Protein 8ORK (pdb70)

Sequence (448 aa):
GETKKKKICLVDGEHYFPVVKKDSIEILDDLEHHIDVVAVVFIGGTEEKLQIEDPKKEYSEKLGKPVFFGPDPKKIPYDDVIKKKCCVKKYNNADIIVDLSDEPVVDYTKRFRIASIVLKEGAVYQQGADFKFEPLTEYDVVLEKPSIIKIIGTGKRIGKKTAVSSAYAARVIHKHKYNPCVVAGRGGPRREPEIVEGNKKIEITAEEYLLEQADKKGVHAASDHWEDALSRILTVGCRRCGGGLGDTFITNVKRGAEIANKKLDDSSDFVIEGSGAAIPPVKTNRQIVTVGANQPIININNFFGPFRRIGLADLVIIITCEEPATTEEKIKKVEKFIKEEINPSANVIPTVFRPKPVVGGNVEGKKVLFATTAPKVVVGKLVNYLESKYGCDVVGVTPHLSNRPLLRRRDLKKYINKADLLTELKAAAVDDVATRVAIEAGLDVVYCCDNIPVVVIDEESYGNIDDAIIEEVVEEAIDDDFKNNNNR

B-factor: mean 38.25, std 18.04, range [14.41, 155.08]

Foldseek 3Di:
DQQFEEEEEEQVDALVVVLVVLVVQCPDPSYHDAEYEHFADNPRDPDPDVVVSCVVSVHHYHYDPHRQGGPLVRLLCVCVVGVGQEYYPYDPPRDDQFVLLSNVLSQLLSQHWYDDDPDIDGRAAADAAALAAEEEEAELAPPQCSLLAQLQLLLLCVVVPQQEEEEEEAFDDPQWDKDALLPQDPFLVRLLPPLVCCVVDRTVQNQSSCSSHTYTYKHFDDWDLAAGPDICSSNSSNVRNVDPGRYYYYYPGSHTPNYDHLFYEYEYELPDDCSCQGRCNLSRLQRHLEYEYADDPCSDPVSVVVNVVSSCVSHVNHAYFYWYWEKDWPDQQAAFEDAAAALDDPVCVVVNQCCCCVPRVHHDPYYHPCQQDQVSLLVVCVVCVPPGQAEEESGSSNSNHVSVSCVVSVHGYIYIRTHIDGPDVVGDGVSVSSVVRSCSNVSSVVVD

Solvent-accessible surface area: 22013 Å² total

Secondary structure (P-SEA, 3-state):
ccccccbbbcccccaaaaaaaaaaaaaccccccccccccccccccccccaaaaaaaacccccccccccccaaaaaaaaaaacccccccccccccccaaaaaaaaaaaaaabbbbbcccbbbbcccccccccccbbbbbbcccccaaaaaaaaaaaaaaaaccbbbbcccccccccbbbbcccccccccccccccaaaaaacccccccccccccccbbbbbcccccbbbcccaaaaaaaaaaaccccccccccccccccccccbbbbbbbccccccccccaaaaaaaaccbbbccccccccaaaaaaaaaaaaaacccbbbbbbbbbbbbccccccccccccccccccaaaaaaaaaaacccccccccccccccaaaaaaaaaaccccccccccccccccccaaaaaaaabbbbbbbbbbbbbcccccccaaaaaaaaaccaaaaaaac

Radius of gyration: 26.38 Å; Cα contacts (8 Å, |Δi|>4): 998; chains: 1; bounding box: 42×85×57 Å

Nearest PDB structures (foldseek):
  8oru-assembly2_DDD  TM=8.994E-01  e=7.729E-82  Methanothermus fervidus DSM 2088
  5auq-assembly4_F  TM=4.850E-01  e=3.424E-02  Thermococcus kodakarensis KOD1
  6uyk-assembly2_C  TM=2.983E-01  e=3.426E-03  Cereibacter sphaeroides
  5auq-assembly3_G  TM=3.093E-01  e=1.897E-02  Thermococcus kodakarensis KOD1
  5auq-assembly4_D  TM=2.984E-01  e=2.704E-02  Thermococcus kodakarensis KOD1

Structure (mmCIF, N/CA/C/O backbone):
data_8ORK
#
_entry.id   8ORK
#
_cell.length_a   74.264
_cell.length_b   105.607
_cell.length_c   156.619
_cell.angle_alpha   90
_cell.angle_beta   90
_cell.angle_gamma   90
#
_symmetry.space_group_name_H-M   'I 2 2 2'
#
loop_
_entity.id
_entity.type
_entity.pdbx_description
1 polymer 'Cyclic 2,3-diphosphoglycerate synthetase'
2 non-polymer '3[N-MORPHOLINO]PROPANE SULFONIC ACID'
3 non-polymer 1,2-ETHANEDIOL
4 non-polymer DI(HYDROXYETHYL)ETHER
5 non-polymer 'SODIUM ION'
6 non-polymer 'CHLORIDE ION'
7 water water
#
loop_
_atom_site.group_PDB
_atom_site.id
_atom_site.type_symbol
_atom_site.label_atom_id
_atom_site.label_alt_id
_atom_site.label_comp_id
_atom_site.label_asym_id
_atom_site.label_entity_id
_atom_site.label_seq_id
_atom_site.pdbx_PDB_ins_code
_atom_site.Cartn_x
_atom_site.Cartn_y
_atom_site.Cartn_z
_atom_site.occupancy
_atom_site.B_iso_or_equiv
_atom_site.auth_seq_id
_atom_site.auth_comp_id
_atom_site.auth_asym_id
_atom_site.auth_atom_id
_atom_site.pdbx_PDB_model_num
ATOM 9 N N . GLY A 1 2 ? 16.217148 -4.40619 -6.9657264 1 53.862 2 GLY AAA N 1
ATOM 10 C CA . GLY A 1 2 ? 14.990847 -3.6564841 -7.2979332 1 45.15 2 GLY AAA CA 1
ATOM 11 C C . GLY A 1 2 ? 14.280696 -3.1925121 -6.0531474 1 43.781 2 GLY AAA C 1
ATOM 12 O O . GLY A 1 2 ? 14.929708 -2.5115186 -5.2382161 1 54.168 2 GLY AAA O 1
ATOM 16 N N . GLU A 1 3 ? 13.027 -3.574 -5.875 1 43.803 3 GLU AAA N 1
ATOM 17 C CA . GLU A 1 3 ? 12.197 -3.181 -4.692 1 32.807 3 GLU AAA CA 1
ATOM 18 C C . GLU A 1 3 ? 11.642 -4.468 -4.033 1 32.55 3 GLU AAA C 1
ATOM 19 O O . GLU A 1 3 ? 10.482 -4.531 -3.668 1 34.315 3 GLU AAA O 1
ATOM 31 N N . THR A 1 4 ? 12.444 -5.523 -3.993 1 22.206 4 THR AAA N 1
ATOM 32 C CA . THR A 1 4 ? 12.149 -6.793 -3.31 1 23.661 4 THR AAA CA 1
ATOM 33 C C . THR A 1 4 ? 12.462 -6.613 -1.813 1 26.105 4 THR AAA C 1
ATOM 34 O O . THR A 1 4 ? 13.647 -6.426 -1.44 1 25.075 4 THR AAA O 1
ATOM 45 N N . LYS A 1 5 ? 11.45 -6.685 -0.969 1 23.05 5 LYS AAA N 1
ATOM 46 C CA A LYS A 1 5 ? 11.619 -6.336 0.465 0.7 21.797 5 LYS AAA CA 1
ATOM 47 C CA B LYS A 1 5 ? 11.591 -6.348 0.469 0.3 23.591 5 LYS AAA CA 1
ATOM 48 C C . LYS A 1 5 ? 12.24 -7.536 1.185 1 20.951 5 LYS AAA C 1
ATOM 49 O O . LYS A 1 5 ? 11.767 -8.677 1.003 1 20.235 5 LYS AAA O 1
ATOM 85 N N . LYS A 1 6 ? 13.282 -7.26 1.95 1 20.996 6 LYS AAA N 1
ATOM 86 C CA A LYS A 1 6 ? 13.931 -8.283 2.799 0.6 22.123 6 LYS AAA CA 1
ATOM 87 C CA B LYS A 1 6 ? 13.942 -8.273 2.806 0.4 21.785 6 LYS AAA CA 1
ATOM 88 C C . LYS A 1 6 ? 13.124 -8.389 4.084 1 22.416 6 LYS AAA C 1
ATOM 89 O O . LYS A 1 6 ? 13.023 -7.42 4.836 1 19.483 6 LYS AAA O 1
ATOM 142 N N . ILE A 1 8 ? 12.127 -10.513 7.625 1 17.697 8 ILE AAA N 1
ATOM 143 C CA . ILE A 1 8 ? 12.373 -11.458 8.703 1 18.721 8 ILE AAA CA 1
ATOM 144 C C . ILE A 1 8 ? 11.041 -11.841 9.327 1 19.287 8 ILE AAA C 1
ATOM 145 O O . ILE A 1 8 ? 10.242 -10.976 9.667 1 17.575 8 ILE AAA O 1
ATOM 161 N N . CYS A 1 9 ? 10.779 -13.123 9.455 1 19.357 9 CYS AAA N 1
ATOM 162 C CA . CYS A 1 9 ? 9.502 -13.589 10.032 1 15.668 9 CYS AAA CA 1
ATOM 163 C C . CYS A 1 9 ? 9.754 -14.037 11.476 1 19.181 9 CYS AAA C 1
ATOM 164 O O . CYS A 1 9 ? 10.768 -14.737 11.709 1 19.507 9 CYS AAA O 1
ATOM 172 N N . LEU A 1 10 ? 8.882 -13.641 12.384 1 18.938 10 LEU AAA N 1
ATOM 173 C CA . LEU A 1 10 ? 8.927 -14.088 13.799 1 21.117 10 LEU AAA CA 1
ATOM 174 C C . LEU A 1 10 ? 7.941 -15.229 13.934 1 20.191 10 LEU AAA C 1
ATOM 175 O O . LEU A 1 10 ? 6.755 -15.01 13.626 1 19.103 10 LEU AAA O 1
ATOM 191 N N . VAL A 1 11 ? 8.403 -16.404 14.38 1 17.655 11 VAL AAA N 1
ATOM 192 C CA . VAL A 1 11 ? 7.519 -17.585 14.505 1 20.241 11 VAL AAA CA 1
ATOM 193 C C . VAL A 1 11 ? 7.718 -18.156 15.905 1 19.226 11 VAL AAA C 1
ATOM 194 O O . VAL A 1 11 ? 8.667 -17.743 16.565 1 20.185 11 VAL AAA O 1
ATOM 207 N N . ASP A 1 12 ? 6.843 -19.035 16.323 1 18.201 12 ASP AAA N 1
ATOM 208 C CA . ASP A 1 12 ? 6.971 -19.604 17.688 1 22.36 12 ASP AAA CA 1
ATOM 209 C C . ASP A 1 12 ? 6.776 -21.107 17.618 1 24.615 12 ASP AAA C 1
ATOM 210 O O . ASP A 1 12 ? 6.331 -21.619 16.548 1 22.42 12 ASP AAA O 1
ATOM 219 N N . GLY A 1 13 ? 7.072 -21.772 18.736 1 24.53 13 GLY AAA N 1
ATOM 220 C CA . GLY A 1 13 ? 6.83 -23.22 18.916 1 28.105 13 GLY AAA CA 1
ATOM 221 C C . GLY A 1 13 ? 5.475 -23.533 19.544 1 26.705 13 GLY AAA C 1
ATOM 222 O O . GLY A 1 13 ? 5.315 -24.686 20.015 1 27.817 13 GLY AAA O 1
ATOM 226 N N . GLU A 1 14 ? 4.545 -22.569 19.611 1 21.172 14 GLU AAA N 1
ATOM 227 C CA . GLU A 1 14 ? 3.129 -22.824 19.993 1 24.207 14 GLU AAA CA 1
ATOM 228 C C . GLU A 1 14 ? 2.281 -23.03 18.727 1 31.307 14 GLU AAA C 1
ATOM 229 O O . GLU A 1 14 ? 1.04 -22.987 18.812 1 29.528 14 GLU AAA O 1
ATOM 241 N N . HIS A 1 15 ? 2.946 -23.186 17.582 1 26.236 15 HIS AAA N 1
ATOM 242 C CA . HIS A 1 15 ? 2.363 -23.596 16.293 1 23.975 15 HIS AAA CA 1
ATOM 243 C C . HIS A 1 15 ? 2.983 -24.914 15.866 1 21.281 15 HIS AAA C 1
ATOM 244 O O . HIS A 1 15 ? 4.191 -25.083 16.029 1 26.598 15 HIS AAA O 1
ATOM 259 N N . TYR A 1 16 ? 2.165 -25.774 15.272 1 22.071 16 TYR AAA N 1
ATOM 260 C CA . TYR A 1 16 ? 2.656 -27.019 14.639 1 27.823 16 TYR AAA CA 1
ATOM 261 C C . TYR A 1 16 ? 3.418 -26.62 13.388 1 25.823 16 TYR AAA C 1
ATOM 262 O O . TYR A 1 16 ? 2.979 -25.696 12.633 1 23.199 16 TYR AAA O 1
ATOM 280 N N . PHE A 1 17 ? 4.521 -27.31 13.164 1 25.255 17 PHE AAA N 1
ATOM 281 C CA . PHE A 1 17 ? 5.521 -26.957 12.133 1 30.617 17 PHE AAA CA 1
ATOM 282 C C . PHE A 1 17 ? 4.876 -26.782 10.759 1 27.945 17 PHE AAA C 1
ATOM 283 O O . PHE A 1 17 ? 5.243 -25.856 10.038 1 25.163 17 PHE AAA O 1
ATOM 300 N N . PRO A 1 18 ? 3.934 -27.626 10.293 1 29.102 18 PRO AAA N 1
ATOM 301 C CA . PRO A 1 18 ? 3.419 -27.448 8.928 1 27.844 18 PRO AAA CA 1
ATOM 302 C C . PRO A 1 18 ? 2.74 -26.096 8.683 1 30.569 18 PRO AAA C 1
ATOM 303 O O . PRO A 1 18 ? 2.784 -25.577 7.579 1 24.072 18 PRO AAA O 1
ATOM 314 N N . VAL A 1 19 ? 2.093 -25.542 9.703 1 25.96 19 VAL AAA N 1
ATOM 315 C CA . VAL A 1 19 ? 1.388 -24.248 9.551 1 24.607 19 VAL AAA CA 1
ATOM 316 C C . VAL A 1 19 ? 2.448 -23.15 9.39 1 23.952 19 VAL AAA C 1
ATOM 317 O O . VAL A 1 19 ? 2.255 -22.234 8.562 1 24.935 19 VAL AAA O 1
ATOM 330 N N . VAL A 1 20 ? 3.529 -23.233 10.169 1 22.621 20 VAL AAA N 1
ATOM 331 C CA . VAL A 1 20 ? 4.659 -22.266 10.108 1 23.839 20 VAL AAA CA 1
ATOM 332 C C . VAL A 1 20 ? 5.346 -22.395 8.747 1 23.953 20 VAL AAA C 1
ATOM 333 O O . VAL A 1 20 ? 5.523 -21.372 8.027 1 22.756 20 VAL AAA O 1
ATOM 346 N N . LYS A 1 21 ? 5.726 -23.618 8.369 1 24.587 21 LYS AAA N 1
ATOM 347 C CA A LYS A 1 21 ? 6.362 -23.873 7.049 0.4 24.131 21 LYS AAA CA 1
ATOM 348 C CA B LYS A 1 21 ? 6.366 -23.851 7.055 0.6 23.154 21 LYS AAA CA 1
ATOM 349 C C . LYS A 1 21 ? 5.464 -23.337 5.922 1 22.281 21 LYS AAA C 1
ATOM 350 O O . LYS A 1 21 ? 5.994 -22.72 5.007 1 24.291 21 LYS AAA O 1
ATOM 386 N N . ASP A 1 22 ? 4.169 -23.619 5.969 1 23.222 22 ASP AAA N 1
ATOM 387 C CA . ASP A 1 22 ? 3.208 -23.159 4.933 1 23.386 22 ASP AAA CA 1
ATOM 388 C C . ASP A 1 22 ? 3.314 -21.646 4.767 1 25.633 22 ASP AAA C 1
ATOM 389 O O . ASP A 1 22 ? 3.422 -21.166 3.632 1 22.487 22 ASP AAA O 1
ATOM 398 N N . SER A 1 23 ? 3.215 -20.9 5.86 1 23.908 23 SER AAA N 1
ATOM 399 C CA . SER A 1 23 ? 3.218 -19.414 5.833 1 26.648 23 SER AAA CA 1
ATOM 400 C C . SER A 1 23 ? 4.556 -18.886 5.332 1 21.169 23 SER AAA C 1
ATOM 401 O O . SER A 1 23 ? 4.549 -17.994 4.519 1 20.065 23 SER AAA O 1
ATOM 409 N N . ILE A 1 24 ? 5.674 -19.436 5.802 1 17.957 24 ILE AAA N 1
ATOM 410 C CA . ILE A 1 24 ? 7.028 -18.997 5.361 1 19.631 24 ILE AAA CA 1
ATOM 411 C C . ILE A 1 24 ? 7.188 -19.255 3.85 1 22.935 24 ILE AAA C 1
ATOM 412 O O . ILE A 1 24 ? 7.744 -18.406 3.139 1 19.794 24 ILE AAA O 1
ATOM 428 N N . GLU A 1 25 ? 6.744 -20.416 3.386 1 19.984 25 GLU AAA N 1
ATOM 429 C CA . GLU A 1 25 ? 6.857 -20.824 1.964 1 25.892 25 GLU AAA CA 1
ATOM 430 C C . GLU A 1 25 ? 6.002 -19.891 1.104 1 20.981 25 GLU AAA C 1
ATOM 431 O O . GLU A 1 25 ? 6.447 -19.529 0.002 1 24.532 25 GLU AAA O 1
ATOM 443 N N . ILE A 1 26 ? 4.818 -19.538 1.57 1 19.213 26 ILE AAA N 1
ATOM 444 C CA . ILE A 1 26 ? 3.926 -18.597 0.837 1 20.1 26 ILE AAA CA 1
ATOM 445 C C . ILE A 1 26 ? 4.617 -17.255 0.702 1 25.681 26 ILE AAA C 1
ATOM 446 O O . ILE A 1 26 ? 4.624 -16.709 -0.412 1 21.904 26 ILE AAA O 1
ATOM 462 N N . LEU A 1 27 ? 5.15 -16.715 1.792 1 20.683 27 LEU AAA N 1
ATOM 463 C CA . LEU A 1 27 ? 5.817 -15.401 1.755 1 19.493 27 LEU AAA CA 1
ATOM 464 C C . LEU A 1 27 ? 7.072 -15.509 0.904 1 21.228 27 LEU AAA C 1
ATOM 465 O O . LEU A 1 27 ? 7.338 -14.601 0.107 1 23.853 27 LEU AAA O 1
ATOM 481 N N . ASP A 1 28 ? 7.802 -16.603 0.985 1 23.937 28 ASP AAA N 1
ATOM 482 C CA . ASP A 1 28 ? 9.023 -16.713 0.165 1 25.387 28 ASP AAA CA 1
ATOM 483 C C . ASP A 1 28 ? 8.659 -16.818 -1.33 1 24.62 28 ASP AAA C 1
ATOM 484 O O . ASP A 1 28 ? 9.45 -16.342 -2.15 1 25.016 28 ASP AAA O 1
ATOM 493 N N . ASP A 1 29 ? 7.542 -17.446 -1.659 1 20.957 29 ASP AAA N 1
ATOM 494 C CA . ASP A 1 29 ? 7.116 -17.695 -3.063 1 23.533 29 ASP AAA CA 1
ATOM 495 C C . ASP A 1 29 ? 6.414 -16.444 -3.641 1 23.544 29 ASP AAA C 1
ATOM 496 O O . ASP A 1 29 ? 6.408 -16.265 -4.877 1 20.319 29 ASP AAA O 1
ATOM 505 N N . LEU A 1 30 ? 5.892 -15.544 -2.801 1 21.035 30 LEU AAA N 1
ATOM 506 C CA . LEU A 1 30 ? 5.165 -14.338 -3.27 1 21.378 30 LEU AAA CA 1
ATOM 507 C C . LEU A 1 30 ? 6.123 -13.339 -3.892 1 19.902 30 LEU AAA C 1
ATOM 508 O O . LEU A 1 30 ? 7.228 -13.121 -3.381 1 22.552 30 LEU AAA O 1
ATOM 524 N N . GLU A 1 31 ? 5.653 -12.651 -4.916 1 20.88 31 GLU AAA N 1
ATOM 525 C CA . GLU A 1 31 ? 6.416 -11.568 -5.563 1 22.514 31 GLU AAA CA 1
ATOM 526 C C . GLU A 1 31 ? 6.741 -10.474 -4.542 1 20.315 31 GLU AAA C 1
ATOM 527 O O . GLU A 1 31 ? 5.92 -10.254 -3.581 1 22.744 31 GLU AAA O 1
ATOM 539 N N . HIS A 1 32 ? 7.888 -9.847 -4.756 1 16.788 32 HIS AAA N 1
ATOM 540 C CA A HIS A 1 32 ? 8.353 -8.612 -4.064 0.6 21.554 32 HIS AAA CA 1
ATOM 541 C CA B HIS A 1 32 ? 8.374 -8.617 -4.07 0.4 22.072 32 HIS AAA CA 1
ATOM 542 C C . HIS A 1 32 ? 8.757 -8.895 -2.612 1 21.018 32 HIS AAA C 1
ATOM 543 O O . HIS A 1 32 ? 9.006 -7.93 -1.909 1 21.429 32 HIS AAA O 1
ATOM 571 N N . ILE A 1 33 ? 8.806 -10.153 -2.208 1 20.47 33 ILE AAA N 1
ATOM 572 C CA . ILE A 1 33 ? 9.119 -10.485 -0.785 1 24.868 33 ILE AAA CA 1
ATOM 573 C C . ILE A 1 33 ? 10.283 -11.457 -0.778 1 27.548 33 ILE AAA C 1
ATOM 574 O O . ILE A 1 33 ? 10.184 -12.516 -1.359 1 26.422 33 ILE AAA O 1
ATOM 590 N N . ASP A 1 34 ? 11.346 -11.127 -0.07 1 21.486 34 ASP AAA N 1
ATOM 591 C CA . ASP A 1 34 ? 12.432 -12.103 0.112 1 22.044 34 ASP AAA CA 1
ATOM 592 C C . ASP A 1 34 ? 12.537 -12.441 1.603 1 19.264 34 ASP AAA C 1
ATOM 593 O O . ASP A 1 34 ? 12.976 -11.54 2.369 1 22.952 34 ASP AAA O 1
ATOM 602 N N . VAL A 1 35 ? 12.15 -13.652 2.016 1 19.258 35 VAL AAA N 1
ATOM 603 C CA . VAL A 1 35 ? 12.261 -14.072 3.444 1 21.75 35 VAL AAA CA 1
ATOM 604 C C . VAL A 1 35 ? 13.733 -14.431 3.658 1 22.072 35 VAL AAA C 1
ATOM 605 O O . VAL A 1 35 ? 14.183 -15.5 3.188 1 23.679 35 VAL AAA O 1
ATOM 618 N N . VAL A 1 36 ? 14.471 -13.523 4.27 1 21.72 36 VAL AAA N 1
ATOM 619 C CA . VAL A 1 36 ? 15.947 -13.666 4.444 1 23.402 36 VAL AAA CA 1
ATOM 620 C C . VAL A 1 36 ? 16.281 -14.52 5.673 1 27.829 36 VAL AAA C 1
ATOM 621 O O . VAL A 1 36 ? 17.377 -15.097 5.728 1 24.09 36 VAL AAA O 1
ATOM 634 N N . ALA A 1 37 ? 15.377 -14.615 6.641 1 22.003 37 ALA AAA N 1
ATOM 635 C CA . ALA A 1 37 ? 15.674 -15.273 7.936 1 24.169 37 ALA AAA CA 1
ATOM 636 C C . ALA A 1 37 ? 14.394 -15.416 8.73 1 22.966 37 ALA AAA C 1
ATOM 637 O O . ALA A 1 37 ? 13.421 -14.656 8.515 1 21.1 37 ALA AAA O 1
ATOM 644 N N . VAL A 1 38 ? 14.386 -16.42 9.588 1 21.769 38 VAL AAA N 1
ATOM 645 C CA . VAL A 1 38 ? 13.277 -16.654 10.54 1 20.268 38 VAL AAA CA 1
ATOM 646 C C . VAL A 1 38 ? 13.874 -16.561 11.954 1 25.554 38 VAL AAA C 1
ATOM 647 O O . VAL A 1 38 ? 14.995 -17.083 12.171 1 24.928 38 VAL AAA O 1
ATOM 660 N N . VAL A 1 39 ? 13.212 -15.839 12.851 1 21.706 39 VAL AAA N 1
ATOM 661 C CA . VAL A 1 39 ? 13.59 -15.816 14.288 1 23.845 39 VAL AAA CA 1
ATOM 662 C C . VAL A 1 39 ? 12.497 -16.553 15.029 1 21.514 39 VAL AAA C 1
ATOM 663 O O . VAL A 1 39 ? 11.309 -16.165 14.97 1 19.621 39 VAL AAA O 1
ATOM 676 N N . PHE A 1 40 ? 12.877 -17.653 15.662 1 23.934 40 PHE AAA N 1
ATOM 677 C CA . PHE A 1 40 ? 11.982 -18.392 16.561 1 20.573 40 PHE AAA CA 1
ATOM 678 C C . PHE A 1 40 ? 11.987 -17.673 17.917 1 23.353 40 PHE AAA C 1
ATOM 679 O O . PHE A 1 40 ? 13.075 -17.536 18.533 1 20.916 40 PHE AAA O 1
ATOM 696 N N . ILE A 1 41 ? 10.858 -17.17 18.37 1 19.954 41 ILE AAA N 1
ATOM 697 C CA . ILE A 1 41 ? 10.9 -16.206 19.501 1 23.157 41 ILE AAA CA 1
ATOM 698 C C . ILE A 1 41 ? 10.422 -16.876 20.788 1 21.465 41 ILE AAA C 1
ATOM 699 O O . ILE A 1 41 ? 10.329 -16.15 21.79 1 23.587 41 ILE AAA O 1
ATOM 715 N N . GLY A 1 42 ? 10.131 -18.181 20.764 1 25.623 42 GLY AAA N 1
ATOM 716 C CA . GLY A 1 42 ? 9.785 -18.908 21.996 1 27.921 42 GLY AAA CA 1
ATOM 717 C C . GLY A 1 42 ? 8.68 -19.9 21.804 1 27.524 42 GLY AAA C 1
ATOM 718 O O . GLY A 1 42 ? 8.184 -20.054 20.662 1 25.499 42 GLY AAA O 1
ATOM 722 N N . GLY A 1 43 ? 8.309 -20.551 22.911 1 29.068 43 GLY AAA N 1
ATOM 723 C CA . GLY A 1 43 ? 7.229 -21.544 22.96 1 28.952 43 GLY AAA CA 1
ATOM 724 C C . GLY A 1 43 ? 7.806 -22.891 22.605 1 38.7 43 GLY AAA C 1
ATOM 725 O O . GLY A 1 43 ? 8.743 -22.942 21.81 1 33.808 43 GLY AAA O 1
ATOM 729 N N . THR A 1 44 ? 7.34 -23.954 23.242 1 40.571 44 THR AAA N 1
ATOM 730 C CA . THR A 1 44 ? 7.826 -25.318 22.927 1 33.949 44 THR AAA CA 1
ATOM 731 C C . THR A 1 44 ? 6.664 -26.321 22.881 1 33.429 44 THR AAA C 1
ATOM 732 O O . THR A 1 44 ? 6.927 -27.421 22.404 1 32.591 44 THR AAA O 1
ATOM 743 N N . GLU A 1 45 ? 5.443 -25.944 23.276 1 33.305 45 GLU AAA N 1
ATOM 744 C CA A GLU A 1 45 ? 4.34 -26.916 23.528 0.6 40.309 45 GLU AAA CA 1
ATOM 745 C CA B GLU A 1 45 ? 4.316 -26.893 23.515 0.4 39.656 45 GLU AAA CA 1
ATOM 746 C C . GLU A 1 45 ? 4.009 -27.699 22.244 1 48.412 45 GLU AAA C 1
ATOM 747 O O . GLU A 1 45 ? 3.58 -28.847 22.375 1 32.776 45 GLU AAA O 1
ATOM 769 N N . LYS A 1 46 ? 4.198 -27.12 21.047 1 34.739 46 LYS AAA N 1
ATOM 770 C CA . LYS A 1 46 ? 3.731 -27.792 19.794 1 34.477 46 LYS AAA CA 1
ATOM 771 C C . LYS A 1 46 ? 4.911 -28.268 18.952 1 39.841 46 LYS AAA C 1
ATOM 772 O O . LYS A 1 46 ? 4.662 -28.777 17.866 1 36.353 46 LYS AAA O 1
ATOM 791 N N . LEU A 1 47 ? 6.143 -28.124 19.451 1 34.934 47 LEU AAA N 1
ATOM 792 C CA . LEU A 1 47 ? 7.36 -28.586 18.746 1 34.174 47 LEU AAA CA 1
ATOM 793 C C . LEU A 1 47 ? 7.313 -30.11 18.674 1 52.289 47 LEU AAA C 1
ATOM 794 O O . LEU A 1 47 ? 6.958 -30.723 19.697 1 41.687 47 LEU AAA O 1
ATOM 810 N N . GLN A 1 48 ? 7.59 -30.681 17.498 1 50.441 48 GLN AAA N 1
ATOM 811 C CA . GLN A 1 48 ? 7.7 -32.154 17.289 1 49.113 48 GLN AAA CA 1
ATOM 812 C C . GLN A 1 48 ? 9.076 -32.448 16.673 1 69.723 48 GLN AAA C 1
ATOM 813 O O . GLN A 1 48 ? 9.339 -33.629 16.393 1 75.589 48 GLN AAA O 1
ATOM 827 N N . ILE A 1 49 ? 9.919 -31.413 16.511 1 59.809 49 ILE AAA N 1
ATOM 828 C CA . ILE A 1 49 ? 11.348 -31.487 16.07 1 67.487 49 ILE AAA CA 1
ATOM 829 C C . ILE A 1 49 ? 12.245 -30.885 17.174 1 53.674 49 ILE AAA C 1
ATOM 830 O O . ILE A 1 49 ? 12.072 -29.688 17.495 1 85.449 49 ILE AAA O 1
ATOM 846 N N . GLU A 1 50 ? 13.178 -31.671 17.731 1 88.841 50 GLU AAA N 1
ATOM 847 C CA . GLU A 1 50 ? 14.02 -31.282 18.902 1 85.445 50 GLU AAA CA 1
ATOM 848 C C . GLU A 1 50 ? 15.35 -30.667 18.436 1 78.327 50 GLU AAA C 1
ATOM 849 O O . GLU A 1 50 ? 15.922 -29.847 19.195 1 81.098 50 GLU AAA O 1
ATOM 861 N N . ASP A 1 51 ? 15.823 -31.043 17.243 1 64.988 51 ASP AAA N 1
ATOM 862 C CA . ASP A 1 51 ? 17.128 -30.609 16.673 1 68.682 51 ASP AAA CA 1
ATOM 863 C C . ASP A 1 51 ? 16.897 -29.346 15.838 1 71.081 51 ASP AAA C 1
ATOM 864 O O . ASP A 1 51 ? 16.207 -29.39 14.823 1 56.41 51 ASP AAA O 1
ATOM 873 N N . PRO A 1 52 ? 17.415 -28.17 16.264 1 62.449 52 PRO AAA N 1
ATOM 874 C CA . PRO A 1 52 ? 17.217 -26.919 15.524 1 56.009 52 PRO AAA CA 1
ATOM 875 C C . PRO A 1 52 ? 17.807 -26.825 14.104 1 76.277 52 PRO AAA C 1
ATOM 876 O O . PRO A 1 52 ? 17.342 -25.978 13.335 1 57.195 52 PRO AAA O 1
ATOM 887 N N . LYS A 1 53 ? 18.83 -27.622 13.777 1 63.774 53 LYS AAA N 1
ATOM 888 C CA A LYS A 1 53 ? 19.399 -27.651 12.399 0.5 57.434 53 LYS AAA CA 1
ATOM 889 C CA B LYS A 1 53 ? 19.41 -27.675 12.406 0.5 57.085 53 LYS AAA CA 1
ATOM 890 C C . LYS A 1 53 ? 18.413 -28.404 11.493 1 52.458 53 LYS AAA C 1
ATOM 891 O O . LYS A 1 53 ? 18.307 -28.045 10.302 1 49.337 53 LYS AAA O 1
ATOM 927 N N . GLU A 1 54 ? 17.696 -29.379 12.051 1 43.397 54 GLU AAA N 1
ATOM 928 C CA . GLU A 1 54 ? 16.605 -30.099 11.349 1 42.027 54 GLU AAA CA 1
ATOM 929 C C . GLU A 1 54 ? 15.447 -29.12 11.073 1 50.386 54 GLU AAA C 1
ATOM 930 O O . GLU A 1 54 ? 14.89 -29.118 9.931 1 42.597 54 GLU AAA O 1
ATOM 942 N N . TYR A 1 55 ? 15.08 -28.337 12.091 1 49.712 55 TYR AAA N 1
ATOM 943 C CA . TYR A 1 55 ? 13.984 -27.329 12.054 1 48.749 55 TYR AAA CA 1
ATOM 944 C C . TYR A 1 55 ? 14.294 -26.374 10.898 1 30.755 55 TYR AAA C 1
ATOM 945 O O . TYR A 1 55 ? 13.448 -26.235 9.998 1 34.548 55 TYR AAA O 1
ATOM 963 N N . SER A 1 56 ? 15.531 -25.863 10.858 1 39.264 56 SER AAA N 1
ATOM 964 C CA . SER A 1 56 ? 16.06 -24.95 9.808 1 36.175 56 SER AAA CA 1
ATOM 965 C C . SER A 1 56 ? 16.107 -25.613 8.415 1 48.471 56 SER AAA C 1
ATOM 966 O O . SER A 1 56 ? 15.757 -24.949 7.411 1 37.178 56 SER AAA O 1
ATOM 974 N N . GLU A 1 57 ? 16.631 -26.837 8.325 1 43.274 57 GLU AAA N 1
ATOM 975 C CA . GLU A 1 57 ? 16.699 -27.601 7.053 1 46.793 57 GLU AAA CA 1
ATOM 976 C C . GLU A 1 57 ? 15.269 -27.79 6.553 1 33.867 57 GLU AAA C 1
ATOM 977 O O .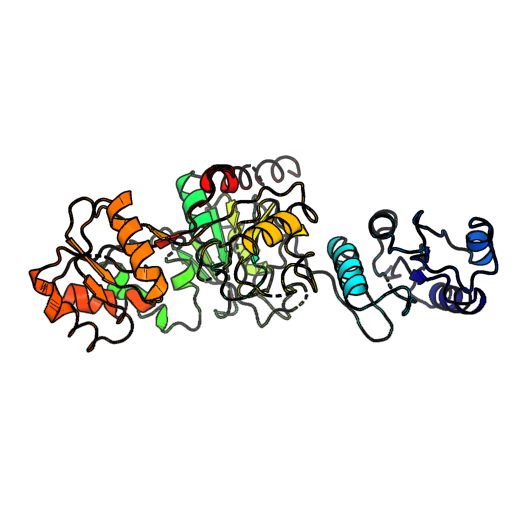 GLU A 1 57 ? 15.023 -27.525 5.365 1 39.698 57 GLU AAA O 1
ATOM 989 N N . LYS A 1 58 ? 14.35 -28.238 7.418 1 39.743 58 LYS AAA N 1
ATOM 990 C CA . LYS A 1 58 ? 12.954 -28.532 6.984 1 44.668 58 LYS AAA CA 1
ATOM 991 C C . LYS A 1 58 ? 12.259 -27.228 6.586 1 42.365 58 LYS AAA C 1
ATOM 992 O O . LYS A 1 58 ? 11.52 -27.25 5.613 1 42.906 58 LYS AAA O 1
ATOM 1011 N N . LEU A 1 59 ? 12.556 -26.115 7.258 1 38.406 59 LEU AAA N 1
ATOM 1012 C CA . LEU A 1 59 ? 11.926 -24.797 6.96 1 49.403 59 LEU AAA CA 1
ATOM 1013 C C . LEU A 1 59 ? 12.564 -24.176 5.708 1 40.132 59 LEU AAA C 1
ATOM 1014 O O . LEU A 1 59 ? 11.894 -23.407 5.02 1 47.817 59 LEU AAA O 1
ATOM 1030 N N . GLY A 1 60 ? 13.817 -24.503 5.416 1 35.777 60 GLY AAA N 1
ATOM 1031 C CA . GLY A 1 60 ? 14.523 -23.982 4.233 1 30.972 60 GLY AAA CA 1
ATOM 1032 C C . GLY A 1 60 ? 14.982 -22.547 4.415 1 41.612 60 GLY AAA C 1
ATOM 1033 O O . GLY A 1 60 ? 15.224 -21.871 3.418 1 33.146 60 GLY AAA O 1
ATOM 1037 N N . LYS A 1 61 ? 15.157 -22.083 5.65 1 33.057 61 LYS AAA N 1
ATOM 1038 C CA . LYS A 1 61 ? 15.647 -20.709 5.923 1 32.639 61 LYS AAA CA 1
ATOM 1039 C C . LYS A 1 61 ? 16.694 -20.761 7.028 1 28.646 61 LYS AAA C 1
ATOM 1040 O O . LYS A 1 61 ? 16.621 -21.646 7.861 1 28.469 61 LYS AAA O 1
ATOM 1059 N N . PRO A 1 62 ? 17.617 -19.785 7.112 1 26.573 62 PRO AAA N 1
ATOM 1060 C CA . PRO A 1 62 ? 18.367 -19.563 8.339 1 28.556 62 PRO AAA CA 1
ATOM 1061 C C . PRO A 1 62 ? 17.371 -19.323 9.475 1 31.894 62 PRO AAA C 1
ATOM 1062 O O . PRO A 1 62 ? 16.498 -18.465 9.303 1 25.69 62 PRO AAA O 1
ATOM 1073 N N . VAL A 1 63 ? 17.515 -20.034 10.592 1 25.262 63 VAL AAA N 1
ATOM 1074 C CA . VAL A 1 63 ? 16.616 -19.887 11.765 1 24.627 63 VAL AAA CA 1
ATOM 1075 C C . VAL A 1 63 ? 17.463 -19.495 12.967 1 28.256 63 VAL AAA C 1
ATOM 1076 O O . VAL A 1 63 ? 18.45 -20.195 13.258 1 27.715 63 VAL AAA O 1
ATOM 1089 N N . PHE A 1 64 ? 17.115 -18.383 13.596 1 25.134 64 PHE AAA N 1
ATOM 1090 C CA . PHE A 1 64 ? 17.834 -17.85 14.782 1 26.043 64 PHE AAA CA 1
ATOM 1091 C C . PHE A 1 64 ? 16.915 -18.028 15.99 1 31.433 64 PHE AAA C 1
ATOM 1092 O O . PHE A 1 64 ? 15.69 -17.993 15.837 1 26.826 64 PHE AAA O 1
ATOM 1109 N N . PHE A 1 65 ? 17.513 -18.314 17.149 1 33.355 65 PHE AAA N 1
ATOM 1110 C CA . PHE A 1 65 ? 16.861 -18.837 18.385 1 33.399 65 PHE AAA CA 1
ATOM 1111 C C . PHE A 1 65 ? 17.576 -18.167 19.564 1 28.329 65 PHE AAA C 1
ATOM 1112 O O . PHE A 1 65 ? 18.813 -17.915 19.426 1 29.255 65 PHE AAA O 1
ATOM 1129 N N . GLY A 1 66 ? 16.85 -17.77 20.604 1 32.974 66 GLY AAA N 1
ATOM 1130 C CA . GLY A 1 66 ? 17.504 -17.387 21.86 1 32.123 66 GLY AAA CA 1
ATOM 1131 C C . GLY A 1 66 ? 17.64 -18.637 22.718 1 32.61 66 GLY AAA C 1
ATOM 1132 O O . GLY A 1 66 ? 16.967 -19.644 22.494 1 27.862 66 GLY AAA O 1
ATOM 1136 N N . PRO A 1 67 ? 18.503 -18.623 23.744 1 31.099 67 PRO AAA N 1
ATOM 1137 C CA . PRO A 1 67 ? 18.698 -19.825 24.556 1 34.906 67 PRO AAA CA 1
ATOM 1138 C C . PRO A 1 67 ? 17.49 -20.176 25.436 1 28.712 67 PRO AAA C 1
ATOM 1139 O O . PRO A 1 67 ? 17.349 -21.299 25.832 1 30.909 67 PRO AAA O 1
ATOM 1150 N N . ASP A 1 68 ? 16.624 -19.206 25.735 1 26.309 68 ASP AAA N 1
ATOM 1151 C CA . ASP A 1 68 ? 15.533 -19.382 26.711 1 29.656 68 ASP AAA CA 1
ATOM 1152 C C . ASP A 1 68 ? 14.182 -19.32 26.002 1 32.04 68 ASP AAA C 1
ATOM 1153 O O . ASP A 1 68 ? 13.743 -18.228 25.649 1 30.315 68 ASP AAA O 1
ATOM 1162 N N . PRO A 1 69 ? 13.431 -20.443 25.873 1 34.881 69 PRO AAA N 1
ATOM 1163 C CA . PRO A 1 69 ? 12.14 -20.425 25.187 1 31.785 69 PRO AAA CA 1
ATOM 1164 C C . PRO A 1 69 ? 11.023 -19.649 25.894 1 37.037 69 PRO AAA C 1
ATOM 1165 O O . PRO A 1 69 ? 9.969 -19.45 25.305 1 31.437 69 PRO AAA O 1
ATOM 1176 N N . LYS A 1 70 ? 11.247 -19.207 27.127 1 26.452 70 LYS AAA N 1
ATOM 1177 C CA . LYS A 1 70 ? 10.192 -18.535 27.931 1 24.151 70 LYS AAA CA 1
ATOM 1178 C C . LYS A 1 70 ? 10.298 -17.025 27.767 1 28.203 70 LYS AAA C 1
ATOM 1179 O O . LYS A 1 70 ? 9.513 -16.296 28.393 1 28.207 70 LYS AAA O 1
ATOM 1198 N N . LYS A 1 71 ? 11.262 -16.539 26.99 1 26.61 71 LYS AAA N 1
ATOM 1199 C CA . LYS A 1 71 ? 11.36 -15.078 26.819 1 33.262 71 LYS AAA CA 1
ATOM 1200 C C . LYS A 1 71 ? 11.653 -14.726 25.365 1 27.646 71 LYS AAA C 1
ATOM 1201 O O . LYS A 1 71 ? 12.305 -15.514 24.654 1 25.416 71 LYS AAA O 1
ATOM 1220 N N . ILE A 1 72 ? 11.22 -13.542 24.977 1 24.902 72 ILE AAA N 1
ATOM 1221 C CA . ILE A 1 72 ? 11.534 -12.997 23.631 1 23.169 72 ILE AAA CA 1
ATOM 1222 C C . ILE A 1 72 ? 13.038 -12.782 23.538 1 25.003 72 ILE AAA C 1
ATOM 1223 O O . ILE A 1 72 ? 13.62 -12.063 24.364 1 24.893 72 ILE AAA O 1
ATOM 1239 N N . PRO A 1 73 ? 13.705 -13.312 22.491 1 21.897 73 PRO AAA N 1
ATOM 1240 C CA . PRO A 1 73 ? 15.126 -13.06 22.29 1 26.705 73 PRO AAA CA 1
ATOM 1241 C C . PRO A 1 73 ? 15.379 -11.72 21.598 1 21.291 73 PRO AAA C 1
ATOM 1242 O O . PRO A 1 73 ? 15.69 -11.713 20.418 1 25.044 73 PRO AAA O 1
ATOM 1253 N N . TYR A 1 74 ? 15.223 -10.621 22.327 1 21.294 74 TYR AAA N 1
ATOM 1254 C CA . TYR A 1 74 ? 15.275 -9.235 21.801 1 21.956 74 TYR AAA CA 1
ATOM 1255 C C . TYR A 1 74 ? 16.599 -9.025 21.078 1 23.906 74 TYR AAA C 1
ATOM 1256 O O . TYR A 1 74 ? 16.564 -8.462 20.001 1 22.87 74 TYR AAA O 1
ATOM 1274 N N . ASP A 1 75 ? 17.725 -9.487 21.625 1 22.412 75 ASP AAA N 1
ATOM 1275 C CA A ASP A 1 75 ? 19.046 -9.23 20.995 0.5 24.763 75 ASP AAA CA 1
ATOM 1276 C CA B ASP A 1 75 ? 19.082 -9.294 21.04 0.5 24.14 75 ASP AAA CA 1
ATOM 1277 C C . ASP A 1 75 ? 19.203 -10.071 19.722 1 23.493 75 ASP AAA C 1
ATOM 1278 O O . ASP A 1 75 ? 19.832 -9.576 18.804 1 22.441 75 ASP AAA O 1
ATOM 1294 N N . VAL A 1 76 ? 18.659 -11.272 19.673 1 23.919 76 VAL AAA N 1
ATOM 1295 C CA . VAL A 1 76 ? 18.674 -12.083 18.42 1 22.773 76 VAL AAA CA 1
ATOM 1296 C C . VAL A 1 76 ? 17.876 -11.346 17.335 1 24.842 76 VAL AAA C 1
ATOM 1297 O O . VAL A 1 76 ? 18.385 -11.179 16.219 1 22.05 76 VAL AAA O 1
ATOM 1310 N N . ILE A 1 77 ? 16.7 -10.82 17.666 1 21.193 77 ILE AAA N 1
ATOM 1311 C CA . ILE A 1 77 ? 15.934 -10.003 16.681 1 22.632 77 ILE AAA CA 1
ATOM 1312 C C . ILE A 1 77 ? 16.784 -8.82 16.183 1 25.278 77 ILE AAA C 1
ATOM 1313 O O . ILE A 1 77 ? 16.896 -8.644 14.97 1 21.389 77 ILE AAA O 1
ATOM 1329 N N . LYS A 1 78 ? 17.339 -8.008 17.079 1 22.674 78 LYS AAA N 1
ATOM 1330 C CA . LYS A 1 78 ? 18.161 -6.819 16.723 1 21.596 78 LYS AAA CA 1
ATOM 1331 C C . LYS A 1 78 ? 19.326 -7.23 15.804 1 23.587 78 LYS AAA C 1
ATOM 1332 O O . LYS A 1 78 ? 19.525 -6.631 14.74 1 23.674 78 LYS AAA O 1
ATOM 1351 N N . LYS A 1 79 ? 20.051 -8.261 16.176 1 24.631 79 LYS AAA N 1
ATOM 1352 C CA A LYS A 1 79 ? 21.225 -8.702 15.385 0.6 27.352 79 LYS AAA CA 1
ATOM 1353 C CA B LYS A 1 79 ? 21.225 -8.777 15.411 0.4 27.901 79 LYS AAA CA 1
ATOM 1354 C C . LYS A 1 79 ? 20.782 -9.203 14.005 1 25.392 79 LYS AAA C 1
ATOM 1355 O O . LYS A 1 79 ? 21.491 -8.929 13.042 1 23.699 79 LYS AAA O 1
ATOM 1391 N N . CYS A 1 80 ? 19.655 -9.888 13.912 1 23.521 80 CYS AAA N 1
ATOM 1392 C CA A CYS A 1 80 ? 19.158 -10.42 12.616 0.5 23.465 80 CYS AAA CA 1
ATOM 1393 C CA B CYS A 1 80 ? 19.134 -10.433 12.629 0.5 22.924 80 CYS AAA CA 1
ATOM 1394 C C . CYS A 1 80 ? 18.751 -9.277 11.693 1 23.37 80 CYS AAA C 1
ATOM 1395 O O . CYS A 1 80 ? 19.132 -9.312 10.503 1 25.78 80 CYS AAA O 1
ATOM 1409 N N . VAL A 1 81 ? 18.073 -8.276 12.225 1 24.072 81 VAL AAA N 1
ATOM 1410 C CA . VAL A 1 81 ? 17.656 -7.103 11.415 1 23.785 81 VAL AAA CA 1
ATOM 1411 C C . VAL A 1 81 ? 18.934 -6.428 10.871 1 30.279 81 VAL AAA C 1
ATOM 1412 O O . VAL A 1 81 ? 18.98 -6.103 9.663 1 28.597 81 VAL AAA O 1
ATOM 1425 N N . LYS A 1 82 ? 19.973 -6.291 11.694 1 27.163 82 LYS AAA N 1
ATOM 1426 C CA . LYS A 1 82 ? 21.218 -5.6 11.271 1 31.629 82 LYS AAA CA 1
ATOM 1427 C C . LYS A 1 82 ? 21.965 -6.501 10.286 1 25.726 82 LYS AAA C 1
ATOM 1428 O O . LYS A 1 82 ? 22.478 -5.98 9.297 1 29.579 82 LYS AAA O 1
ATOM 1447 N N . LYS A 1 83 ? 22.03 -7.809 10.53 1 24.828 83 LYS AAA N 1
ATOM 1448 C CA . LYS A 1 83 ? 22.839 -8.72 9.695 1 26.498 83 LYS AAA CA 1
ATOM 1449 C C . LYS A 1 83 ? 22.307 -8.687 8.258 1 41.981 83 LYS AAA C 1
ATOM 1450 O O . LYS A 1 83 ? 23.108 -8.662 7.312 1 29.492 83 LYS AAA O 1
ATOM 1469 N N . TYR A 1 84 ? 20.991 -8.737 8.091 1 32.976 84 TYR AAA N 1
ATOM 1470 C CA . TYR A 1 84 ? 20.326 -8.937 6.775 1 33.548 84 TYR AAA CA 1
ATOM 1471 C C . TYR A 1 84 ? 19.816 -7.62 6.211 1 33.027 84 TYR AAA C 1
ATOM 1472 O O . TYR A 1 84 ? 19.274 -7.652 5.118 1 42.452 84 TYR AAA O 1
ATOM 1490 N N . ASN A 1 85 ? 20.061 -6.508 6.905 1 29.442 85 ASN AAA N 1
ATOM 1491 C CA A ASN A 1 85 ? 19.54 -5.164 6.545 0.4 32.221 85 ASN AAA CA 1
ATOM 1492 C CA B ASN A 1 85 ? 19.529 -5.163 6.576 0.6 31.982 85 ASN AAA CA 1
ATOM 1493 C C . ASN A 1 85 ? 18.042 -5.293 6.205 1 37.482 85 ASN AAA C 1
ATOM 1494 O O . ASN A 1 85 ? 17.618 -4.8 5.146 1 27.683 85 ASN AAA O 1
ATOM 1514 N N . ALA A 1 86 ? 17.264 -5.936 7.064 1 25.943 86 ALA AAA N 1
ATOM 1515 C CA . ALA A 1 86 ? 15.848 -6.237 6.794 1 20.832 86 ALA AAA CA 1
ATOM 1516 C C . ALA A 1 86 ? 15.037 -4.948 6.597 1 19.516 86 ALA AAA C 1
ATOM 1517 O O . ALA A 1 86 ? 15.283 -3.912 7.249 1 21.128 86 ALA AAA O 1
ATOM 1524 N N . ASP A 1 87 ? 14.075 -4.991 5.685 1 21.627 87 ASP AAA N 1
ATOM 1525 C CA . ASP A 1 87 ? 13.132 -3.877 5.448 1 19.389 87 ASP AAA CA 1
ATOM 1526 C C . ASP A 1 87 ? 11.9 -4.042 6.334 1 20.356 87 ASP AAA C 1
ATOM 1527 O O . ASP A 1 87 ? 11.248 -3.023 6.673 1 20.581 87 ASP AAA O 1
ATOM 1536 N N . ILE A 1 88 ? 11.537 -5.288 6.633 1 18.077 88 ILE AAA N 1
ATOM 1537 C CA A ILE A 1 88 ? 10.288 -5.587 7.381 0.6 20.931 88 ILE AAA CA 1
ATOM 1538 C CA B ILE A 1 88 ? 10.256 -5.645 7.321 0.4 19.794 88 ILE AAA CA 1
ATOM 1539 C C . ILE A 1 88 ? 10.502 -6.793 8.307 1 19.353 88 ILE AAA C 1
ATOM 1540 O O . ILE A 1 88 ? 11.13 -7.796 7.917 1 18.351 88 ILE AAA O 1
ATOM 1570 N N . VAL A 1 89 ? 9.96 -6.675 9.5 1 16.112 89 VAL AAA N 1
ATOM 1571 C CA . VAL A 1 89 ? 9.821 -7.81 10.431 1 15.201 89 VAL AAA CA 1
ATOM 1572 C C . VAL A 1 89 ? 8.333 -8.089 10.517 1 15.449 89 VAL AAA C 1
ATOM 1573 O O . VAL A 1 89 ? 7.548 -7.228 10.907 1 17.64 89 VAL AAA O 1
ATOM 1616 N N . ASP A 1 91 ? 5.448 -10.364 12.072 1 18.053 91 ASP AAA N 1
ATOM 1617 C CA . ASP A 1 91 ? 5.163 -11.118 13.287 1 20.019 91 ASP AAA CA 1
ATOM 1618 C C . ASP A 1 91 ? 4.085 -12.165 13.009 1 20.936 91 ASP AAA C 1
ATOM 1619 O O . ASP A 1 91 ? 2.95 -11.784 12.765 1 21.404 91 ASP AAA O 1
ATOM 1628 N N . LEU A 1 92 ? 4.441 -13.443 13.017 1 16.631 92 LEU AAA N 1
ATOM 1629 C CA . LEU A 1 92 ? 3.505 -14.562 12.789 1 16.837 92 LEU AAA CA 1
ATOM 1630 C C . LEU A 1 92 ? 3.312 -15.303 14.109 1 19.956 92 LEU AAA C 1
ATOM 1631 O O . LEU A 1 92 ? 2.944 -16.5 14.08 1 19.157 92 LEU AAA O 1
ATOM 1647 N N . SER A 1 93 ? 3.533 -14.623 15.228 1 17.309 93 SER AAA N 1
ATOM 1648 C CA . SER A 1 93 ? 3.402 -15.267 16.551 1 19.489 93 SER AAA CA 1
ATOM 1649 C C . SER A 1 93 ? 2.022 -14.924 17.124 1 21.92 93 SER AAA C 1
ATOM 1650 O O . SER A 1 93 ? 1.214 -14.201 16.502 1 21.025 93 SER AAA O 1
ATOM 1658 N N . ASP A 1 94 ? 1.744 -15.401 18.322 1 19.784 94 ASP AAA N 1
ATOM 1659 C CA . ASP A 1 94 ? 0.455 -15.13 19.003 1 19.33 94 ASP AAA CA 1
ATOM 1660 C C . ASP A 1 94 ? 0.683 -15.344 20.498 1 23.925 94 ASP AAA C 1
ATOM 1661 O O . ASP A 1 94 ? 1.775 -15.91 20.868 1 23.209 94 ASP AAA O 1
ATOM 1670 N N . GLU A 1 95 ? -0.309 -14.961 21.31 1 24.73 95 GLU AAA N 1
ATOM 1671 C CA . GLU A 1 95 ? -0.355 -15.438 22.717 1 27.489 95 GLU AAA CA 1
ATOM 1672 C C . GLU A 1 95 ? -0.246 -16.958 22.661 1 24.206 95 GLU AAA C 1
ATOM 1673 O O . GLU A 1 95 ? -0.76 -17.607 21.73 1 24.461 95 GLU AAA O 1
ATOM 1685 N N . PRO A 1 96 ? 0.428 -17.629 23.624 1 25.855 96 PRO AAA N 1
ATOM 1686 C CA . PRO A 1 96 ? 0.951 -17.031 24.853 1 22.692 96 PRO AAA CA 1
ATOM 1687 C C . PRO A 1 96 ? 2.396 -16.557 24.743 1 26.771 96 PRO AAA C 1
ATOM 1688 O O . PRO A 1 96 ? 2.969 -16.171 25.73 1 21.987 96 PRO AAA O 1
ATOM 1699 N N . VAL A 1 97 ? 2.95 -16.566 23.54 1 21.65 97 VAL AAA N 1
ATOM 1700 C CA . VAL A 1 97 ? 4.382 -16.182 23.321 1 22.566 97 VAL AAA CA 1
ATOM 1701 C C . VAL A 1 97 ? 4.559 -14.659 23.307 1 24.443 97 VAL AAA C 1
ATOM 1702 O O . VAL A 1 97 ? 5.586 -14.17 23.886 1 23.088 97 VAL AAA O 1
ATOM 1715 N N . VAL A 1 98 ? 3.652 -13.938 22.642 1 23.913 98 VAL AAA N 1
ATOM 1716 C CA . VAL A 1 98 ? 3.641 -12.448 22.634 1 22.152 98 VAL AAA CA 1
ATOM 1717 C C . VAL A 1 98 ? 2.394 -11.935 23.37 1 25.346 98 VAL AAA C 1
ATOM 1718 O O . VAL A 1 98 ? 1.382 -12.671 23.492 1 21.458 98 VAL AAA O 1
ATOM 1731 N N . ASP A 1 99 ? 2.494 -10.715 23.885 1 20.733 99 ASP AAA N 1
ATOM 1732 C CA . ASP A 1 99 ? 1.361 -9.913 24.389 1 17.68 99 ASP AAA CA 1
ATOM 1733 C C . ASP A 1 99 ? 1.597 -8.468 23.898 1 21.049 99 ASP AAA C 1
ATOM 1734 O O . ASP A 1 99 ? 2.615 -8.216 23.259 1 17.595 99 ASP AAA O 1
ATOM 1743 N N . TYR A 1 100 ? 0.761 -7.531 24.3 1 18.755 100 TYR AAA N 1
ATOM 1744 C CA . TYR A 1 100 ? 0.843 -6.118 23.86 1 19.336 100 TYR AAA CA 1
ATOM 1745 C C . TYR A 1 100 ? 2.208 -5.548 24.232 1 22.654 100 TYR AAA C 1
ATOM 1746 O O . TYR A 1 100 ? 2.884 -4.905 23.404 1 17.765 100 TYR AAA O 1
ATOM 1764 N N . THR A 1 101 ? 2.62 -5.747 25.482 1 19.232 101 THR AAA N 1
ATOM 1765 C CA . THR A 1 101 ? 3.861 -5.16 26.028 1 15.731 101 THR AAA CA 1
ATOM 1766 C C . THR A 1 101 ? 5.053 -5.707 25.232 1 17.99 101 THR AAA C 1
ATOM 1767 O O . THR A 1 101 ? 5.959 -4.938 24.865 1 18.516 101 THR AAA O 1
ATOM 1778 N N . LYS A 1 102 ? 5.119 -7.011 25.033 1 18.265 102 LYS AAA N 1
ATOM 1779 C CA . LYS A 1 102 ? 6.247 -7.624 24.315 1 16.681 102 LYS AAA CA 1
ATOM 1780 C C . LYS A 1 102 ? 6.29 -7.128 22.867 1 15.216 102 LYS AAA C 1
ATOM 1781 O O . LYS A 1 102 ? 7.382 -6.9 22.387 1 18.366 102 LYS AAA O 1
ATOM 1800 N N . ARG A 1 103 ? 5.146 -6.993 22.218 1 17.087 103 ARG AAA N 1
ATOM 1801 C CA . ARG A 1 103 ? 5.09 -6.445 20.846 1 16.06 103 ARG AAA CA 1
ATOM 1802 C C . ARG A 1 103 ? 5.602 -5 20.815 1 17.327 103 ARG AAA C 1
ATOM 1803 O O . ARG A 1 103 ? 6.307 -4.706 19.884 1 15.72 103 ARG AAA O 1
ATOM 1824 N N . PHE A 1 104 ? 5.329 -4.138 21.797 1 15.004 104 PHE AAA N 1
ATOM 1825 C CA . PHE A 1 104 ? 5.938 -2.798 21.787 1 17.391 104 PHE AAA CA 1
ATOM 1826 C C . PHE A 1 104 ? 7.438 -2.88 22.04 1 19.817 104 PHE AAA C 1
ATOM 1827 O O . PHE A 1 104 ? 8.162 -2.041 21.473 1 18.074 104 PHE AAA O 1
ATOM 1844 N N . ARG A 1 105 ? 7.917 -3.847 22.832 1 17.69 105 ARG AAA N 1
ATOM 1845 C CA . ARG A 1 105 ? 9.383 -4.025 22.991 1 19.334 105 ARG AAA CA 1
ATOM 1846 C C . ARG A 1 105 ? 10.002 -4.474 21.664 1 21.161 105 ARG AAA C 1
ATOM 1847 O O . ARG A 1 105 ? 11.088 -3.949 21.298 1 18.74 105 ARG AAA O 1
ATOM 1868 N N . ILE A 1 106 ? 9.377 -5.437 20.979 1 17.492 106 ILE AAA N 1
ATOM 1869 C CA . ILE A 1 106 ? 9.878 -5.875 19.639 1 17.033 106 ILE AAA CA 1
ATOM 1870 C C . ILE A 1 106 ? 9.855 -4.657 18.714 1 15.027 106 ILE AAA C 1
ATOM 1871 O O . ILE A 1 106 ? 10.853 -4.399 18.015 1 16.907 106 ILE AAA O 1
ATOM 1887 N N . ALA A 1 107 ? 8.736 -3.945 18.661 1 17.45 107 ALA AAA N 1
ATOM 1888 C CA . ALA A 1 107 ? 8.578 -2.759 17.784 1 17.393 107 ALA AAA CA 1
ATOM 1889 C C . ALA A 1 107 ? 9.708 -1.76 18.03 1 19.95 107 ALA AAA C 1
ATOM 1890 O O . ALA A 1 107 ? 10.298 -1.319 17.085 1 19.383 107 ALA AAA O 1
ATOM 1897 N N . SER A 1 108 ? 10.029 -1.455 19.28 1 17.723 108 SER AAA N 1
ATOM 1898 C CA . SER A 1 108 ? 11.099 -0.513 19.655 1 20.417 108 SER AAA CA 1
ATOM 1899 C C . SER A 1 108 ? 12.448 -0.976 19.108 1 20.988 108 SER AAA C 1
ATOM 1900 O O . SER A 1 108 ? 13.187 -0.116 18.616 1 23.585 108 SER AAA O 1
ATOM 1908 N N . ILE A 1 109 ? 12.734 -2.269 19.129 1 20.186 109 ILE AAA N 1
ATOM 1909 C CA . ILE A 1 109 ? 13.996 -2.815 18.555 1 19.773 109 ILE AAA CA 1
ATOM 1910 C C . ILE A 1 109 ? 13.981 -2.639 17.033 1 20.128 109 ILE AAA C 1
ATOM 1911 O O . ILE A 1 109 ? 14.966 -2.161 16.441 1 20.766 109 ILE AAA O 1
ATOM 1927 N N . VAL A 1 110 ? 12.919 -3.089 16.394 1 18.102 110 VAL AAA N 1
ATOM 1928 C CA . VAL A 1 110 ? 12.853 -3.182 14.896 1 19.455 110 VAL AAA CA 1
ATOM 1929 C C . VAL A 1 110 ? 12.863 -1.768 14.3 1 17.124 110 VAL AAA C 1
ATOM 1930 O O . VAL A 1 110 ? 13.686 -1.508 13.349 1 18.54 110 VAL AAA O 1
ATOM 1943 N N . LEU A 1 111 ? 12.048 -0.858 14.867 1 18.703 111 LEU AAA N 1
ATOM 1944 C CA . LEU A 1 111 ? 11.881 0.508 14.325 1 18.39 111 LEU AAA CA 1
ATOM 1945 C C . LEU A 1 111 ? 13.18 1.284 14.51 1 21.198 111 LEU AAA C 1
ATOM 1946 O O . LEU A 1 111 ? 13.514 2.085 13.649 1 20.365 111 LEU AAA O 1
ATOM 1962 N N . LYS A 1 112 ? 13.908 1.035 15.587 1 21.719 112 LYS AAA N 1
ATOM 1963 C CA . LYS A 1 112 ? 15.204 1.717 15.803 1 22.752 112 LYS AAA CA 1
ATOM 1964 C C . LYS A 1 112 ? 16.184 1.335 14.689 1 22.662 112 LYS AAA C 1
ATOM 1965 O O . LYS A 1 112 ? 17.049 2.161 14.35 1 23.515 112 LYS AAA O 1
ATOM 1984 N N . GLU A 1 113 ? 16.089 0.131 14.138 1 21.852 113 GLU AAA N 1
ATOM 1985 C CA . GLU A 1 113 ? 16.99 -0.317 13.044 1 19.113 113 GLU AAA CA 1
ATOM 1986 C C . GLU A 1 113 ? 16.458 0.13 11.671 1 25.774 113 GLU AAA C 1
ATOM 1987 O O . GLU A 1 113 ? 17.064 -0.227 10.684 1 28.279 113 GLU AAA O 1
ATOM 1999 N N . GLY A 1 114 ? 15.375 0.895 11.613 1 19.315 114 GLY AAA N 1
ATOM 2000 C CA . GLY A 1 114 ? 14.864 1.453 10.349 1 23.025 114 GLY AAA CA 1
ATOM 2001 C C . GLY A 1 114 ? 14.011 0.472 9.566 1 23.32 114 GLY AAA C 1
ATOM 2002 O O . GLY A 1 114 ? 13.743 0.764 8.38 1 21.337 114 GLY AAA O 1
ATOM 2006 N N . ALA A 1 115 ? 13.545 -0.617 10.189 1 19.667 115 ALA AAA N 1
ATOM 2007 C CA . ALA A 1 115 ? 12.652 -1.61 9.538 1 17.709 115 ALA AAA CA 1
ATOM 2008 C C . ALA A 1 115 ? 11.194 -1.389 9.972 1 18.189 115 ALA AAA C 1
ATOM 2009 O O . ALA A 1 115 ? 10.942 -0.812 11.06 1 20.434 115 ALA AAA O 1
ATOM 2016 N N . VAL A 1 116 ? 10.266 -1.734 9.077 1 15.528 116 VAL AAA N 1
ATOM 2017 C CA . VAL A 1 116 ? 8.817 -1.829 9.383 1 16.86 116 VAL AAA CA 1
ATOM 2018 C C . VAL A 1 116 ? 8.607 -3.006 10.346 1 16.823 116 VAL AAA C 1
ATOM 2019 O O . VAL A 1 116 ? 9.257 -4.028 10.197 1 16.474 116 VAL AAA O 1
ATOM 2032 N N . TYR A 1 117 ? 7.725 -2.825 11.306 1 15.964 117 TYR AAA N 1
ATOM 2033 C CA . TYR A 1 117 ? 7.237 -3.916 12.177 1 19.97 117 TYR AAA CA 1
ATOM 2034 C C . TYR A 1 117 ? 5.758 -4.109 11.905 1 15.627 117 TYR AAA C 1
ATOM 2035 O O . TYR A 1 117 ? 4.941 -3.174 12.068 1 18.112 117 TYR AAA O 1
ATOM 2053 N N . GLN A 1 118 ? 5.377 -5.29 11.44 1 17.005 118 GLN AAA N 1
ATOM 2054 C CA A GLN A 1 118 ? 3.993 -5.555 10.984 0.6 18.899 118 GLN AAA CA 1
ATOM 2055 C CA B GLN A 1 118 ? 3.957 -5.511 11.093 0.4 16.916 118 GLN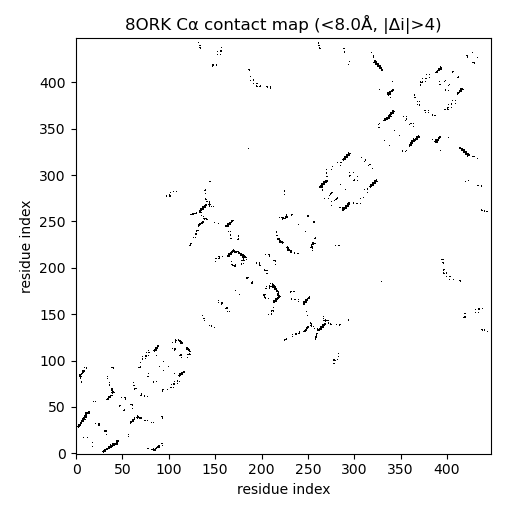 AAA CA 1
ATOM 2056 C C . GLN A 1 118 ? 3.503 -6.907 11.514 1 18.177 118 GLN AAA C 1
ATOM 2057 O O . GLN A 1 118 ? 4.315 -7.821 11.616 1 21.605 118 GLN AAA O 1
ATOM 2083 N N . GLY A 1 119 ? 2.207 -6.998 11.763 1 18.56 119 GLY AAA N 1
ATOM 2084 C CA . GLY A 1 119 ? 1.489 -8.234 12.063 1 18.565 119 GLY AAA CA 1
ATOM 2085 C C . GLY A 1 119 ? 0.183 -8.231 11.317 1 23.266 119 GLY AAA C 1
ATOM 2086 O O . GLY A 1 119 ? -0.005 -7.379 10.417 1 21.814 119 GLY AAA O 1
ATOM 2090 N N . ALA A 1 120 ? -0.74 -9.1 11.706 1 20.871 120 ALA AAA N 1
ATOM 2091 C CA . ALA A 1 120 ? -1.973 -9.343 10.927 1 21.275 120 ALA AAA CA 1
ATOM 2092 C C . ALA A 1 120 ? -2.781 -8.034 10.839 1 25.908 120 ALA AAA C 1
ATOM 2093 O O . ALA A 1 120 ? -3.418 -7.809 9.833 1 25.469 120 ALA AAA O 1
ATOM 2100 N N . ASP A 1 121 ? -2.82 -7.21 11.879 1 19.091 121 ASP AAA N 1
ATOM 2101 C CA . ASP A 1 121 ? -3.799 -6.082 11.943 1 19.599 121 ASP AAA CA 1
ATOM 2102 C C . ASP A 1 121 ? -3.096 -4.791 12.393 1 22.037 121 ASP AAA C 1
ATOM 2103 O O . ASP A 1 121 ? -3.765 -3.812 12.734 1 19.17 121 ASP AAA O 1
ATOM 2112 N N . PHE A 1 122 ? -1.776 -4.781 12.408 1 18.728 122 PHE AAA N 1
ATOM 2113 C CA . PHE A 1 122 ? -1.017 -3.582 12.804 1 20.017 122 PHE AAA CA 1
ATOM 2114 C C . PHE A 1 122 ? 0.225 -3.46 11.928 1 16.767 122 PHE AAA C 1
ATOM 2115 O O . PHE A 1 122 ? 0.85 -4.437 11.481 1 19.495 122 PHE AAA O 1
ATOM 2132 N N . LYS A 1 123 ? 0.596 -2.209 11.725 1 18.916 123 LYS AAA N 1
ATOM 2133 C CA . LYS A 1 123 ? 1.841 -1.844 11.029 1 19.279 123 LYS AAA CA 1
ATOM 2134 C C . LYS A 1 123 ? 2.417 -0.588 11.678 1 17.767 123 LYS AAA C 1
ATOM 2135 O O . LYS A 1 123 ? 1.69 0.391 11.798 1 21.173 123 LYS AAA O 1
ATOM 2154 N N . PHE A 1 124 ? 3.701 -0.625 12.003 1 19.761 124 PHE AAA N 1
ATOM 2155 C CA . PHE A 1 124 ? 4.466 0.533 12.517 1 17.976 124 PHE AAA CA 1
ATOM 2156 C C . PHE A 1 124 ? 5.562 0.836 11.507 1 19.491 124 PHE AAA C 1
ATOM 2157 O O . PHE A 1 124 ? 6.263 -0.092 11.088 1 19.649 124 PHE AAA O 1
ATOM 2174 N N . GLU A 1 125 ? 5.718 2.114 11.173 1 21.486 125 GLU AAA N 1
ATOM 2175 C CA . GLU A 1 125 ? 6.72 2.57 10.194 1 19.765 125 GLU AAA CA 1
ATOM 2176 C C . GLU A 1 125 ? 7.825 3.224 10.985 1 18.656 125 GLU AAA C 1
ATOM 2177 O O . GLU A 1 125 ? 7.538 4.017 11.876 1 17.828 125 GLU AAA O 1
ATOM 2189 N N . PRO A 1 126 ? 9.096 2.982 10.618 1 17.816 126 PRO AAA N 1
ATOM 2190 C CA . PRO A 1 126 ? 10.203 3.684 11.259 1 18.285 126 PRO AAA CA 1
ATOM 2191 C C . PRO A 1 126 ? 10.128 5.169 10.903 1 19.006 126 PRO AAA C 1
ATOM 2192 O O . PRO A 1 126 ? 9.415 5.548 9.949 1 18.643 126 PRO AAA O 1
ATOM 2203 N N . LEU A 1 127 ? 10.837 5.995 11.675 1 18.326 127 LEU AAA N 1
ATOM 2204 C CA . LEU A 1 127 ? 10.782 7.462 11.505 1 21.818 127 LEU AAA CA 1
ATOM 2205 C C . LEU A 1 127 ? 11.306 7.787 10.105 1 17.533 127 LEU AAA C 1
ATOM 2206 O O . LEU A 1 127 ? 12.307 7.189 9.689 1 18.091 127 LEU AAA O 1
ATOM 2222 N N . THR A 1 128 ? 10.63 8.685 9.421 1 16.751 128 THR AAA N 1
ATOM 2223 C CA . THR A 1 128 ? 11.186 9.406 8.242 1 21.085 128 THR AAA CA 1
ATOM 2224 C C . THR A 1 128 ? 12.58 9.954 8.607 1 22.092 128 THR AAA C 1
ATOM 2225 O O . THR A 1 128 ? 12.761 10.5 9.71 1 21.569 128 THR AAA O 1
ATOM 2236 N N . GLU A 1 129 ? 13.551 9.812 7.714 1 21.386 129 GLU AAA N 1
ATOM 2237 C CA . GLU A 1 129 ? 14.897 10.39 7.95 1 27.484 129 GLU AAA CA 1
ATOM 2238 C C . GLU A 1 129 ? 15.41 11.037 6.665 1 25.666 129 GLU AAA C 1
ATOM 2239 O O . GLU A 1 129 ? 15.394 10.396 5.59 1 25.156 129 GLU AAA O 1
ATOM 2251 N N . TYR A 1 130 ? 15.739 12.304 6.776 1 23.462 130 TYR AAA N 1
ATOM 2252 C CA . TYR A 1 130 ? 16.409 13.121 5.738 1 24.096 130 TYR AAA CA 1
ATOM 2253 C C . TYR A 1 130 ? 17.797 13.411 6.289 1 30.757 130 TYR AAA C 1
ATOM 2254 O O . TYR A 1 130 ? 17.937 13.881 7.462 1 25.851 130 TYR AAA O 1
ATOM 2272 N N . ASP A 1 131 ? 18.803 13.141 5.485 1 25.624 131 ASP AAA N 1
ATOM 2273 C CA . ASP A 1 131 ? 20.209 13.435 5.843 1 28.707 131 ASP AAA CA 1
ATOM 2274 C C . ASP A 1 131 ? 20.6 14.712 5.105 1 35.35 131 ASP AAA C 1
ATOM 2275 O O . ASP A 1 131 ? 20.974 14.625 3.946 1 32.822 131 ASP AAA O 1
ATOM 2284 N N . VAL A 1 132 ? 20.476 15.865 5.761 1 29.571 132 VAL AAA N 1
ATOM 2285 C CA A VAL A 1 132 ? 20.57 17.18 5.057 0.55 27.055 132 VAL AAA CA 1
ATOM 2286 C CA B VAL A 1 132 ? 20.503 17.21 5.106 0.45 27.683 132 VAL AAA CA 1
ATOM 2287 C C . VAL A 1 132 ? 21.567 18.114 5.753 1 28.661 132 VAL AAA C 1
ATOM 2288 O O . VAL A 1 132 ? 22.064 19.037 5.063 1 30.646 132 VAL AAA O 1
ATOM 2312 N N . LEU A 1 133 ? 21.89 17.895 7.03 1 29.337 133 LEU AAA N 1
ATOM 2313 C CA . LEU A 1 133 ? 22.658 18.901 7.799 1 30.143 133 LEU AAA CA 1
ATOM 2314 C C . LEU A 1 133 ? 24.132 18.818 7.397 1 32.476 133 LEU AAA C 1
ATOM 2315 O O . LEU A 1 133 ? 24.652 17.716 7.285 1 35.156 133 LEU AAA O 1
ATOM 2331 N N . GLU A 1 134 ? 24.769 19.97 7.193 1 35.493 134 GLU AAA N 1
ATOM 2332 C CA . GLU A 1 134 ? 26.213 20.052 6.852 1 36.866 134 GLU AAA CA 1
ATOM 2333 C C . GLU A 1 134 ? 26.963 20.699 8.016 1 39.735 134 GLU AAA C 1
ATOM 2334 O O . GLU A 1 134 ? 27.985 21.328 7.779 1 34.649 134 GLU AAA O 1
ATOM 2346 N N . LYS A 1 135 ? 26.389 20.62 9.214 1 33.431 135 LYS AAA N 1
ATOM 2347 C CA . LYS A 1 135 ? 26.966 21.156 10.467 1 29.189 135 LYS AAA CA 1
ATOM 2348 C C . LYS A 1 135 ? 26.68 20.13 11.55 1 35.351 135 LYS AAA C 1
ATOM 2349 O O . LYS A 1 135 ? 25.706 19.385 11.441 1 30.259 135 LYS AAA O 1
ATOM 2368 N N . PRO A 1 136 ? 27.517 20.078 12.601 1 31.877 136 PRO AAA N 1
ATOM 2369 C CA . PRO A 1 136 ? 27.281 19.205 13.736 1 27.056 136 PRO AAA CA 1
ATOM 2370 C C . PRO A 1 136 ? 25.932 19.552 14.378 1 28.389 136 PRO AAA C 1
ATOM 2371 O O . PRO A 1 136 ? 25.521 20.716 14.341 1 25.586 136 PRO AAA O 1
ATOM 2382 N N . SER A 1 137 ? 25.275 18.56 14.966 1 28.008 137 SER AAA N 1
ATOM 2383 C CA . SER A 1 137 ? 23.858 18.736 15.354 1 27.963 137 SER AAA CA 1
ATOM 2384 C C . SER A 1 137 ? 23.443 17.84 16.521 1 23.011 137 SER AAA C 1
ATOM 2385 O O . SER A 1 137 ? 24.031 16.732 16.726 1 26.202 137 SER AAA O 1
ATOM 2393 N N . ILE A 1 138 ? 22.473 18.369 17.28 1 23.039 138 ILE AAA N 1
ATOM 2394 C CA A ILE A 1 138 ? 21.714 17.58 18.283 0.6 25.246 138 ILE AAA CA 1
ATOM 2395 C CA B ILE A 1 138 ? 21.721 17.686 18.367 0.4 25.906 138 ILE AAA CA 1
ATOM 2396 C C . ILE A 1 138 ? 20.219 17.787 18.057 1 24.601 138 ILE AAA C 1
ATOM 2397 O O . ILE A 1 138 ? 19.805 18.801 17.505 1 25.873 138 ILE AAA O 1
ATOM 2427 N N . LYS A 1 139 ? 19.468 16.809 18.494 1 24.185 139 LYS AAA N 1
ATOM 2428 C CA . LYS A 1 139 ? 18.007 16.809 18.496 1 24.97 139 LYS AAA CA 1
ATOM 2429 C C . LYS A 1 139 ? 17.635 16.8 19.97 1 25.499 139 LYS AAA C 1
ATOM 2430 O O . LYS A 1 139 ? 18.348 16.148 20.741 1 23.594 139 LYS AAA O 1
ATOM 2449 N N . ILE A 1 140 ? 16.613 17.551 20.356 1 20.797 140 ILE AAA N 1
ATOM 2450 C CA . ILE A 1 140 ? 16.098 17.52 21.749 1 21.647 140 ILE AAA CA 1
ATOM 2451 C C . ILE A 1 140 ? 14.637 17.131 21.645 1 25.149 140 ILE AAA C 1
ATOM 2452 O O . ILE A 1 140 ? 13.945 17.83 20.918 1 25.748 140 ILE AAA O 1
ATOM 2468 N N . ILE A 1 141 ? 14.255 16.026 22.286 1 23.525 141 ILE AAA N 1
ATOM 2469 C CA . ILE A 1 141 ? 12.869 15.481 22.268 1 26.866 141 ILE AAA CA 1
ATOM 2470 C C . ILE A 1 141 ? 12.436 15.121 23.687 1 27.349 141 ILE AAA C 1
ATOM 2471 O O . ILE A 1 141 ? 13.297 15.117 24.592 1 23.233 141 ILE AAA O 1
ATOM 2487 N N . GLY A 1 142 ? 11.168 14.743 23.832 1 25.678 142 GLY AAA N 1
ATOM 2488 C CA . GLY A 1 142 ? 10.537 14.427 25.12 1 25.61 142 GLY AAA CA 1
ATOM 2489 C C . GLY A 1 142 ? 9.75 13.144 25.046 1 27.073 142 GLY AAA C 1
ATOM 2490 O O . GLY A 1 142 ? 9.52 12.659 23.945 1 25.594 142 GLY AAA O 1
ATOM 2494 N N . THR A 1 143 ? 9.28 12.652 26.18 1 22.372 143 THR AAA N 1
ATOM 2495 C CA . THR A 1 143 ? 8.567 11.365 26.263 1 22.489 143 THR AAA CA 1
ATOM 2496 C C . THR A 1 143 ? 7.114 11.61 26.626 1 24.477 143 THR AAA C 1
ATOM 2497 O O . THR A 1 143 ? 6.377 10.6 26.755 1 24.957 143 THR AAA O 1
ATOM 2508 N N . GLY A 1 144 ? 6.684 12.859 26.808 1 21.341 144 GLY AAA N 1
ATOM 2509 C CA . GLY A 1 144 ? 5.265 13.056 27.14 1 22.377 144 GLY AAA CA 1
ATOM 2510 C C . GLY A 1 144 ? 4.91 14.507 27.372 1 27.996 144 GLY AAA C 1
ATOM 2511 O O . GLY A 1 144 ? 5.801 15.335 27.238 1 26.926 144 GLY AAA O 1
ATOM 2515 N N . LYS A 1 145 ? 3.65 14.764 27.752 1 23.69 145 LYS AAA N 1
ATOM 2516 C CA . LYS A 1 145 ? 3.104 16.135 27.899 1 26.098 145 LYS AAA CA 1
ATOM 2517 C C . LYS A 1 145 ? 3.507 16.682 29.264 1 24.448 145 LYS AAA C 1
ATOM 2518 O O . LYS A 1 145 ? 3.7 15.872 30.214 1 24.61 145 LYS AAA O 1
ATOM 2537 N N . ARG A 1 146 ? 3.635 18.001 29.362 1 29.89 146 ARG AAA N 1
ATOM 2538 C CA . ARG A 1 146 ? 3.7 18.718 30.66 1 27.982 146 ARG AAA CA 1
ATOM 2539 C C . ARG A 1 146 ? 4.937 18.269 31.423 1 20.324 146 ARG AAA C 1
ATOM 2540 O O . ARG A 1 146 ? 4.845 18.032 32.654 1 25.864 146 ARG AAA O 1
ATOM 2561 N N . ILE A 1 147 ? 6.06 18.111 30.734 1 21.341 147 ILE AAA N 1
ATOM 2562 C CA . ILE A 1 147 ? 7.307 17.686 31.43 1 22.459 147 ILE AAA CA 1
ATOM 2563 C C . ILE A 1 147 ? 8.329 18.831 31.384 1 22.693 147 ILE AAA C 1
ATOM 2564 O O . ILE A 1 147 ? 9.466 18.589 31.798 1 22.137 147 ILE AAA O 1
ATOM 2580 N N . GLY A 1 148 ? 7.962 19.98 30.793 1 22.253 148 GLY AAA N 1
ATOM 2581 C CA . GLY A 1 148 ? 8.857 21.143 30.659 1 22.971 148 GLY AAA CA 1
ATOM 2582 C C . GLY A 1 148 ? 9.913 20.967 29.596 1 24.79 148 GLY AAA C 1
ATOM 2583 O O . GLY A 1 148 ? 11.037 21.471 29.782 1 24.367 148 GLY AAA O 1
ATOM 2587 N N A LYS A 1 149 ? 9.574 20.313 28.475 0.6 22.277 149 LYS AAA N 1
ATOM 2588 N N B LYS A 1 149 ? 9.591 20.303 28.475 0.4 22.71 149 LYS AAA N 1
ATOM 2589 C CA A LYS A 1 149 ? 10.524 20.086 27.363 0.6 23.465 149 LYS AAA CA 1
ATOM 2590 C CA B LYS A 1 149 ? 10.586 20.098 27.394 0.4 23.4 149 LYS AAA CA 1
ATOM 2591 C C A LYS A 1 149 ? 10.992 21.445 26.818 0.6 20.235 149 LYS AAA C 1
ATOM 2592 C C B LYS A 1 149 ? 11.012 21.459 26.83 0.4 21.143 149 LYS AAA C 1
ATOM 2593 O O A LYS A 1 149 ? 12.181 21.594 26.473 0.6 24.151 149 LYS AAA O 1
ATOM 2594 O O B LYS A 1 149 ? 12.2 21.615 26.491 0.4 23.847 149 LYS AAA O 1
ATOM 2631 N N . THR A 1 150 ? 10.082 22.402 26.697 1 22.017 150 THR AAA N 1
ATOM 2632 C CA . THR A 1 150 ? 10.388 23.765 26.159 1 34.317 150 THR AAA CA 1
ATOM 2633 C C . THR A 1 150 ? 11.461 24.451 27.039 1 26.056 150 THR AAA C 1
ATOM 2634 O O . THR A 1 150 ? 12.444 25.013 26.493 1 24.952 150 THR AAA O 1
ATOM 2645 N N . ALA A 1 151 ? 11.282 24.419 28.352 1 23.969 151 ALA AAA N 1
ATOM 2646 C CA . ALA A 1 151 ? 12.234 25.036 29.311 1 24.753 151 ALA AAA CA 1
ATOM 2647 C C . ALA A 1 151 ? 13.597 24.351 29.186 1 25.768 151 ALA AAA C 1
ATOM 2648 O O . ALA A 1 151 ? 14.609 25.046 29.191 1 25.376 151 ALA AAA O 1
ATOM 2655 N N . VAL A 1 152 ? 13.63 23.028 29.035 1 25.819 152 VAL AAA N 1
ATOM 2656 C CA . VAL A 1 152 ? 14.9 22.263 28.89 1 23.068 152 VAL AAA CA 1
ATOM 2657 C C . VAL A 1 152 ? 15.576 22.615 27.568 1 25.517 152 VAL AAA C 1
ATOM 2658 O O . VAL A 1 152 ? 16.798 22.898 27.585 1 25.682 152 VAL AAA O 1
ATOM 2671 N N . SER A 1 153 ? 14.856 22.644 26.448 1 23.017 153 SER AAA N 1
ATOM 2672 C CA A SER A 1 153 ? 15.467 22.946 25.125 0.5 23.542 153 SER AAA CA 1
ATOM 2673 C CA B SER A 1 153 ? 15.487 22.933 25.131 0.5 24.326 153 SER AAA CA 1
ATOM 2674 C C . SER A 1 153 ? 16.009 24.379 25.082 1 22.713 153 SER AAA C 1
ATOM 2675 O O . SER A 1 153 ? 17.091 24.585 24.511 1 25.455 153 SER AAA O 1
ATOM 2689 N N . ALA A 1 154 ? 15.269 25.34 25.617 1 24.48 154 ALA AAA N 1
ATOM 2690 C CA . ALA A 1 154 ? 15.723 26.748 25.592 1 24.295 154 ALA AAA CA 1
ATOM 2691 C C . ALA A 1 154 ? 16.945 26.882 26.514 1 24.008 154 ALA AAA C 1
ATOM 2692 O O . ALA A 1 154 ? 17.921 27.523 26.124 1 24.289 154 ALA AAA O 1
ATOM 2699 N N . TYR A 1 155 ? 16.94 26.233 27.672 1 24.169 155 TYR AAA N 1
ATOM 2700 C CA . TYR A 1 155 ? 18.12 26.25 28.569 1 29.023 155 TYR AAA CA 1
ATOM 2701 C C . TYR A 1 155 ? 19.324 25.69 27.812 1 30.053 155 TYR AAA C 1
ATOM 2702 O O . TYR A 1 155 ? 20.385 26.318 27.797 1 25.624 155 TYR AAA O 1
ATOM 2720 N N . ALA A 1 156 ? 19.172 24.542 27.157 1 24.649 156 ALA AAA N 1
ATOM 2721 C CA . ALA A 1 156 ? 20.273 23.906 26.408 1 22.567 156 ALA AAA CA 1
ATOM 2722 C C . ALA A 1 156 ? 20.809 24.874 25.362 1 25.113 156 ALA AAA C 1
ATOM 2723 O O . ALA A 1 156 ? 22.015 24.995 25.268 1 26.874 156 ALA AAA O 1
ATOM 2730 N N . ALA A 1 157 ? 19.936 25.503 24.584 1 25.339 157 ALA AAA N 1
ATOM 2731 C CA . ALA A 1 157 ? 20.299 26.479 23.533 1 26.887 157 ALA AAA CA 1
ATOM 2732 C C . ALA A 1 157 ? 21.122 27.615 24.156 1 27.599 157 ALA AAA C 1
ATOM 2733 O O . ALA A 1 157 ? 22.164 27.954 23.597 1 25.945 157 ALA AAA O 1
ATOM 2740 N N . ARG A 1 158 ? 20.652 28.172 25.27 1 24.698 158 ARG AAA N 1
ATOM 2741 C CA . ARG A 1 158 ? 21.338 29.3 25.963 1 24.533 158 ARG AAA CA 1
ATOM 2742 C C . ARG A 1 158 ? 22.727 28.845 26.44 1 28.811 158 ARG AAA C 1
ATOM 2743 O O . ARG A 1 158 ? 23.687 29.612 26.239 1 31.828 158 ARG AAA O 1
ATOM 2764 N N . VAL A 1 159 ? 22.854 27.632 26.98 1 25.841 159 VAL AAA N 1
ATOM 2765 C CA . VAL A 1 159 ? 24.139 27.089 27.51 1 27.622 159 VAL AAA CA 1
ATOM 2766 C C . VAL A 1 159 ? 25.106 26.959 26.341 1 31.261 159 VAL AAA C 1
ATOM 2767 O O . VAL A 1 159 ? 26.251 27.416 26.437 1 31.039 159 VAL AAA O 1
ATOM 2780 N N . ILE A 1 160 ? 24.64 26.389 25.241 1 26.22 160 ILE AAA N 1
ATOM 2781 C CA . ILE A 1 160 ? 25.481 26.148 24.044 1 25.584 160 ILE AAA CA 1
ATOM 2782 C C . ILE A 1 160 ? 25.933 27.495 23.479 1 23.765 160 ILE AAA C 1
ATOM 2783 O O . ILE A 1 160 ? 27.085 27.572 23.035 1 33.456 160 ILE AAA O 1
ATOM 2799 N N . HIS A 1 161 ? 25.049 28.484 23.449 1 28.577 161 HIS AAA N 1
ATOM 2800 C CA . HIS A 1 161 ? 25.376 29.865 23.011 1 31.064 161 HIS AAA CA 1
ATOM 2801 C C . HIS A 1 161 ? 26.466 30.47 23.912 1 33.965 161 HIS AAA C 1
ATOM 2802 O O . HIS A 1 161 ? 27.465 30.984 23.373 1 32.857 161 HIS AAA O 1
ATOM 2817 N N . LYS A 1 162 ? 26.246 30.433 25.223 1 33.178 162 LYS AAA N 1
ATOM 2818 C CA . LYS A 1 162 ? 27.165 30.937 26.283 1 37.696 162 LYS AAA CA 1
ATOM 2819 C C . LYS A 1 162 ? 28.575 30.335 26.114 1 34.303 162 LYS AAA C 1
ATOM 2820 O O . LYS A 1 162 ? 29.557 31.045 26.353 1 35.981 162 LYS AAA O 1
ATOM 2839 N N . HIS A 1 163 ? 28.696 29.084 25.687 1 33.79 163 HIS AAA N 1
ATOM 2840 C CA . HIS A 1 163 ? 29.996 28.388 25.568 1 31.263 163 HIS AAA CA 1
ATOM 2841 C C . HIS A 1 163 ? 30.59 28.575 24.166 1 34.812 163 HIS AAA C 1
ATOM 2842 O O . HIS A 1 163 ? 31.543 27.849 23.846 1 34.907 163 HIS AAA O 1
ATOM 2857 N N . LYS A 1 164 ? 30.054 29.517 23.382 1 34.031 164 LYS AAA N 1
ATOM 2858 C CA . LYS A 1 164 ? 30.656 30.04 22.123 1 41.062 164 LYS AAA CA 1
ATOM 2859 C C . LYS A 1 164 ? 30.608 28.998 20.997 1 39.115 164 LYS AAA C 1
ATOM 2860 O O . LYS A 1 164 ? 31.441 29.075 20.101 1 36.621 164 LYS AAA O 1
ATOM 2879 N N . TYR A 1 165 ? 29.603 28.122 20.951 1 34.543 165 TYR AAA N 1
ATOM 2880 C CA . TYR A 1 165 ? 29.461 27.122 19.854 1 31.608 165 TYR AAA CA 1
ATOM 2881 C C . TYR A 1 165 ? 28.689 27.708 18.655 1 31.502 165 TYR AAA C 1
ATOM 2882 O O . TYR A 1 165 ? 28.634 27.047 17.586 1 36.027 165 TYR AAA O 1
ATOM 2900 N N . ASN A 1 166 ? 28.163 28.925 18.797 1 30.567 166 ASN AAA N 1
ATOM 2901 C CA . ASN A 1 166 ? 27.437 29.683 17.746 1 32.417 166 ASN AAA CA 1
ATOM 2902 C C . ASN A 1 166 ? 26.288 28.833 17.188 1 37.553 166 ASN AAA C 1
ATOM 2903 O O . ASN A 1 166 ? 26.198 28.597 15.972 1 27.032 166 ASN AAA O 1
ATOM 2914 N N . PRO A 1 167 ? 25.367 28.357 18.06 1 30.843 167 PRO AAA N 1
ATOM 2915 C CA . PRO A 1 167 ? 24.233 27.551 17.607 1 29.343 167 PRO AAA CA 1
ATOM 2916 C C . PRO A 1 167 ? 23.143 28.349 16.894 1 30.05 167 PRO AAA C 1
ATOM 2917 O O . PRO A 1 167 ? 22.98 29.576 17.08 1 24.441 167 PRO AAA O 1
ATOM 2928 N N . CYS A 1 168 ? 22.374 27.619 16.088 1 28.998 168 CYS AAA N 1
ATOM 2929 C CA . CYS A 1 168 ? 21.026 28.028 15.661 1 25.693 168 CYS AAA CA 1
ATOM 2930 C C . CYS A 1 168 ? 20.034 26.926 16.055 1 25.616 168 CYS AAA C 1
ATOM 2931 O O . CYS A 1 168 ? 20.461 25.797 16.348 1 25.722 168 CYS AAA O 1
ATOM 2939 N N . VAL A 1 169 ? 18.759 27.265 16.084 1 27.138 169 VAL AAA N 1
ATOM 2940 C CA . VAL A 1 169 ? 17.678 26.308 16.441 1 24.51 169 VAL AAA CA 1
ATOM 2941 C C . VAL A 1 169 ? 16.798 26.168 15.202 1 23.785 169 VAL AAA C 1
ATOM 2942 O O . VAL A 1 169 ? 16.368 27.195 14.657 1 23.413 169 VAL AAA O 1
ATOM 2955 N N . VAL A 1 170 ? 16.461 24.942 14.826 1 24.388 170 VAL AAA N 1
ATOM 2956 C CA . VAL A 1 170 ? 15.339 24.707 13.883 1 21.961 170 VAL AAA CA 1
ATOM 2957 C C . VAL A 1 170 ? 14.183 24.157 14.712 1 23.375 170 VAL AAA C 1
ATOM 2958 O O . VAL A 1 170 ? 14.354 23.062 15.286 1 24.65 170 VAL AAA O 1
ATOM 2971 N N . ALA A 1 171 ? 13.106 24.93 14.827 1 23.261 171 ALA AAA N 1
ATOM 2972 C CA . ALA A 1 171 ? 11.945 24.612 15.684 1 26.727 171 ALA AAA CA 1
ATOM 2973 C C . ALA A 1 171 ? 10.794 24.142 14.795 1 23.163 171 ALA AAA C 1
ATOM 2974 O O . ALA A 1 171 ? 10.214 24.935 14.082 1 26.224 171 ALA AAA O 1
ATOM 2998 N N . GLY A 1 173 ? 7.313 23.496 14.849 1 23.819 173 GLY AAA N 1
ATOM 2999 C CA . GLY A 1 173 ? 6.273 23.848 15.795 1 21.761 173 GLY AAA CA 1
ATOM 3000 C C . GLY A 1 173 ? 4.858 23.629 15.278 1 23.645 173 GLY AAA C 1
ATOM 3001 O O . GLY A 1 173 ? 4.614 22.791 14.362 1 25.193 173 GLY AAA O 1
ATOM 3005 N N . ARG A 1 174 ? 3.914 24.282 15.942 1 20.867 174 ARG AAA N 1
ATOM 3006 C CA . ARG A 1 174 ? 2.456 24.022 15.845 1 24.986 174 ARG AAA CA 1
ATOM 3007 C C . ARG A 1 174 ? 1.827 25.011 14.869 1 22.34 174 ARG AAA C 1
ATOM 3008 O O . ARG A 1 174 ? 0.642 24.931 14.655 1 27.664 174 ARG AAA O 1
ATOM 3029 N N . GLY A 1 175 ? 2.613 25.964 14.369 1 27.713 175 GLY AAA N 1
ATOM 3030 C CA . GLY A 1 175 ? 2.161 26.981 13.407 1 25.459 175 GLY AAA CA 1
ATOM 3031 C C . GLY A 1 175 ? 3.332 27.551 12.643 1 25.449 175 GLY AAA C 1
ATOM 3032 O O . GLY A 1 175 ? 4.466 27.314 13.019 1 24.977 175 GLY AAA O 1
ATOM 3036 N N . GLY A 1 176 ? 3.032 28.289 11.598 1 28.47 176 GLY AAA N 1
ATOM 3037 C CA . GLY A 1 176 ? 4.01 29.09 10.874 1 27.96 176 GLY AAA CA 1
ATOM 3038 C C . GLY A 1 176 ? 3.663 29.097 9.397 1 25.7 176 GLY AAA C 1
ATOM 3039 O O . GLY A 1 176 ? 2.708 28.456 8.959 1 28.505 176 GLY AAA O 1
ATOM 3043 N N . PRO A 1 177 ? 4.427 29.869 8.617 1 30.693 177 PRO AAA N 1
ATOM 3044 C CA . PRO A 1 177 ? 4.199 29.927 7.181 1 31.172 177 PRO AAA CA 1
ATOM 3045 C C . PRO A 1 177 ? 4.716 28.657 6.492 1 34.728 177 PRO AAA C 1
ATOM 3046 O O . PRO A 1 177 ? 5.544 27.896 7.033 1 23.885 177 PRO AAA O 1
ATOM 3057 N N . ARG A 1 178 ? 4.252 28.448 5.268 1 32.222 178 ARG AAA N 1
ATOM 3058 C CA A ARG A 1 178 ? 4.651 27.252 4.495 0.5 25.813 178 ARG AAA CA 1
ATOM 3059 C CA B ARG A 1 178 ? 4.652 27.302 4.415 0.5 31.17 178 ARG AAA CA 1
ATOM 3060 C C . ARG A 1 178 ? 6.171 27.298 4.272 1 27.776 178 ARG AAA C 1
ATOM 3061 O O . ARG A 1 178 ? 6.778 26.255 4.374 1 27.274 178 ARG AAA O 1
ATOM 3101 N N . GLU A 1 179 ? 6.743 28.453 3.959 1 24.744 179 GLU AAA N 1
ATOM 3102 C CA . GLU A 1 179 ? 8.217 28.56 3.837 1 29.133 179 GLU AAA CA 1
ATOM 3103 C C . GLU A 1 179 ? 8.739 28.873 5.228 1 31.359 179 GLU AAA C 1
ATOM 3104 O O . GLU A 1 179 ? 8.236 29.778 5.878 1 31.114 179 GLU AAA O 1
ATOM 3116 N N . PRO A 1 180 ? 9.721 28.129 5.742 1 26.758 180 PRO AAA N 1
ATOM 3117 C CA . PRO A 1 180 ? 10.251 28.414 7.076 1 34.056 180 PRO AAA CA 1
ATOM 3118 C C . PRO A 1 180 ? 10.749 29.866 7.211 1 34.368 180 PRO AAA C 1
ATOM 3119 O O . PRO A 1 180 ? 11.293 30.43 6.279 1 29.498 180 PRO AAA O 1
ATOM 3130 N N . GLU A 1 181 ? 10.516 30.45 8.376 1 29.208 181 GLU AAA N 1
ATOM 3131 C CA . GLU A 1 181 ? 10.86 31.862 8.658 1 32.996 181 GLU AAA CA 1
ATOM 3132 C C . GLU A 1 181 ? 12.052 31.91 9.605 1 32.039 181 GLU AAA C 1
ATOM 3133 O O . GLU A 1 181 ? 12.198 31.029 10.5 1 31.785 181 GLU AAA O 1
ATOM 3145 N N . ILE A 1 182 ? 12.899 32.908 9.401 1 26.451 182 ILE AAA N 1
ATOM 3146 C CA . ILE A 1 182 ? 14.098 33.127 10.241 1 31.027 182 ILE AAA CA 1
ATOM 3147 C C . ILE A 1 182 ? 13.737 34.177 11.282 1 30.408 182 ILE AAA C 1
ATOM 3148 O O . ILE A 1 182 ? 13.209 35.212 10.925 1 30.972 182 ILE AAA O 1
ATOM 3164 N N . VAL A 1 183 ? 13.946 33.849 12.543 1 25.403 183 VAL AAA N 1
ATOM 3165 C CA . VAL A 1 183 ? 13.677 34.788 13.652 1 24.435 183 VAL AAA CA 1
ATOM 3166 C C . VAL A 1 183 ? 15.033 35.004 14.305 1 26.26 183 VAL AAA C 1
ATOM 3167 O O . VAL A 1 183 ? 15.65 34.033 14.76 1 26.565 183 VAL AAA O 1
ATOM 3180 N N . GLU A 1 184 ? 15.464 36.261 14.359 1 31.066 184 GLU AAA N 1
ATOM 3181 C CA . GLU A 1 184 ? 16.793 36.631 14.876 1 28.287 184 GLU AAA CA 1
ATOM 3182 C C . GLU A 1 184 ? 16.711 36.819 16.395 1 29.873 184 GLU AAA C 1
ATOM 3183 O O . GLU A 1 184 ? 16.778 37.961 16.872 1 29.508 184 GLU AAA O 1
ATOM 3195 N N . GLY A 1 185 ? 16.621 35.716 17.132 1 30.653 185 GLY AAA N 1
ATOM 3196 C CA . GLY A 1 185 ? 16.587 35.724 18.598 1 24.85 185 GLY AAA CA 1
ATOM 3197 C C . GLY A 1 185 ? 17.871 36.312 19.149 1 28.719 185 GLY AAA C 1
ATOM 3198 O O . GLY A 1 185 ? 17.808 36.857 20.245 1 30.973 185 GLY AAA O 1
ATOM 3202 N N . ASN A 1 186 ? 18.986 36.181 18.419 1 33.786 186 ASN AAA N 1
ATOM 3203 C CA . ASN A 1 186 ? 20.315 36.785 18.737 1 37.742 186 ASN AAA CA 1
ATOM 3204 C C . ASN A 1 186 ? 20.226 38.322 18.864 1 37.218 186 ASN AAA C 1
ATOM 3205 O O . ASN A 1 186 ? 21.097 38.916 19.489 1 35.171 186 ASN AAA O 1
ATOM 3216 N N . LYS A 1 187 ? 19.249 38.959 18.231 1 32.733 187 LYS AAA N 1
ATOM 3217 C CA A LYS A 1 187 ? 19.107 40.435 18.249 0.6 36.848 187 LYS AAA CA 1
ATOM 3218 C CA B LYS A 1 187 ? 19.084 40.434 18.227 0.4 37.914 187 LYS AAA CA 1
ATOM 3219 C C . LYS A 1 187 ? 18.083 40.858 19.307 1 46.31 187 LYS AAA C 1
ATOM 3220 O O . LYS A 1 187 ? 17.903 42.048 19.47 1 43.241 187 LYS AAA O 1
ATOM 3256 N N . ILE A 1 188 ? 17.443 39.916 20.006 1 34.28 188 ILE AAA N 1
ATOM 3257 C CA . ILE A 1 188 ? 16.369 40.323 20.958 1 35.246 188 ILE AAA CA 1
ATOM 3258 C C . ILE A 1 188 ? 17.063 40.886 22.207 1 35.025 188 ILE AAA C 1
ATOM 3259 O O . ILE A 1 188 ? 18.013 40.261 22.686 1 37.734 188 ILE AAA O 1
ATOM 3275 N N . GLU A 1 189 ? 16.62 42.036 22.698 1 40.246 189 GLU AAA N 1
ATOM 3276 C CA . GLU A 1 189 ? 17.15 42.59 23.971 1 54.844 189 GLU AAA CA 1
ATOM 3277 C C . GLU A 1 189 ? 16.147 42.284 25.097 1 31.865 189 GLU AAA C 1
ATOM 3278 O O . GLU A 1 189 ? 14.952 42.649 24.967 1 37.628 189 GLU AAA O 1
ATOM 3290 N N . ILE A 1 190 ? 16.601 41.555 26.114 1 37.323 190 ILE AAA N 1
ATOM 3291 C CA . ILE A 1 190 ? 15.758 41.16 27.273 1 39.582 190 ILE AAA CA 1
ATOM 3292 C C . ILE A 1 190 ? 15.681 42.375 28.201 1 48.709 190 ILE AAA C 1
ATOM 3293 O O . ILE A 1 190 ? 16.281 42.342 29.297 1 56.072 190 ILE AAA O 1
ATOM 3309 N N . THR A 1 191 ? 14.983 43.417 27.743 1 44.567 191 THR AAA N 1
ATOM 3310 C CA . THR A 1 191 ? 14.598 44.606 28.543 1 45.525 191 THR AAA CA 1
ATOM 3311 C C . THR A 1 191 ? 13.129 44.911 28.273 1 43.372 191 THR AAA C 1
ATOM 3312 O O . THR A 1 191 ? 12.675 44.664 27.144 1 37.803 191 THR AAA O 1
ATOM 3323 N N . ALA A 1 192 ? 12.435 45.459 29.272 1 38.536 192 ALA AAA N 1
ATOM 3324 C CA . ALA A 1 192 ? 11.016 45.87 29.202 1 37.533 192 ALA AAA CA 1
ATOM 3325 C C . ALA A 1 192 ? 10.825 46.797 28.002 1 43.081 192 ALA AAA C 1
ATOM 3326 O O . ALA A 1 192 ? 9.83 46.65 27.273 1 38.409 192 ALA AAA O 1
ATOM 3333 N N . GLU A 1 193 ? 11.798 47.677 27.783 1 50.218 193 GLU AAA N 1
ATOM 3334 C CA A GLU A 1 193 ? 11.757 48.768 26.772 0.5 60.991 193 GLU AAA CA 1
ATOM 3335 C CA B GLU A 1 193 ? 11.675 48.768 26.777 0.5 62.196 193 GLU AAA CA 1
ATOM 3336 C C . GLU A 1 193 ? 11.705 48.153 25.365 1 53.47 193 GLU AAA C 1
ATOM 3337 O O . GLU A 1 193 ? 10.788 48.491 24.586 1 54.535 193 GLU AAA O 1
ATOM 3359 N N . TYR A 1 194 ? 12.669 47.274 25.056 1 45.922 194 TYR AAA N 1
ATOM 3360 C CA . TYR A 1 194 ? 12.745 46.531 23.759 1 48.238 194 TYR AAA CA 1
ATOM 3361 C C . TYR A 1 194 ? 11.478 45.678 23.553 1 41.778 194 TYR AAA C 1
ATOM 3362 O O . TYR A 1 194 ? 10.795 45.757 22.513 1 42.442 194 TYR AAA O 1
ATOM 3380 N N . LEU A 1 195 ? 11.132 44.847 24.533 1 38.093 195 LEU AAA N 1
ATOM 3381 C CA . LEU A 1 195 ? 10.074 43.833 24.334 1 33.398 195 LEU AAA CA 1
ATOM 3382 C C . LEU A 1 195 ? 8.701 44.482 24.14 1 50.025 195 LEU AAA C 1
ATOM 3383 O O . LEU A 1 195 ? 7.9 43.92 23.385 1 49.414 195 LEU AAA O 1
ATOM 3399 N N . LEU A 1 196 ? 8.396 45.591 24.805 1 49.696 196 LEU AAA N 1
ATOM 3400 C CA . LEU A 1 196 ? 6.99 46.078 24.791 1 83.277 196 LEU AAA CA 1
ATOM 3401 C C . LEU A 1 196 ? 6.383 45.888 23.384 1 118.472 196 LEU AAA C 1
ATOM 3402 O O . LEU A 1 196 ? 5.298 45.247 23.277 1 97.397 196 LEU AAA O 1
ATOM 3418 N N . GLU A 1 197 ? 7.114 46.327 22.352 1 111.984 197 GLU AAA N 1
ATOM 3419 C CA . GLU A 1 197 ? 6.748 46.289 20.906 1 103.804 197 GLU AAA CA 1
ATOM 3420 C C . GLU A 1 197 ? 6.429 44.857 20.46 1 75.105 197 GLU AAA C 1
ATOM 3421 O O . GLU A 1 197 ? 5.27 44.569 20.121 1 71.356 197 GLU AAA O 1
ATOM 3433 N N . GLN A 1 198 ? 7.441 43.994 20.519 1 94.087 198 GLN AAA N 1
ATOM 3434 C CA . GLN A 1 198 ? 7.588 42.77 19.686 1 98.908 198 GLN AAA CA 1
ATOM 3435 C C . GLN A 1 198 ? 6.75 41.599 20.238 1 86.41 198 GLN AAA C 1
ATOM 3436 O O . GLN A 1 198 ? 6.494 40.661 19.471 1 70.912 198 GLN AAA O 1
ATOM 3450 N N . ALA A 1 199 ? 6.353 41.614 21.514 1 82.935 199 ALA AAA N 1
ATOM 3451 C CA . ALA A 1 199 ? 5.642 40.487 22.169 1 87.042 199 ALA AAA CA 1
ATOM 3452 C C . ALA A 1 199 ? 4.181 40.424 21.714 1 74.656 199 ALA AAA C 1
ATOM 3453 O O . ALA A 1 199 ? 3.672 39.291 21.525 1 59.967 199 ALA AAA O 1
ATOM 3460 N N . ASP A 1 200 ? 3.538 41.587 21.566 1 81.128 200 ASP AAA N 1
ATOM 3461 C CA . ASP A 1 200 ? 2.132 41.725 21.091 1 100.651 200 ASP AAA CA 1
ATOM 3462 C C . ASP A 1 200 ? 1.964 41.012 19.742 1 93.223 200 ASP AAA C 1
ATOM 3463 O O . ASP A 1 200 ? 0.976 40.248 19.592 1 68.216 200 ASP AAA O 1
ATOM 3472 N N . LYS A 1 201 ? 2.892 41.255 18.808 1 77.082 201 LYS AAA N 1
ATOM 3473 C CA A LYS A 1 201 ? 2.846 40.656 17.443 0.6 83.309 201 LYS AAA CA 1
ATOM 3474 C CA B LYS A 1 201 ? 2.888 40.666 17.44 0.4 80.299 201 LYS AAA CA 1
ATOM 3475 C C . LYS A 1 201 ? 3.097 39.147 17.563 1 83.974 201 LYS AAA C 1
ATOM 3476 O O . LYS A 1 201 ? 2.403 38.396 16.859 1 63.83 201 LYS AAA O 1
ATOM 3512 N N . GLY A 1 202 ? 4.028 38.728 18.434 1 69.733 202 GLY AAA N 1
ATOM 3513 C CA . GLY A 1 202 ? 4.304 37.304 18.724 1 54.799 202 GLY AAA CA 1
ATOM 3514 C C . GLY A 1 202 ? 3.046 36.595 19.207 1 61.619 202 GLY AAA C 1
ATOM 3515 O O . GLY A 1 202 ? 2.693 35.531 18.65 1 52.913 202 GLY AAA O 1
ATOM 3519 N N . VAL A 1 203 ? 2.351 37.198 20.175 1 51.864 203 VAL AAA N 1
ATOM 3520 C CA . VAL A 1 203 ? 1.075 36.684 20.752 1 48.164 203 VAL AAA CA 1
ATOM 3521 C C . VAL A 1 203 ? 0.049 36.479 19.618 1 65.806 203 VAL AAA C 1
ATOM 3522 O O . VAL A 1 203 ? -0.6 35.409 19.597 1 56.251 203 VAL AAA O 1
ATOM 3535 N N . HIS A 1 204 ? -0.063 37.435 18.684 1 62.561 204 HIS AAA N 1
ATOM 3536 C CA . HIS A 1 204 ? -1.129 37.485 17.642 1 75.046 204 HIS AAA CA 1
ATOM 3537 C C . HIS A 1 204 ? -0.716 36.74 16.357 1 60.356 204 HIS AAA C 1
ATOM 3538 O O . HIS A 1 204 ? -1.629 36.454 15.568 1 53.986 204 HIS AAA O 1
ATOM 3553 N N . ALA A 1 205 ? 0.571 36.417 16.149 1 49.153 205 ALA AAA N 1
ATOM 3554 C CA . ALA A 1 205 ? 1.055 35.615 14.991 1 51.65 205 ALA AAA CA 1
ATOM 3555 C C . ALA A 1 205 ? 0.473 34.2 15.074 1 38.756 205 ALA AAA C 1
ATOM 3556 O O . ALA A 1 205 ? 0.239 33.713 16.222 1 43.783 205 ALA AAA O 1
ATOM 3563 N N . ALA A 1 206 ? 0.27 33.547 13.918 1 38.205 206 ALA AAA N 1
ATOM 3564 C CA . ALA A 1 206 ? -0.277 32.168 13.814 1 39.106 206 ALA AAA CA 1
ATOM 3565 C C . ALA A 1 206 ? 0.86 31.174 14.054 1 32.638 206 ALA AAA C 1
ATOM 3566 O O . ALA A 1 206 ? 0.955 30.199 13.292 1 29.881 206 ALA AAA O 1
ATOM 3573 N N . SER A 1 207 ? 1.741 31.45 15.025 1 27.099 207 SER AAA N 1
ATOM 3574 C CA . SER A 1 207 ? 2.89 30.589 15.382 1 25.806 207 SER AAA CA 1
ATOM 3575 C C . SER A 1 207 ? 3.442 30.977 16.77 1 32.808 207 SER AAA C 1
ATOM 3576 O O . SER A 1 207 ? 3.15 32.089 17.267 1 30.312 207 SER AAA O 1
ATOM 3584 N N . ASP A 1 208 ? 4.31 30.121 17.312 1 27.404 208 ASP AAA N 1
ATOM 3585 C CA . ASP A 1 208 ? 5.075 30.371 18.563 1 26.821 208 ASP AAA CA 1
ATOM 3586 C C . ASP A 1 208 ? 6.537 30.659 18.207 1 27.616 208 ASP AAA C 1
ATOM 3587 O O . ASP A 1 208 ? 7.373 30.578 19.066 1 25.976 208 ASP AAA O 1
ATOM 3596 N N . HIS A 1 209 ? 6.854 30.981 16.961 1 25.809 209 HIS AAA N 1
ATOM 3597 C CA . HIS A 1 209 ? 8.27 31.153 16.539 1 27.197 209 HIS AAA CA 1
ATOM 3598 C C . HIS A 1 209 ? 8.907 32.332 17.273 1 29.549 209 HIS AAA C 1
ATOM 3599 O O . HIS A 1 209 ? 10.089 32.23 17.639 1 27.391 209 HIS AAA O 1
ATOM 3614 N N . TRP A 1 210 ? 8.162 33.408 17.485 1 26.773 210 TRP AAA N 1
ATOM 3615 C CA . TRP A 1 210 ? 8.744 34.563 18.216 1 29.396 210 TRP AAA CA 1
ATOM 3616 C C . TRP A 1 210 ? 9.079 34.137 19.64 1 26.998 210 TRP AAA C 1
ATOM 3617 O O . TRP A 1 210 ? 10.213 34.367 20.08 1 26.815 210 TRP AAA O 1
ATOM 3638 N N . GLU A 1 211 ? 8.153 33.481 20.323 1 28.199 211 GLU AAA N 1
ATOM 3639 C CA . GLU A 1 211 ? 8.389 33 21.704 1 27.372 211 GLU AAA CA 1
ATOM 3640 C C . GLU A 1 211 ? 9.558 32.017 21.752 1 31.581 211 GLU AAA C 1
ATOM 3641 O O . GLU A 1 211 ? 10.358 32.088 22.731 1 28.895 211 GLU AAA O 1
ATOM 3653 N N . ASP A 1 212 ? 9.713 31.158 20.743 1 25.832 212 ASP AAA N 1
ATOM 3654 C CA . ASP A 1 212 ? 10.887 30.246 20.663 1 26.994 212 ASP AAA CA 1
ATOM 3655 C C . ASP A 1 212 ? 12.179 31.069 20.672 1 31.403 212 ASP AAA C 1
ATOM 3656 O O . ASP A 1 212 ? 13.075 30.761 21.453 1 30.11 212 ASP AAA O 1
ATOM 3665 N N . ALA A 1 213 ? 12.264 32.102 19.84 1 26.018 213 ALA AAA N 1
ATOM 3666 C CA . ALA A 1 213 ? 13.477 32.945 19.718 1 27.781 213 ALA AAA CA 1
ATOM 3667 C C . ALA A 1 213 ? 13.659 33.768 21.002 1 24.972 213 ALA AAA C 1
ATOM 3668 O O . ALA A 1 213 ? 14.816 33.969 21.423 1 28.621 213 ALA AAA O 1
ATOM 3675 N N . LEU A 1 214 ? 12.568 34.199 21.618 1 31.611 214 LEU AAA N 1
ATOM 3676 C CA . LEU A 1 214 ? 12.639 34.969 22.883 1 28.532 214 LEU AAA CA 1
ATOM 3677 C C . LEU A 1 214 ? 13.281 34.143 23.995 1 37.727 214 LEU AAA C 1
ATOM 3678 O O . LEU A 1 214 ? 14.049 34.673 24.789 1 32.547 214 LEU AAA O 1
ATOM 3724 N N . SER A 1 216 ? 15.232 31.249 23.623 1 25.76 216 SER AAA N 1
ATOM 3725 C CA . SER A 1 216 ? 16.56 30.765 23.3 1 27.546 216 SER AAA CA 1
ATOM 3726 C C . SER A 1 216 ? 17.565 31.913 23.112 1 30.409 216 SER AAA C 1
ATOM 3727 O O . SER A 1 216 ? 18.757 31.664 23.311 1 33.376 216 SER AAA O 1
ATOM 3735 N N . ARG A 1 217 ? 17.095 33.094 22.692 1 31.054 217 ARG AAA N 1
ATOM 3736 C CA . ARG A 1 217 ? 17.91 34.264 22.29 1 28.144 217 ARG AAA CA 1
ATOM 3737 C C . ARG A 1 217 ? 18.943 33.855 21.252 1 31.632 217 ARG AAA C 1
ATOM 3738 O O . ARG A 1 217 ? 20.054 34.408 21.27 1 27.959 217 ARG AAA O 1
ATOM 3759 N N . ILE A 1 218 ? 18.583 32.964 20.323 1 27.326 218 ILE AAA N 1
ATOM 3760 C CA . ILE A 1 218 ? 19.471 32.647 19.179 1 26.513 218 ILE AAA CA 1
ATOM 3761 C C . ILE A 1 218 ? 18.66 32.604 17.897 1 23.917 218 ILE AAA C 1
ATOM 3762 O O . ILE A 1 218 ? 17.42 32.633 17.939 1 26.558 218 ILE AAA O 1
ATOM 3778 N N . LEU A 1 219 ? 19.401 32.655 16.797 1 24.906 219 LEU AAA N 1
ATOM 3779 C CA . LEU A 1 219 ? 18.903 32.557 15.411 1 27.307 219 LEU AAA CA 1
ATOM 3780 C C . LEU A 1 219 ? 18.011 31.3 15.339 1 24.378 219 LEU AAA C 1
ATOM 3781 O O . LEU A 1 219 ? 18.496 30.218 15.71 1 25.903 219 LEU AAA O 1
ATOM 3797 N N . THR A 1 220 ? 16.756 31.47 14.96 1 24.165 220 THR AAA N 1
ATOM 3798 C CA . THR A 1 220 ? 15.748 30.391 15.002 1 28.151 220 THR AAA CA 1
ATOM 3799 C C . THR A 1 220 ? 15.181 30.223 13.588 1 26.72 220 THR AAA C 1
ATOM 3800 O O . THR A 1 220 ? 14.805 31.229 12.962 1 29.551 220 THR AAA O 1
ATOM 3811 N N . VAL A 1 221 ? 15.132 28.992 13.088 1 24.114 221 VAL AAA N 1
ATOM 3812 C CA . VAL A 1 221 ? 14.396 28.711 11.841 1 23.915 221 VAL AAA CA 1
ATOM 3813 C C . VAL A 1 221 ? 13.054 28.115 12.275 1 21.318 221 VAL AAA C 1
ATOM 3814 O O . VAL A 1 221 ? 13.069 27.012 12.878 1 26.15 221 VAL AAA O 1
ATOM 3827 N N . GLY A 1 222 ? 11.973 28.835 11.985 1 20.878 222 GLY AAA N 1
ATOM 3828 C CA . GLY A 1 222 ? 10.599 28.512 12.388 1 24.079 222 GLY AAA CA 1
ATOM 3829 C C . GLY A 1 222 ? 9.935 27.605 11.37 1 22.673 222 GLY AAA C 1
ATOM 3830 O O . GLY A 1 222 ? 9.585 28.092 10.284 1 26.021 222 GLY AAA O 1
ATOM 3834 N N . CYS A 1 223 ? 9.759 26.34 11.746 1 24.631 223 CYS AAA N 1
ATOM 3835 C CA . CYS A 1 223 ? 9.124 25.277 10.918 1 23.944 223 CYS AAA CA 1
ATOM 3836 C C . CYS A 1 223 ? 7.792 24.874 11.547 1 24.506 223 CYS AAA C 1
ATOM 3837 O O . CYS A 1 223 ? 7.426 25.395 12.611 1 22.893 223 CYS AAA O 1
ATOM 3845 N N . ARG A 1 224 ? 7.057 24.013 10.877 1 20.422 224 ARG AAA N 1
ATOM 3846 C CA . ARG A 1 224 ? 5.733 23.565 11.355 1 19.07 224 ARG AAA CA 1
ATOM 3847 C C . ARG A 1 224 ? 5.545 22.082 11.024 1 24.051 224 ARG AAA C 1
ATOM 3848 O O . ARG A 1 224 ? 6.211 21.539 10.094 1 22.881 224 ARG AAA O 1
ATOM 3869 N N . ARG A 1 225 ? 4.642 21.449 11.75 1 20.795 225 ARG AAA N 1
ATOM 3870 C CA . ARG A 1 225 ? 4.169 20.084 11.428 1 19.741 225 ARG AAA CA 1
ATOM 3871 C C . ARG A 1 225 ? 2.71 20.023 11.82 1 20.245 225 ARG AAA C 1
ATOM 3872 O O . ARG A 1 225 ? 2.258 20.874 12.611 1 19.898 225 ARG AAA O 1
ATOM 3893 N N . CYS A 1 226 ? 2.003 19.067 11.251 1 20.426 226 CYS AAA N 1
ATOM 3894 C CA . CYS A 1 226 ? 0.601 18.795 11.582 1 20.4 226 CYS AAA CA 1
ATOM 3895 C C . CYS A 1 226 ? 0.52 17.414 12.231 1 21.645 226 CYS AAA C 1
ATOM 3896 O O . CYS A 1 226 ? 0.661 16.4 11.534 1 25.176 226 CYS AAA O 1
ATOM 3904 N N . GLY A 1 227 ? 0.433 17.4 13.537 1 22.038 227 GLY AAA N 1
ATOM 3905 C CA . GLY A 1 227 ? 0.283 16.15 14.297 1 24.403 227 GLY AAA CA 1
ATOM 3906 C C . GLY A 1 227 ? 1.585 15.426 14.551 1 23.548 227 GLY AAA C 1
ATOM 3907 O O . GLY A 1 227 ? 2.68 15.796 14.062 1 20.492 227 GLY AAA O 1
ATOM 3911 N N . GLY A 1 228 ? 1.472 14.378 15.339 1 19.389 228 GLY AAA N 1
ATOM 3912 C CA . GLY A 1 228 ? 2.609 13.509 15.632 1 22.148 228 GLY AAA CA 1
ATOM 3913 C C . GLY A 1 228 ? 2.109 12.105 15.847 1 25.505 228 GLY AAA C 1
ATOM 3914 O O . GLY A 1 228 ? 0.998 11.941 16.348 1 26.856 228 GLY AAA O 1
ATOM 3918 N N . GLY A 1 229 ? 2.958 11.132 15.574 1 21.966 229 GLY AAA N 1
ATOM 3919 C CA . GLY A 1 229 ? 2.552 9.733 15.683 1 21.563 229 GLY AAA CA 1
ATOM 3920 C C . GLY A 1 229 ? 2.822 9.212 17.077 1 20.106 229 GLY AAA C 1
ATOM 3921 O O . GLY A 1 229 ? 3.183 9.954 17.994 1 23.725 229 GLY AAA O 1
ATOM 3955 N N . LEU A 1 231 ? 5.269 6.799 17.558 1 19.775 231 LEU AAA N 1
ATOM 3956 C CA . LEU A 1 231 ? 6.707 6.652 17.543 1 20.38 231 LEU AAA CA 1
ATOM 3957 C C . LEU A 1 231 ? 7.328 8.041 17.564 1 27.533 231 LEU AAA C 1
ATOM 3958 O O . LEU A 1 231 ? 8.27 8.253 18.327 1 32.407 231 LEU AAA O 1
ATOM 3974 N N . GLY A 1 232 ? 6.713 8.992 16.861 1 26.437 232 GLY AAA N 1
ATOM 3975 C CA . GLY A 1 232 ? 7.162 10.382 16.842 1 23.725 232 GLY AAA CA 1
ATOM 3976 C C . GLY A 1 232 ? 7.302 10.947 15.444 1 22.892 232 GLY AAA C 1
ATOM 3977 O O . GLY A 1 232 ? 7.863 12.04 15.337 1 21.597 232 GLY AAA O 1
ATOM 3981 N N . ASP A 1 233 ? 6.784 10.286 14.412 1 21.832 233 ASP AAA N 1
ATOM 3982 C CA . ASP A 1 233 ? 6.809 10.862 13.04 1 18.345 233 ASP AAA CA 1
ATOM 3983 C C . ASP A 1 233 ? 5.691 11.901 12.919 1 20.956 233 ASP AAA C 1
ATOM 3984 O O . ASP A 1 233 ? 4.853 12.068 13.849 1 18.126 233 ASP AAA O 1
ATOM 3993 N N . THR A 1 234 ? 5.628 12.594 11.794 1 18.456 234 THR AAA N 1
ATOM 3994 C CA . THR A 1 234 ? 4.534 13.554 11.509 1 19.399 234 THR AAA CA 1
ATOM 3995 C C . THR A 1 234 ? 4.135 13.373 10.051 1 20.411 234 THR AAA C 1
ATOM 3996 O O . THR A 1 234 ? 4.973 13.026 9.249 1 22.99 234 THR AAA O 1
ATOM 4007 N N . PHE A 1 235 ? 2.881 13.576 9.761 1 19.496 235 PHE AAA N 1
ATOM 4008 C CA . PHE A 1 235 ? 2.276 13.445 8.412 1 24.051 235 PHE AAA CA 1
ATOM 4009 C C . PHE A 1 235 ? 2.977 14.384 7.422 1 18.313 235 PHE AAA C 1
ATOM 4010 O O . PHE A 1 235 ? 3.391 13.947 6.358 1 17.432 235 PHE AAA O 1
ATOM 4027 N N . ILE A 1 236 ? 3.067 15.662 7.75 1 22.391 236 ILE AAA N 1
ATOM 4028 C CA . ILE A 1 236 ? 3.624 16.681 6.831 1 23.546 236 ILE AAA CA 1
ATOM 4029 C C . ILE A 1 236 ? 4.329 17.789 7.62 1 21.916 236 ILE AAA C 1
ATOM 4030 O O . ILE A 1 236 ? 3.812 18.256 8.664 1 20.182 236 ILE AAA O 1
ATOM 4046 N N . THR A 1 237 ? 5.514 18.168 7.149 1 19.786 237 THR AAA N 1
ATOM 4047 C CA . THR A 1 237 ? 6.355 19.174 7.81 1 19.955 237 THR AAA CA 1
ATOM 4048 C C . THR A 1 237 ? 7.278 19.838 6.786 1 25.765 237 THR AAA C 1
ATOM 4049 O O . THR A 1 237 ? 7.732 19.151 5.86 1 23.615 237 THR AAA O 1
ATOM 4060 N N . ASN A 1 238 ? 7.632 21.094 7.037 1 24.795 238 ASN AAA N 1
ATOM 4061 C CA . ASN A 1 238 ? 8.612 21.851 6.199 1 21.664 238 ASN AAA CA 1
ATOM 4062 C C . ASN A 1 238 ? 9.989 21.812 6.848 1 23.57 238 ASN AAA C 1
ATOM 4063 O O . ASN A 1 238 ? 10.854 22.634 6.467 1 26.725 238 ASN AAA O 1
ATOM 4074 N N . VAL A 1 239 ? 10.221 20.925 7.816 1 20.767 239 VAL AAA N 1
ATOM 4075 C CA . VAL A 1 239 ? 11.481 20.997 8.612 1 24.021 239 VAL AAA CA 1
ATOM 4076 C C . VAL A 1 239 ? 12.704 20.644 7.738 1 28.015 239 VAL AAA C 1
ATOM 4077 O O . VAL A 1 239 ? 13.787 21.106 8.046 1 26.703 239 VAL AAA O 1
ATOM 4090 N N . LYS A 1 240 ? 12.548 19.857 6.679 1 27.821 240 LYS AAA N 1
ATOM 4091 C CA . LYS A 1 240 ? 13.672 19.495 5.792 1 28.903 240 LYS AAA CA 1
ATOM 4092 C C . LYS A 1 240 ? 14.179 20.789 5.136 1 24.941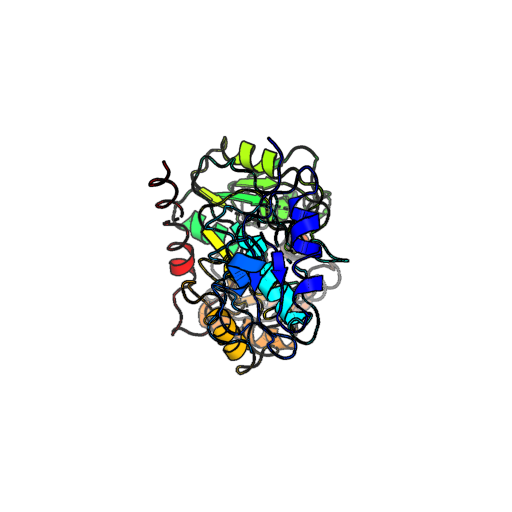 240 LYS AAA C 1
ATOM 4093 O O . LYS A 1 240 ? 15.388 21.089 5.212 1 27.167 240 LYS AAA O 1
ATOM 4112 N N . ARG A 1 241 ? 13.286 21.607 4.62 1 25.576 241 ARG AAA N 1
ATOM 4113 C CA . ARG A 1 241 ? 13.665 22.953 4.121 1 24.684 241 ARG AAA CA 1
ATOM 4114 C C . ARG A 1 241 ? 14.257 23.81 5.253 1 32.151 241 ARG AAA C 1
ATOM 4115 O O . ARG A 1 241 ? 15.242 24.547 5 1 27.768 241 ARG AAA O 1
ATOM 4136 N N . GLY A 1 242 ? 13.721 23.728 6.472 1 30.192 242 GLY AAA N 1
ATOM 4137 C CA . GLY A 1 242 ? 14.268 24.495 7.612 1 26.885 242 GLY AAA CA 1
ATOM 4138 C C . GLY A 1 242 ? 15.705 24.118 7.882 1 21.858 242 GLY AAA C 1
ATOM 4139 O O . GLY A 1 242 ? 16.545 25.02 8.132 1 27.2 242 GLY AAA O 1
ATOM 4143 N N . ALA A 1 243 ? 16.023 22.825 7.821 1 23.883 243 ALA AAA N 1
ATOM 4144 C CA . ALA A 1 243 ? 17.404 22.339 7.99 1 25.283 243 ALA AAA CA 1
ATOM 4145 C C . ALA A 1 243 ? 18.296 22.879 6.853 1 24.69 243 ALA AAA C 1
ATOM 4146 O O . ALA A 1 243 ? 19.462 23.215 7.121 1 27.14 243 ALA AAA O 1
ATOM 4153 N N . GLU A 1 244 ? 17.806 22.916 5.621 1 28.871 244 GLU AAA N 1
ATOM 4154 C CA . GLU A 1 244 ? 18.611 23.384 4.458 1 33.34 244 GLU AAA CA 1
ATOM 4155 C C . GLU A 1 244 ? 18.916 24.87 4.659 1 29.442 244 GLU AAA C 1
ATOM 4156 O O . GLU A 1 244 ? 20.052 25.277 4.414 1 31.825 244 GLU AAA O 1
ATOM 4168 N N . ILE A 1 245 ? 17.964 25.628 5.192 1 29.282 245 ILE AAA N 1
ATOM 4169 C CA . ILE A 1 245 ? 18.204 27.055 5.555 1 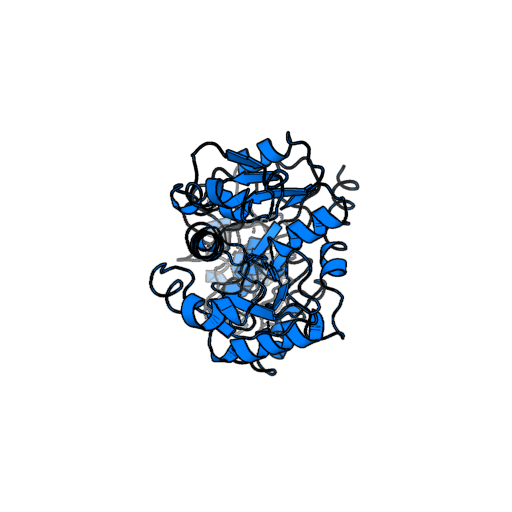29.567 245 ILE AAA CA 1
ATOM 4170 C C . ILE A 1 245 ? 19.291 27.128 6.636 1 31.048 245 ILE AAA C 1
ATOM 4171 O O . ILE A 1 245 ? 20.221 27.945 6.514 1 31.59 245 ILE AAA O 1
ATOM 4187 N N . ALA A 1 246 ? 19.266 26.246 7.624 1 26.628 246 ALA AAA N 1
ATOM 4188 C CA . ALA A 1 246 ? 20.204 26.312 8.759 1 31.716 246 ALA AAA CA 1
ATOM 4189 C C . ALA A 1 246 ? 21.622 26.136 8.201 1 31.498 246 ALA AAA C 1
ATOM 4190 O O . ALA A 1 246 ? 22.562 26.756 8.685 1 30.467 246 ALA AAA O 1
ATOM 4197 N N . ASN A 1 247 ? 21.767 25.337 7.162 1 27.603 247 ASN AAA N 1
ATOM 4198 C CA . ASN A 1 247 ? 23.096 25.067 6.565 1 36.059 247 ASN AAA CA 1
ATOM 4199 C C . ASN A 1 247 ? 23.699 26.37 6.02 1 30.706 247 ASN AAA C 1
ATOM 4200 O O . ASN A 1 247 ? 24.907 26.46 5.983 1 34.196 247 ASN AAA O 1
ATOM 4211 N N . LYS A 1 248 ? 22.876 27.333 5.643 1 30.584 248 LYS AAA N 1
ATOM 4212 C CA A LYS A 1 248 ? 23.311 28.572 4.948 0.5 36.624 248 LYS AAA CA 1
ATOM 4213 C CA B LYS A 1 248 ? 23.34 28.563 4.951 0.5 37.718 248 LYS AAA CA 1
ATOM 4214 C C . LYS A 1 248 ? 23.467 29.712 5.958 1 44.38 248 LYS AAA C 1
ATOM 4215 O O . LYS A 1 248 ? 24.016 30.74 5.582 1 38.716 248 LYS AAA O 1
ATOM 4251 N N . LEU A 1 249 ? 23.006 29.535 7.198 1 33.47 249 LEU AAA N 1
ATOM 4252 C CA . LEU A 1 249 ? 23.061 30.64 8.188 1 33.016 249 LEU AAA CA 1
ATOM 4253 C C . LEU A 1 249 ? 24.481 30.771 8.735 1 27.705 249 LEU AAA C 1
ATOM 4254 O O . LEU A 1 249 ? 25.284 29.813 8.575 1 34.462 249 LEU AAA O 1
ATOM 4270 N N . ASP A 1 250 ? 24.776 31.946 9.307 1 39.325 250 ASP AAA N 1
ATOM 4271 C CA A ASP A 1 250 ? 25.996 32.211 10.11 0.6 51.023 250 ASP AAA CA 1
ATOM 4272 C CA B ASP A 1 250 ? 26.004 32.203 10.106 0.4 48.436 250 ASP AAA CA 1
ATOM 4273 C C . ASP A 1 250 ? 25.812 31.516 11.465 1 49.116 250 ASP AAA C 1
ATOM 4274 O O . ASP A 1 250 ? 25.441 32.2 12.444 1 56.123 250 ASP AAA O 1
ATOM 4290 N N . SER A 1 251 ? 25.991 30.206 11.487 1 36.975 251 SER AAA N 1
ATOM 4291 C CA A SER A 1 251 ? 25.91 29.359 12.703 0.5 33.762 251 SER AAA CA 1
ATOM 4292 C CA B SER A 1 251 ? 25.922 29.365 12.71 0.5 31.897 251 SER AAA CA 1
ATOM 4293 C C . SER A 1 251 ? 26.847 28.177 12.498 1 26.72 251 SER AAA C 1
ATOM 4294 O O . SER A 1 251 ? 27.016 27.77 11.34 1 35.196 251 SER AAA O 1
ATOM 4308 N N . ASP A 1 252 ? 27.417 27.659 13.567 1 28.21 252 ASP AAA N 1
ATOM 4309 C CA . ASP A 1 252 ? 28.398 26.563 13.448 1 29.799 252 ASP AAA CA 1
ATOM 4310 C C . ASP A 1 252 ? 27.778 25.268 13.95 1 34.793 252 ASP AAA C 1
ATOM 4311 O O . ASP A 1 252 ? 28.438 24.225 13.84 1 34.487 252 ASP AAA O 1
ATOM 4320 N N . PHE A 1 253 ? 26.591 25.339 14.552 1 30.324 253 PHE AAA N 1
ATOM 4321 C CA . PHE A 1 253 ? 26.014 24.202 15.317 1 30.776 253 PHE AAA CA 1
ATOM 4322 C C . PHE A 1 253 ? 24.496 24.234 15.224 1 26.244 253 PHE AAA C 1
ATOM 4323 O O . PHE A 1 253 ? 23.938 25.325 15.338 1 26.787 253 PHE AAA O 1
ATOM 4340 N N . VAL A 1 254 ? 23.849 23.093 14.995 1 26.081 254 VAL AAA N 1
ATOM 4341 C CA . VAL A 1 254 ? 22.368 23.106 14.784 1 23.155 254 VAL AAA CA 1
ATOM 4342 C C . VAL A 1 254 ? 21.699 22.278 15.87 1 22.923 254 VAL AAA C 1
ATOM 4343 O O . VAL A 1 254 ? 22.123 21.12 16.108 1 29.819 254 VAL AAA O 1
ATOM 4356 N N . ILE A 1 255 ? 20.674 22.871 16.472 1 22.678 255 ILE AAA N 1
ATOM 4357 C CA . ILE A 1 255 ? 19.78 22.22 17.463 1 24.008 255 ILE AAA CA 1
ATOM 4358 C C . ILE A 1 255 ? 18.422 22.048 16.79 1 25.191 255 ILE AAA C 1
ATOM 4359 O O . ILE A 1 255 ? 17.823 23.031 16.385 1 27.674 255 ILE AAA O 1
ATOM 4405 N N . GLU A 1 257 ? 14.549 20.862 17.218 1 22.946 257 GLU AAA N 1
ATOM 4406 C CA . GLU A 1 257 ? 13.512 20.672 18.22 1 26.115 257 GLU AAA CA 1
ATOM 4407 C C . GLU A 1 257 ? 12.185 20.372 17.537 1 25.006 257 GLU AAA C 1
ATOM 4408 O O . GLU A 1 257 ? 11.936 20.981 16.489 1 28.221 257 GLU AAA O 1
ATOM 4420 N N . GLY A 1 258 ? 11.305 19.587 18.161 1 36.802 258 GLY AAA N 1
ATOM 4421 C CA . GLY A 1 258 ? 9.927 19.398 17.663 1 35.562 258 GLY AAA CA 1
ATOM 4422 C C . GLY A 1 258 ? 8.841 19.588 18.711 1 27.88 258 GLY AAA C 1
ATOM 4423 O O . GLY A 1 258 ? 9.029 19.231 19.828 1 47.013 258 GLY AAA O 1
ATOM 4427 N N . SER A 1 259 ? 7.707 20.156 18.314 1 30.083 259 SER AAA N 1
ATOM 4428 C CA . SER A 1 259 ? 6.525 20.307 19.189 1 32.52 259 SER AAA CA 1
ATOM 4429 C C . SER A 1 259 ? 5.913 18.934 19.504 1 41.421 259 SER AAA C 1
ATOM 4430 O O . SER A 1 259 ? 5.821 18.049 18.595 1 32.526 259 SER AAA O 1
ATOM 4438 N N . GLY A 1 260 ? 5.484 18.773 20.757 1 29.509 260 GLY AAA N 1
ATOM 4439 C CA . GLY A 1 260 ? 4.702 17.592 21.189 1 27.803 260 GLY AAA CA 1
ATOM 4440 C C . GLY A 1 260 ? 5.593 16.366 21.189 1 26.85 260 GLY AAA C 1
ATOM 4441 O O . GLY A 1 260 ? 6.746 16.46 21.688 1 29.992 260 GLY AAA O 1
ATOM 4445 N N . ALA A 1 261 ? 5.116 15.264 20.623 1 29.774 261 ALA AAA N 1
ATOM 4446 C CA . ALA A 1 261 ? 5.921 14.033 20.49 1 32.003 261 ALA AAA CA 1
ATOM 4447 C C . ALA A 1 261 ? 6.632 14.015 19.128 1 20.994 261 ALA AAA C 1
ATOM 4448 O O . ALA A 1 261 ? 7.328 13.018 18.852 1 31.45 261 ALA AAA O 1
ATOM 4455 N N . ALA A 1 262 ? 6.317 14.935 18.213 1 27.465 262 ALA AAA N 1
ATOM 4456 C CA . ALA A 1 262 ? 6.812 14.863 16.813 1 28.094 262 ALA AAA CA 1
ATOM 4457 C C . ALA A 1 262 ? 8.328 15.057 16.855 1 29.855 262 ALA AAA C 1
ATOM 4458 O O . ALA A 1 262 ? 8.755 16.112 17.32 1 26.582 262 ALA AAA O 1
ATOM 4465 N N . ILE A 1 263 ? 9.087 14.04 16.446 1 20.488 263 ILE AAA N 1
ATOM 4466 C CA . ILE A 1 263 ? 10.579 14.056 16.365 1 24.395 263 ILE AAA CA 1
ATOM 4467 C C . ILE A 1 263 ? 10.971 14.617 14.999 1 27.392 263 ILE AAA C 1
ATOM 4468 O O . ILE A 1 263 ? 10.517 14.099 13.983 1 24.306 263 ILE AAA O 1
ATOM 4484 N N . PRO A 1 264 ? 11.801 15.679 14.915 1 26.114 264 PRO AAA N 1
ATOM 4485 C CA . PRO A 1 264 ? 12.234 16.193 13.614 1 30.601 264 PRO AAA CA 1
ATOM 4486 C C . PRO A 1 264 ? 12.844 15.078 12.762 1 21.83 264 PRO AAA C 1
ATOM 4487 O O . PRO A 1 264 ? 13.73 14.374 13.216 1 22.515 264 PRO AAA O 1
ATOM 4498 N N . PRO A 1 265 ? 12.318 14.81 11.545 1 21.394 265 PRO AAA N 1
ATOM 4499 C CA . PRO A 1 265 ? 12.821 13.72 10.691 1 23.966 265 PRO AAA CA 1
ATOM 4500 C C . PRO A 1 265 ? 14.134 14.032 9.955 1 27.694 265 PRO AAA C 1
ATOM 4501 O O . PRO A 1 265 ? 14.28 13.74 8.8 1 27.485 265 PRO AAA O 1
ATOM 4512 N N . VAL A 1 266 ? 15.037 14.69 10.648 1 26.144 266 VAL AAA N 1
ATOM 4513 C CA . VAL A 1 266 ? 16.37 15.101 10.134 1 28.934 266 VAL AAA CA 1
ATOM 4514 C C . VAL A 1 266 ? 17.397 14.404 11.017 1 31.749 266 VAL AAA C 1
ATOM 4515 O O . VAL A 1 266 ? 17.275 14.484 12.247 1 27.925 266 VAL AAA O 1
ATOM 4528 N N . LYS A 1 267 ? 18.328 13.692 10.384 1 23.185 267 LYS AAA N 1
ATOM 4529 C CA . LYS A 1 267 ? 19.472 13.018 11.029 1 27.912 267 LYS AAA CA 1
ATOM 4530 C C . LYS A 1 267 ? 20.327 14.064 11.764 1 26.564 267 LYS AAA C 1
ATOM 4531 O O . LYS A 1 267 ? 20.675 15.102 11.177 1 26.543 267 LYS AAA O 1
ATOM 4550 N N . THR A 1 268 ? 20.651 13.774 13.018 1 28.112 268 THR AAA N 1
ATOM 4551 C CA . THR A 1 268 ? 21.52 14.595 13.889 1 25.08 268 THR AAA CA 1
ATOM 4552 C C . THR A 1 268 ? 22.626 13.69 14.414 1 24.602 268 THR AAA C 1
ATOM 4553 O O . THR A 1 268 ? 22.467 12.461 14.336 1 27.169 268 THR AAA O 1
ATOM 4564 N N . ASN A 1 269 ? 23.679 14.266 14.989 1 29.45 269 ASN AAA N 1
ATOM 4565 C CA . ASN A 1 269 ? 24.816 13.482 15.548 1 27.474 269 ASN AAA CA 1
ATOM 4566 C C . ASN A 1 269 ? 24.43 12.876 16.9 1 26.62 269 ASN AAA C 1
ATOM 4567 O O . ASN A 1 269 ? 24.764 11.73 17.149 1 27.215 269 ASN AAA O 1
ATOM 4578 N N . ARG A 1 270 ? 23.812 13.654 17.788 1 24.523 270 ARG AAA N 1
ATOM 4579 C CA . ARG A 1 270 ? 23.539 13.222 19.182 1 24.873 270 ARG AAA CA 1
ATOM 4580 C C . ARG A 1 270 ? 22.133 13.683 19.557 1 24.283 270 ARG AAA C 1
ATOM 4581 O O . ARG A 1 270 ? 21.575 14.612 18.875 1 25.124 270 ARG AAA O 1
ATOM 4602 N N . GLN A 1 271 ? 21.588 13.082 20.6 1 24.563 271 GLN AAA N 1
ATOM 4603 C CA . GLN A 1 271 ? 20.207 13.383 21.048 1 23.807 271 GLN AAA CA 1
ATOM 4604 C C . GLN A 1 271 ? 20.177 13.617 22.543 1 21.826 271 GLN AAA C 1
ATOM 4605 O O . GLN A 1 271 ? 20.839 12.885 23.323 1 23.649 271 GLN AAA O 1
ATOM 4619 N N . ILE A 1 272 ? 19.356 14.587 22.93 1 20.192 272 ILE AAA N 1
ATOM 4620 C CA . ILE A 1 272 ? 18.95 14.809 24.335 1 21.38 272 ILE AAA CA 1
ATOM 4621 C C . ILE A 1 272 ? 17.481 14.438 24.442 1 23.606 272 ILE AAA C 1
ATOM 4622 O O . ILE A 1 272 ? 16.689 14.904 23.618 1 25.846 272 I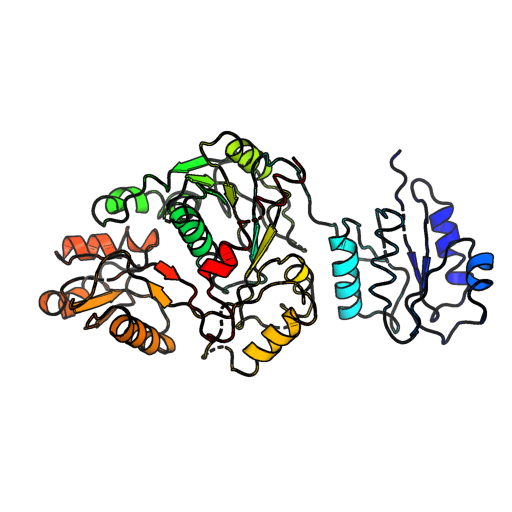LE AAA O 1
ATOM 4638 N N . VAL A 1 273 ? 17.146 13.639 25.444 1 20.887 273 VAL AAA N 1
ATOM 4639 C CA . VAL A 1 273 ? 15.749 13.245 25.734 1 19.855 273 VAL AAA CA 1
ATOM 4640 C C . VAL A 1 273 ? 15.353 13.767 27.111 1 21.873 273 VAL AAA C 1
ATOM 4641 O O . VAL A 1 273 ? 16.054 13.515 28.084 1 22.447 273 VAL AAA O 1
ATOM 4654 N N . THR A 1 274 ? 14.22 14.455 27.162 1 21.541 274 THR AAA N 1
ATOM 4655 C CA . THR A 1 274 ? 13.554 14.931 28.389 1 20.707 274 THR AAA CA 1
ATOM 4656 C C . THR A 1 274 ? 12.517 13.885 28.782 1 24.193 274 THR AAA C 1
ATOM 4657 O O . THR A 1 274 ? 11.699 13.496 27.934 1 21.41 274 THR AAA O 1
ATOM 4668 N N . VAL A 1 275 ? 12.547 13.458 30.032 1 21.438 275 VAL AAA N 1
ATOM 4669 C CA . VAL A 1 275 ? 11.551 12.53 30.646 1 19.678 275 VAL AAA CA 1
ATOM 4670 C C . VAL A 1 275 ? 11.023 13.187 31.919 1 24.92 275 VAL AAA C 1
ATOM 4671 O O . VAL A 1 275 ? 11.86 13.601 32.757 1 24.034 275 VAL AAA O 1
ATOM 4684 N N . GLY A 1 276 ? 9.71 13.244 32.084 1 22.103 276 GLY AAA N 1
ATOM 4685 C CA . GLY A 1 276 ? 9.061 13.8 33.281 1 24.195 276 GLY AAA CA 1
ATOM 4686 C C . GLY A 1 276 ? 8.862 12.763 34.356 1 27.969 276 GLY AAA C 1
ATOM 4687 O O . GLY A 1 276 ? 8.23 11.753 34.09 1 23.405 276 GLY AAA O 1
ATOM 4691 N N . ALA A 1 277 ? 9.35 13.016 35.577 1 25.202 277 ALA AAA N 1
ATOM 4692 C CA . ALA A 1 277 ? 9.146 12.113 36.735 1 25.487 277 ALA AAA CA 1
ATOM 4693 C C . ALA A 1 277 ? 7.65 12.069 37.042 1 21.452 277 ALA AAA C 1
ATOM 4694 O O . ALA A 1 277 ? 7.198 11.13 37.741 1 28.481 277 ALA AAA O 1
ATOM 4701 N N . ASN A 1 278 ? 6.918 13.07 36.558 1 23.393 278 ASN AAA N 1
ATOM 4702 C CA . ASN A 1 278 ? 5.47 13.227 36.781 1 27.019 278 ASN AAA CA 1
ATOM 4703 C C . ASN A 1 278 ? 4.664 12.354 35.8 1 27.605 278 ASN AAA C 1
ATOM 4704 O O . ASN A 1 278 ? 3.466 12.336 35.939 1 24.788 278 ASN AAA O 1
ATOM 4715 N N . GLN A 1 279 ? 5.272 11.761 34.775 1 25.62 279 GLN AAA N 1
ATOM 4716 C CA . GLN A 1 279 ? 4.503 11.005 33.753 1 23.304 279 GLN AAA CA 1
ATOM 4717 C C . GLN A 1 279 ? 3.922 9.743 34.368 1 17.98 279 GLN AAA C 1
ATOM 4718 O O . GLN A 1 279 ? 4.594 9.075 35.146 1 24.702 279 GLN AAA O 1
ATOM 4732 N N . PRO A 1 280 ? 2.72 9.312 33.94 1 26.861 280 PRO AAA N 1
ATOM 4733 C CA . PRO A 1 280 ? 2.297 7.935 34.182 1 23.632 280 PRO AAA CA 1
ATOM 4734 C C . PRO A 1 280 ? 3.454 7.046 33.78 1 22.619 280 PRO AAA C 1
ATOM 4735 O O . PRO A 1 280 ? 3.972 7.161 32.673 1 24.569 280 PRO AAA O 1
ATOM 4763 N N . ILE A 1 282 ? 3.498 4.084 32.726 1 20.317 282 ILE AAA N 1
ATOM 4764 C CA A ILE A 1 282 ? 3.259 3.321 31.501 0.6 20.708 282 ILE AAA CA 1
ATOM 4765 C CA B ILE A 1 282 ? 3.346 3.282 31.51 0.4 20.286 282 ILE AAA CA 1
ATOM 4766 C C . ILE A 1 282 ? 3.788 4.09 30.275 1 20.983 282 ILE AAA C 1
ATOM 4767 O O . ILE A 1 282 ? 4.12 3.459 29.251 1 22.74 282 ILE AAA O 1
ATOM 4797 N N . ASN A 1 283 ? 3.853 5.419 30.342 1 19.562 283 ASN AAA N 1
ATOM 4798 C CA . ASN A 1 283 ? 4.275 6.214 29.158 1 17.973 283 ASN AAA CA 1
ATOM 4799 C C . ASN A 1 283 ? 5.776 6.251 29.047 1 20.438 283 ASN AAA C 1
ATOM 4800 O O . ASN A 1 283 ? 6.287 6.68 28.007 1 21.491 283 ASN AAA O 1
ATOM 4811 N N . ILE A 1 284 ? 6.455 5.827 30.104 1 22.412 284 ILE AAA N 1
ATOM 4812 C CA . ILE A 1 284 ? 7.92 5.732 30.163 1 20.019 284 ILE AAA CA 1
ATOM 4813 C C . ILE A 1 284 ? 8.361 4.306 29.852 1 20.198 284 ILE AAA C 1
ATOM 4814 O O . ILE A 1 284 ? 9.349 4.159 29.118 1 20.908 284 ILE AAA O 1
ATOM 4830 N N . ASN A 1 285 ? 7.75 3.304 30.494 1 23.64 285 ASN AAA N 1
ATOM 4831 C CA . ASN A 1 285 ? 8.293 1.917 30.479 1 23.031 285 ASN AAA CA 1
ATOM 4832 C C . ASN A 1 285 ? 7.486 1.049 29.506 1 22.946 285 ASN AAA C 1
ATOM 4833 O O . ASN A 1 285 ? 7.806 -0.129 29.375 1 21.603 285 ASN AAA O 1
ATOM 4844 N N . ASN A 1 286 ? 6.507 1.624 28.817 1 19.222 286 ASN AAA N 1
ATOM 4845 C CA . ASN A 1 286 ? 5.69 0.878 27.839 1 17.006 286 ASN AAA CA 1
ATOM 4846 C C . ASN A 1 286 ? 5.477 1.731 26.586 1 18.487 286 ASN AAA C 1
ATOM 4847 O O . ASN A 1 286 ? 5.998 2.852 26.476 1 19.27 286 ASN AAA O 1
ATOM 4858 N N . PHE A 1 287 ? 4.741 1.178 25.647 1 18.671 287 PHE AAA N 1
ATOM 4859 C CA . PHE A 1 287 ? 4.49 1.806 24.336 1 16.214 287 PHE AAA CA 1
ATOM 4860 C C . PHE A 1 287 ? 5.831 2.227 23.754 1 18.075 287 PHE AAA C 1
ATOM 4861 O O . PHE A 1 287 ? 6.697 1.381 23.703 1 18.731 287 PHE AAA O 1
ATOM 4878 N N . PHE A 1 288 ? 6.006 3.484 23.301 1 16.545 288 PHE AAA N 1
ATOM 4879 C CA . PHE A 1 288 ? 7.27 3.893 22.643 1 17.952 288 PHE AAA CA 1
ATOM 4880 C C . PHE A 1 288 ? 8.066 4.775 23.608 1 18.955 288 PHE AAA C 1
ATOM 4881 O O . PHE A 1 288 ? 9.042 5.401 23.16 1 21.372 288 PHE AAA O 1
ATOM 4898 N N . GLY A 1 289 ? 7.723 4.773 24.903 1 19.324 289 GLY AAA N 1
ATOM 4899 C CA . GLY A 1 289 ? 8.627 5.393 25.901 1 18.053 289 GLY AAA CA 1
ATOM 4900 C C . GLY A 1 289 ? 10.051 4.879 25.784 1 19.817 289 GLY AAA C 1
ATOM 4901 O O . GLY A 1 289 ? 11.007 5.659 25.691 1 20.768 289 GLY AAA O 1
ATOM 4905 N N . PRO A 1 290 ? 10.254 3.543 25.81 1 21.465 290 PRO AAA N 1
ATOM 4906 C CA . PRO A 1 290 ? 11.602 2.983 25.772 1 21.537 290 PRO AAA CA 1
ATOM 4907 C C . PRO A 1 290 ? 12.344 3.276 24.479 1 22.505 290 PRO AAA C 1
ATOM 4908 O O . PRO A 1 290 ? 13.541 3.49 24.543 1 23.519 290 PRO AAA O 1
ATOM 4919 N N . PHE A 1 291 ? 11.649 3.268 23.359 1 19.158 291 PHE AAA N 1
ATOM 4920 C CA . PHE A 1 291 ? 12.206 3.691 22.045 1 18.697 291 PHE AAA CA 1
ATOM 4921 C C . PHE A 1 291 ? 12.824 5.095 22.166 1 19.951 291 PHE AAA C 1
ATOM 4922 O O . PHE A 1 291 ? 13.991 5.292 21.79 1 20.754 291 PHE AAA O 1
ATOM 4939 N N . ARG A 1 292 ? 12.053 6.071 22.663 1 21.827 292 ARG AAA N 1
ATOM 4940 C CA A ARG A 1 292 ? 12.502 7.487 22.789 0.6 21.292 292 ARG AAA CA 1
ATOM 4941 C CA B ARG A 1 292 ? 12.498 7.489 22.789 0.4 22.296 292 ARG AAA CA 1
ATOM 4942 C C . ARG A 1 292 ? 13.709 7.577 23.724 1 22.458 292 ARG AAA C 1
ATOM 4943 O O . ARG A 1 292 ? 14.721 8.209 23.349 1 24.152 292 ARG AAA O 1
ATOM 4983 N N . ILE A 1 293 ? 13.62 6.934 24.881 1 22.461 293 ILE AAA N 1
ATOM 4984 C CA . ILE A 1 293 ? 14.73 6.944 25.865 1 24.074 293 ILE AAA CA 1
ATOM 4985 C C . ILE A 1 293 ? 15.971 6.324 25.208 1 22.487 293 ILE AAA C 1
ATOM 4986 O O . ILE A 1 293 ? 17.104 6.826 25.471 1 23.429 293 ILE AAA O 1
ATOM 5002 N N . GLY A 1 294 ? 15.781 5.301 24.368 1 23.671 294 GLY AAA N 1
ATOM 5003 C CA . GLY A 1 294 ? 16.862 4.57 23.676 1 25.875 294 GLY AAA CA 1
ATOM 5004 C C . GLY A 1 294 ? 17.592 5.446 22.678 1 23.089 294 GLY AAA C 1
ATOM 5005 O O . GLY A 1 294 ? 18.671 5.085 22.265 1 25.474 294 GLY AAA O 1
ATOM 5009 N N . LEU A 1 295 ? 16.993 6.546 22.246 1 24.387 295 LEU AAA N 1
ATOM 5010 C CA . LEU A 1 295 ? 17.663 7.507 21.335 1 22.536 295 LEU AAA CA 1
ATOM 5011 C C . LEU A 1 295 ? 18.677 8.375 22.101 1 31.364 295 LEU AAA C 1
ATOM 5012 O O . LEU A 1 295 ? 19.496 8.999 21.45 1 27.712 295 LEU AAA O 1
ATOM 5028 N N . ALA A 1 296 ? 18.628 8.435 23.43 1 24.7 296 ALA AAA N 1
ATOM 5029 C CA . ALA A 1 296 ? 19.349 9.479 24.192 1 26.16 296 ALA AAA CA 1
ATOM 5030 C C . ALA A 1 296 ? 20.857 9.198 24.284 1 29.305 296 ALA AAA C 1
ATOM 5031 O O . ALA A 1 296 ? 21.24 8.081 24.604 1 28.031 296 ALA AAA O 1
ATOM 5038 N N . ASP A 1 297 ? 21.653 10.254 24.138 1 30.714 297 ASP AAA N 1
ATOM 5039 C CA . ASP A 1 297 ? 23.031 10.39 24.69 1 28.109 297 ASP AAA CA 1
ATOM 5040 C C . ASP A 1 297 ? 22.978 10.976 26.108 1 32.494 297 ASP AAA C 1
ATOM 5041 O O . ASP A 1 297 ? 23.835 10.65 26.935 1 25.81 297 ASP AAA O 1
ATOM 5050 N N . LEU A 1 298 ? 21.993 11.831 26.369 1 27.272 298 LEU AAA N 1
ATOM 5051 C CA . LEU A 1 298 ? 21.75 12.483 27.67 1 23.707 298 LEU AAA CA 1
ATOM 5052 C C . LEU A 1 298 ? 20.25 12.485 27.917 1 23.493 298 LEU AAA C 1
ATOM 5053 O O . LEU A 1 298 ? 19.492 12.93 27.011 1 22.675 298 LEU AAA O 1
ATOM 5069 N N . VAL A 1 299 ? 19.854 11.991 29.078 1 23.965 299 VAL AAA N 1
ATOM 5070 C CA . VAL A 1 299 ? 18.465 12.099 29.552 1 23.052 299 VAL AAA CA 1
ATOM 5071 C C . VAL A 1 299 ? 18.442 13.147 30.652 1 25.387 299 VAL AAA C 1
ATOM 5072 O O . VAL A 1 299 ? 19.146 12.984 31.702 1 26.579 299 VAL AAA O 1
ATOM 5085 N N . ILE A 1 300 ? 17.575 14.121 30.486 1 24.291 300 ILE AAA N 1
ATOM 5086 C CA A ILE A 1 300 ? 17.202 15.049 31.587 0.5 22.657 300 ILE AAA CA 1
ATOM 5087 C CA B ILE A 1 300 ? 17.188 15.062 31.571 0.5 23.415 300 ILE AAA CA 1
ATOM 5088 C C . ILE A 1 300 ? 15.839 14.62 32.139 1 26.66 300 ILE AAA C 1
ATOM 5089 O O . ILE A 1 300 ? 14.822 14.702 31.416 1 23.307 300 ILE AAA O 1
ATOM 5119 N N . ILE A 1 301 ? 15.819 14.2 33.39 1 19.944 301 ILE AAA N 1
ATOM 5120 C CA . ILE A 1 301 ? 14.551 13.919 34.101 1 20.89 301 ILE AAA CA 1
ATOM 5121 C C . ILE A 1 301 ? 14.099 15.215 34.764 1 25.761 301 ILE AAA C 1
ATOM 5122 O O . ILE A 1 301 ? 14.916 15.849 35.446 1 26.734 301 ILE AAA O 1
ATOM 5138 N N . THR A 1 302 ? 12.84 15.568 34.577 1 22.971 302 THR AAA N 1
ATOM 5139 C CA . THR A 1 302 ? 12.242 16.825 35.059 1 21.608 302 THR AAA CA 1
ATOM 5140 C C . THR A 1 302 ? 11.241 16.532 36.154 1 21.463 302 THR AAA C 1
ATOM 5141 O O . THR A 1 302 ? 10.753 15.409 36.283 1 26.019 302 THR AAA O 1
ATOM 5182 N N . CYS A 1 304 ? 11.462 16.351 39.352 1 22.833 304 CYS AAA N 1
ATOM 5183 C CA . CYS A 1 304 ? 11.878 15.391 40.364 1 24.254 304 CYS AAA CA 1
ATOM 5184 C C . CYS A 1 304 ? 11.712 15.916 41.798 1 29.726 304 CYS AAA C 1
ATOM 5185 O O . CYS A 1 304 ? 12.704 15.918 42.537 1 27.962 304 CYS AAA O 1
ATOM 5193 N N . GLU A 1 305 ? 10.481 16.181 42.205 1 29.095 305 GLU AAA N 1
ATOM 5194 C CA . GLU A 1 305 ? 10.149 16.587 43.589 1 38.483 305 GLU AAA CA 1
ATOM 5195 C C . GLU A 1 305 ? 8.649 16.502 43.779 1 33.741 305 GLU AAA C 1
ATOM 5196 O O . GLU A 1 305 ? 7.905 16.543 42.767 1 29.243 305 GLU AAA O 1
ATOM 5208 N N . GLU A 1 306 ? 8.226 16.456 45.048 1 29.715 306 GLU AAA N 1
ATOM 5209 C CA . GLU A 1 306 ? 6.798 16.52 45.435 1 33.369 306 GLU AAA CA 1
ATOM 5210 C C . GLU A 1 306 ? 6.293 17.887 45.033 1 32.709 306 GLU AAA C 1
ATOM 5211 O O . GLU A 1 306 ? 7.094 18.804 44.987 1 39.149 306 GLU AAA O 1
ATOM 5223 N N . PRO A 1 307 ? 4.998 18.06 44.687 1 35.855 307 PRO AAA N 1
ATOM 5224 C CA . PRO A 1 307 ? 4.035 16.959 44.639 1 47.816 307 PRO AAA CA 1
ATOM 5225 C C . PRO A 1 307 ? 3.997 16.155 43.332 1 53.728 307 PRO AAA C 1
ATOM 5226 O O . PRO A 1 307 ? 3.245 15.195 43.24 1 39.84 307 PRO AAA O 1
ATOM 5254 N N . ALA A 1 309 ? 6.248 14.111 41.925 1 26.789 309 ALA AAA N 1
ATOM 5255 C CA . ALA A 1 309 ? 6.825 12.783 42.021 1 30.522 309 ALA AAA CA 1
ATOM 5256 C C . ALA A 1 309 ? 7.377 12.522 43.429 1 38.113 309 ALA AAA C 1
ATOM 5257 O O . ALA A 1 309 ? 8.148 13.36 43.943 1 31.74 309 ALA AAA O 1
ATOM 5264 N N . THR A 1 310 ? 7.113 11.333 43.96 1 34.28 310 THR AAA N 1
ATOM 5265 C CA . THR A 1 310 ? 7.762 10.795 45.182 1 31.123 310 THR AAA CA 1
ATOM 5266 C C . THR A 1 310 ? 9.202 10.388 44.896 1 36.556 310 THR AAA C 1
ATOM 5267 O O . THR A 1 310 ? 9.564 10.117 43.737 1 34.798 310 THR AAA O 1
ATOM 5278 N N . THR A 1 311 ? 10.004 10.28 45.949 1 27.437 311 THR AAA N 1
ATOM 5279 C CA . THR A 1 311 ? 11.358 9.696 45.875 1 27.789 311 THR AAA CA 1
ATOM 5280 C C . THR A 1 311 ? 11.31 8.317 45.199 1 28.366 311 THR AAA C 1
ATOM 5281 O O . THR A 1 311 ? 12.235 7.986 44.407 1 35.551 311 THR AAA O 1
ATOM 5292 N N . GLU A 1 312 ? 10.32 7.498 45.533 1 32.093 312 GLU AAA N 1
ATOM 5293 C CA A GLU A 1 312 ? 10.22 6.12 44.986 0.6 36.589 312 GLU AAA CA 1
ATOM 5294 C CA B GLU A 1 312 ? 10.201 6.119 44.98 0.4 33.179 312 GLU AAA CA 1
ATOM 5295 C C . GLU A 1 312 ? 9.949 6.209 43.471 1 27.102 312 GLU AAA C 1
ATOM 5296 O O . GLU A 1 312 ? 10.52 5.398 42.746 1 32.254 312 GLU AAA O 1
ATOM 5318 N N . LYS A 1 313 ? 9.078 7.13 43.047 1 31.178 313 LYS AAA N 1
ATOM 5319 C CA . LYS A 1 313 ? 8.776 7.33 41.6 1 31.162 313 LYS AAA CA 1
ATOM 5320 C C . LYS A 1 313 ? 10.065 7.745 40.895 1 29.902 313 LYS AAA C 1
ATOM 5321 O O . LYS A 1 313 ? 10.458 7.118 39.894 1 27.416 313 LYS AAA O 1
ATOM 5340 N N . ILE A 1 314 ? 10.778 8.72 41.46 1 32.289 314 ILE AAA N 1
ATOM 5341 C CA . ILE A 1 314 ? 12.028 9.246 40.846 1 27.104 314 ILE AAA CA 1
ATOM 5342 C C . ILE A 1 314 ? 13.056 8.134 40.694 1 28.461 314 ILE AAA C 1
ATOM 5343 O O . ILE A 1 314 ? 13.693 8.027 39.615 1 26.186 314 ILE AAA O 1
ATOM 5359 N N . LYS A 1 315 ? 13.223 7.27 41.704 1 34.927 315 LYS AAA N 1
ATOM 5360 C CA . LYS A 1 315 ? 14.252 6.202 41.625 1 31.799 315 LYS AAA CA 1
ATOM 5361 C C . LYS A 1 315 ? 13.839 5.125 40.601 1 22.931 315 LYS AAA C 1
ATOM 5362 O O . LYS A 1 315 ? 14.726 4.583 39.934 1 31.041 315 LYS AAA O 1
ATOM 5381 N N . LYS A 1 316 ? 12.556 4.795 40.536 1 30.671 316 LYS AAA N 1
ATOM 5382 C CA . LYS A 1 316 ? 12.041 3.815 39.538 1 31.525 316 LYS AAA CA 1
ATOM 5383 C C . LYS A 1 316 ? 12.32 4.342 38.118 1 27.24 316 LYS AAA C 1
ATOM 5384 O O . LYS A 1 316 ? 12.822 3.58 37.266 1 29.559 316 LYS AAA O 1
ATOM 5403 N N . VAL A 1 317 ? 12.118 5.637 37.89 1 29.198 317 VAL AAA N 1
ATOM 5404 C CA . VAL A 1 317 ? 12.395 6.246 36.554 1 28.762 317 VAL AAA CA 1
ATOM 5405 C C . VAL A 1 317 ? 13.885 6.19 36.277 1 28.091 317 VAL AAA C 1
ATOM 5406 O O . VAL A 1 317 ? 14.271 5.747 35.188 1 27.757 317 VAL AAA O 1
ATOM 5419 N N . GLU A 1 318 ? 14.72 6.556 37.246 1 31.744 318 GLU AAA N 1
ATOM 5420 C CA . GLU A 1 318 ? 16.185 6.524 37.043 1 29.279 318 GLU AAA CA 1
ATOM 5421 C C . GLU A 1 318 ? 16.604 5.092 36.748 1 27.717 318 GLU AAA C 1
ATOM 5422 O O . GLU A 1 318 ? 17.436 4.885 35.829 1 29.5 318 GLU AAA O 1
ATOM 5434 N N . LYS A 1 319 ? 16.117 4.159 37.563 1 32.184 319 LYS AAA N 1
ATOM 5435 C CA . LYS A 1 319 ? 16.394 2.706 37.388 1 33.481 319 LYS AAA CA 1
ATOM 5436 C C . LYS A 1 319 ? 15.986 2.27 35.973 1 29.455 319 LYS AAA C 1
ATOM 5437 O O . LYS A 1 319 ? 16.797 1.68 35.262 1 34.447 319 LYS AAA O 1
ATOM 5456 N N . PHE A 1 320 ? 14.755 2.565 35.564 1 35.798 320 PHE AAA N 1
ATOM 5457 C CA . PHE A 1 320 ? 14.281 2.124 34.233 1 28.798 320 PHE AAA CA 1
ATOM 5458 C C . PHE A 1 320 ? 15.217 2.657 33.149 1 30.395 320 PHE AAA C 1
ATOM 5459 O O . PHE A 1 320 ? 15.633 1.845 32.277 1 28.766 320 PHE AAA O 1
ATOM 5476 N N . ILE A 1 321 ? 15.609 3.941 33.211 1 29.618 321 ILE AAA N 1
ATOM 5477 C CA . ILE A 1 321 ? 16.46 4.557 32.144 1 30.527 321 ILE AAA CA 1
ATOM 5478 C C . ILE A 1 321 ? 17.835 3.852 32.1 1 32.009 321 ILE AAA C 1
ATOM 5479 O O . ILE A 1 321 ? 18.343 3.59 30.986 1 33.331 321 ILE AAA O 1
ATOM 5495 N N . LYS A 1 322 ? 18.461 3.596 33.252 1 34.807 322 LYS AAA N 1
ATOM 5496 C CA . LYS A 1 322 ? 19.746 2.844 33.333 1 36.752 322 LYS AAA CA 1
ATOM 5497 C C . LYS A 1 322 ? 19.597 1.426 32.727 1 37.314 322 LYS AAA C 1
ATOM 5498 O O . LYS A 1 322 ? 20.532 0.971 32.063 1 38.94 322 LYS AAA O 1
ATOM 5517 N N . GLU A 1 323 ? 18.455 0.763 32.92 1 38.42 323 GLU AAA N 1
ATOM 5518 C CA A GLU A 1 323 ? 18.248 -0.614 32.402 0.6 37.825 323 GLU AAA CA 1
ATOM 5519 C CA B GLU A 1 323 ? 18.178 -0.613 32.413 0.4 39.443 323 GLU AAA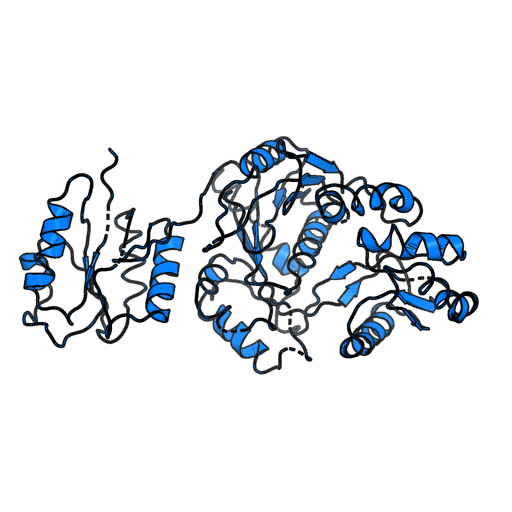 CA 1
ATOM 5520 C C . GLU A 1 323 ? 18.13 -0.59 30.883 1 41.251 323 GLU AAA C 1
ATOM 5521 O O . GLU A 1 323 ? 18.72 -1.468 30.27 1 48.1 323 GLU AAA O 1
ATOM 5543 N N . ILE A 1 324 ? 17.422 0.38 30.298 1 36.877 324 ILE AAA N 1
ATOM 5544 C CA . ILE A 1 324 ? 17.222 0.348 28.824 1 34.602 324 ILE AAA CA 1
ATOM 5545 C C . ILE A 1 324 ? 18.318 1.118 28.096 1 39.188 324 ILE AAA C 1
ATOM 5546 O O . ILE A 1 324 ? 18.563 0.776 26.936 1 37.681 324 ILE AAA O 1
ATOM 5562 N N . ASN A 1 325 ? 18.973 2.094 28.719 1 32.165 325 ASN AAA N 1
ATOM 5563 C CA . ASN A 1 325 ? 19.986 2.922 28.011 1 30.054 325 ASN AAA CA 1
ATOM 5564 C C . ASN A 1 325 ? 21.13 3.187 28.981 1 37.635 325 ASN AAA C 1
ATOM 5565 O O . ASN A 1 325 ? 21.318 4.307 29.447 1 32.959 325 ASN AAA O 1
ATOM 5576 N N . PRO A 1 326 ? 21.901 2.139 29.35 1 46.809 326 PRO AAA N 1
ATOM 5577 C CA . PRO A 1 326 ? 22.945 2.282 30.368 1 42.464 326 PRO AAA CA 1
ATOM 5578 C C . PRO A 1 326 ? 24.088 3.216 29.943 1 28.651 326 PRO AAA C 1
ATOM 5579 O O . PRO A 1 326 ? 24.741 3.757 30.819 1 48.809 326 PRO AAA O 1
ATOM 5590 N N . SER A 1 327 ? 24.306 3.397 28.647 1 31.21 327 SER AAA N 1
ATOM 5591 C CA . SER A 1 327 ? 25.376 4.288 28.138 1 38.492 327 SER AAA CA 1
ATOM 5592 C C . SER A 1 327 ? 24.951 5.768 28.237 1 44.245 327 SER AAA C 1
ATOM 5593 O O . SER A 1 327 ? 25.834 6.608 28.231 1 35.955 327 SER AAA O 1
ATOM 5601 N N . ALA A 1 328 ? 23.66 6.107 28.354 1 36.552 328 ALA AAA N 1
ATOM 5602 C CA . ALA A 1 328 ? 23.221 7.524 28.4 1 32.975 328 ALA AAA CA 1
ATOM 5603 C C . ALA A 1 328 ? 23.696 8.125 29.723 1 31.902 328 ALA AAA C 1
ATOM 5604 O O . ALA A 1 328 ? 23.605 7.452 30.743 1 29.377 328 ALA AAA O 1
ATOM 5611 N N . ASN A 1 329 ? 24.161 9.368 29.699 1 27.91 329 ASN AAA N 1
ATOM 5612 C CA . ASN A 1 329 ? 24.263 10.177 30.936 1 27.591 329 ASN AAA CA 1
ATOM 5613 C C . ASN A 1 329 ? 22.844 10.573 31.334 1 31.925 329 ASN AAA C 1
ATOM 5614 O O . ASN A 1 329 ? 22.026 10.818 30.434 1 31.208 329 ASN AAA O 1
ATOM 5625 N N . VAL A 1 330 ? 22.572 10.649 32.626 1 28.245 330 VAL AAA N 1
ATOM 5626 C CA . VAL A 1 330 ? 21.238 10.928 33.199 1 28.452 330 VAL AAA CA 1
ATOM 5627 C C . VAL A 1 330 ? 21.381 12.021 34.26 1 36.262 330 VAL AAA C 1
ATOM 5628 O O . VAL A 1 330 ? 22.215 11.867 35.136 1 34.805 330 VAL AAA O 1
ATOM 5641 N N . ILE A 1 331 ? 20.566 13.07 34.196 1 27.396 331 ILE AAA N 1
ATOM 5642 C CA . ILE A 1 331 ? 20.525 14.166 35.206 1 26.294 331 ILE AAA CA 1
ATOM 5643 C C . ILE A 1 331 ? 19.089 14.39 35.652 1 28.522 331 ILE AAA C 1
ATOM 5644 O O . ILE A 1 331 ? 18.266 14.844 34.859 1 28.637 331 ILE AAA O 1
ATOM 5660 N N . PRO A 1 332 ? 18.77 14.136 36.935 1 25.395 332 PRO AAA N 1
ATOM 5661 C CA . PRO A 1 332 ? 17.485 14.493 37.513 1 25.882 332 PRO AAA CA 1
ATOM 5662 C C . PRO A 1 332 ? 17.448 15.97 37.913 1 29.979 332 PRO AAA C 1
ATOM 5663 O O . PRO A 1 332 ? 18.452 16.471 38.394 1 25.671 332 PRO AAA O 1
ATOM 5674 N N . THR A 1 333 ? 16.314 16.632 37.688 1 23.259 333 THR AAA N 1
ATOM 5675 C CA . THR A 1 333 ? 16.194 18.103 37.823 1 22.696 333 THR AAA CA 1
ATOM 5676 C C . THR A 1 333 ? 14.857 18.462 38.428 1 29.44 333 THR AAA C 1
ATOM 5677 O O . THR A 1 333 ? 13.922 17.634 38.382 1 26.599 333 THR AAA O 1
ATOM 5688 N N . VAL A 1 334 ? 14.803 19.701 38.909 1 23.778 334 VAL AAA N 1
ATOM 5689 C CA . VAL A 1 334 ? 13.562 20.429 39.239 1 23.986 334 VAL AAA CA 1
ATOM 5690 C C . VAL A 1 334 ? 13.644 21.752 38.488 1 19.84 334 VAL AAA C 1
ATOM 5691 O O . VAL A 1 334 ? 14.737 22.127 38.072 1 22.852 334 VAL AAA O 1
ATOM 5704 N N . PHE A 1 335 ? 12.519 22.424 38.315 1 20.784 335 PHE AAA N 1
ATOM 5705 C CA . PHE A 1 335 ? 12.484 23.733 37.643 1 20.746 335 PHE AAA CA 1
ATOM 5706 C C . PHE A 1 335 ? 12.563 24.826 38.72 1 19.958 335 PHE AAA C 1
ATOM 5707 O O . PHE A 1 335 ? 11.773 24.811 39.674 1 23.113 335 PHE AAA O 1
ATOM 5724 N N . ARG A 1 336 ? 13.415 25.802 38.469 1 26.179 336 ARG AAA N 1
ATOM 5725 C CA . ARG A 1 336 ? 13.561 26.986 39.377 1 27.643 336 ARG AAA CA 1
ATOM 5726 C C . ARG A 1 336 ? 13.777 28.213 38.533 1 22.471 336 ARG AAA C 1
ATOM 5727 O O . ARG A 1 336 ? 14.282 28.118 37.407 1 24.746 336 ARG AAA O 1
ATOM 5748 N N . PRO A 1 337 ? 13.407 29.396 39.074 1 24.412 337 PRO AAA N 1
ATOM 5749 C CA . PRO A 1 337 ? 13.589 30.661 38.369 1 24.322 337 PRO AAA CA 1
ATOM 5750 C C . PRO A 1 337 ? 15.058 31.073 38.379 1 26.575 337 PRO AAA C 1
ATOM 5751 O O . PRO A 1 337 ? 15.73 30.875 39.36 1 30.456 337 PRO AAA O 1
ATOM 5762 N N . LYS A 1 338 ? 15.537 31.578 37.252 1 22.244 338 LYS AAA N 1
ATOM 5763 C CA . LYS A 1 338 ? 16.86 32.211 37.166 1 23.432 338 LYS AAA CA 1
ATOM 5764 C C . LYS A 1 338 ? 16.653 33.617 36.63 1 29.926 338 LYS AAA C 1
ATOM 5765 O O . LYS A 1 338 ? 16.36 33.769 35.458 1 27.061 338 LYS AAA O 1
ATOM 5784 N N . PRO A 1 339 ? 16.839 34.669 37.462 1 26.483 339 PRO AAA N 1
ATOM 5785 C CA . PRO A 1 339 ? 16.711 36.05 37.004 1 26.423 339 PRO AAA CA 1
ATOM 5786 C C . PRO A 1 339 ? 17.718 36.393 35.911 1 26.947 339 PRO AAA C 1
ATOM 5787 O O . PRO A 1 339 ? 18.828 35.906 35.91 1 27.888 339 PRO AAA O 1
ATOM 5798 N N A VAL A 1 340 ? 17.28 37.193 34.947 0.5 26.658 340 VAL AAA N 1
ATOM 5799 N N B VAL A 1 340 ? 17.31 37.265 34.997 0.5 29 340 VAL AAA N 1
ATOM 5800 C CA A VAL A 1 340 ? 18.176 37.715 33.882 0.5 29.283 340 VAL AAA CA 1
ATOM 5801 C CA B VAL A 1 340 ? 18.154 37.676 33.842 0.5 34.788 340 VAL AAA CA 1
ATOM 5802 C C A VAL A 1 340 ? 18.585 39.119 34.318 0.5 34.473 340 VAL AAA C 1
ATOM 5803 C C B VAL A 1 340 ? 19.061 38.824 34.285 0.5 38.385 340 VAL AAA C 1
ATOM 5804 O O A VAL A 1 340 ? 17.889 40.095 33.975 0.5 29.507 340 VAL AAA O 1
ATOM 5805 O O B VAL A 1 340 ? 20.131 38.991 33.682 0.5 37.419 340 VAL AAA O 1
ATOM 5830 N N A GLY A 1 341 ? 19.649 39.181 35.114 0.5 28.171 341 GLY AAA N 1
ATOM 5831 N N B GLY A 1 341 ? 18.609 39.597 35.275 0.5 29.176 341 GLY AAA N 1
ATOM 5832 C CA A GLY A 1 341 ? 20.11 40.424 35.743 0.5 37.339 341 GLY AAA CA 1
ATOM 5833 C CA B GLY A 1 341 ? 19.364 40.712 35.874 0.5 38.89 341 GLY AAA CA 1
ATOM 5834 C C A GLY A 1 341 ? 20.145 40.253 37.243 0.5 41.238 341 GLY AAA C 1
ATOM 5835 C C B GLY A 1 341 ? 19.623 40.476 37.351 0.5 37.153 341 GLY AAA C 1
ATOM 5836 O O A GLY A 1 341 ? 19.933 39.12 37.709 0.5 37.84 341 GLY AAA O 1
ATOM 5837 O O B GLY A 1 341 ? 19.03 39.543 37.914 0.5 32.929 341 GLY AAA O 1
ATOM 5844 N N . ASN A 1 342 ? 20.445 41.329 37.965 1 43.27 342 ASN AAA N 1
ATOM 5845 C CA . ASN A 1 342 ? 20.812 41.247 39.398 1 48.11 342 ASN AAA CA 1
ATOM 5846 C C . ASN A 1 342 ? 19.585 41.558 40.258 1 36.28 342 ASN AAA C 1
ATOM 5847 O O . ASN A 1 342 ? 18.873 42.506 39.949 1 38.192 342 ASN AAA O 1
ATOM 5858 N N . VAL A 1 343 ? 19.314 40.758 41.283 1 27.919 343 VAL AAA N 1
ATOM 5859 C CA . VAL A 1 343 ? 18.221 41.034 42.261 1 28.687 343 VAL AAA CA 1
ATOM 5860 C C . VAL A 1 343 ? 18.785 41.026 43.681 1 25.119 343 VAL AAA C 1
ATOM 5861 O O . VAL A 1 343 ? 17.984 41.124 44.599 1 27.256 343 VAL AAA O 1
ATOM 5874 N N . GLU A 1 344 ? 20.105 40.886 43.817 1 30.713 344 GLU AAA N 1
ATOM 5875 C CA . GLU A 1 344 ? 20.78 40.799 45.135 1 38.981 344 GLU AAA CA 1
ATOM 5876 C C . GLU A 1 344 ? 20.461 42.08 45.908 1 33.41 344 GLU AAA C 1
ATOM 5877 O O . GLU A 1 344 ? 20.677 43.168 45.371 1 37.073 344 GLU AAA O 1
ATOM 5889 N N . GLY A 1 345 ? 19.837 41.937 47.065 1 30.13 345 GLY AAA N 1
ATOM 5890 C CA . GLY A 1 345 ? 19.533 43.056 47.972 1 40.286 345 GLY AAA CA 1
ATOM 5891 C C . GLY A 1 345 ? 18.258 43.781 47.589 1 48.142 345 GLY AAA C 1
ATOM 5892 O O . GLY A 1 345 ? 17.927 44.72 48.277 1 38.159 345 GLY AAA O 1
ATOM 5896 N N . LYS A 1 346 ? 17.537 43.348 46.549 1 35.303 346 LYS AAA N 1
ATOM 5897 C CA . LYS A 1 346 ? 16.356 44.083 46.042 1 31.908 346 LYS AAA CA 1
ATOM 5898 C C . LYS A 1 346 ? 15.111 43.502 46.665 1 30.549 346 LYS AAA C 1
ATOM 5899 O O . LYS A 1 346 ? 15.1 42.301 47.022 1 34.371 346 LYS AAA O 1
ATOM 5918 N N . LYS A 1 347 ? 14.102 44.339 46.834 1 32.196 347 LYS AAA N 1
ATOM 5919 C CA . LYS A 1 347 ? 12.773 43.89 47.286 1 29.528 347 LYS AAA CA 1
ATOM 5920 C C . LYS A 1 347 ? 11.965 43.545 46.028 1 34.549 347 LYS AAA C 1
ATOM 5921 O O . LYS A 1 347 ? 11.805 44.431 45.15 1 30.921 347 LYS AAA O 1
ATOM 5940 N N . VAL A 1 348 ? 11.459 42.318 45.971 1 31.957 348 VAL AAA N 1
ATOM 5941 C CA . VAL A 1 348 ? 10.921 41.718 44.714 1 30.197 348 VAL AAA CA 1
ATOM 5942 C C . VAL A 1 348 ? 9.441 41.379 44.889 1 29.206 348 VAL AAA C 1
ATOM 5943 O O . VAL A 1 348 ? 9.073 40.678 45.865 1 30.088 348 VAL AAA O 1
ATOM 5956 N N . LEU A 1 349 ? 8.632 41.815 43.92 1 31.523 349 LEU AAA N 1
ATOM 5957 C CA . LEU A 1 349 ? 7.28 41.262 43.684 1 32.174 349 LEU AAA CA 1
ATOM 5958 C C . LEU A 1 349 ? 7.442 40.18 42.615 1 34.075 349 LEU AAA C 1
ATOM 5959 O O . LEU A 1 349 ? 7.841 40.492 41.506 1 34.054 349 LEU AAA O 1
ATOM 5975 N N . PHE A 1 350 ? 7.217 38.932 42.99 1 28.681 350 PHE AAA N 1
ATOM 5976 C CA . PHE A 1 350 ? 7.42 37.757 42.121 1 30.23 350 PHE AAA CA 1
ATOM 5977 C C . PHE A 1 350 ? 6.099 37.479 41.396 1 34.199 350 PHE AAA C 1
ATOM 5978 O O . PHE A 1 350 ? 5.103 37.032 42.035 1 32.347 350 PHE AAA O 1
ATOM 5995 N N . ALA A 1 351 ? 6.086 37.789 40.097 1 31.681 351 ALA AAA N 1
ATOM 5996 C CA . ALA A 1 351 ? 4.94 37.565 39.182 1 27.828 351 ALA AAA CA 1
ATOM 5997 C C . ALA A 1 351 ? 5.089 36.155 38.6 1 33.514 351 ALA AAA C 1
ATOM 5998 O O . ALA A 1 351 ? 5.989 35.941 37.774 1 32.744 351 ALA AAA O 1
ATOM 6005 N N . THR A 1 352 ? 4.33 35.195 39.112 1 39.079 352 THR AAA N 1
ATOM 6006 C CA . THR A 1 352 ? 4.441 33.765 38.709 1 45.576 352 THR AAA CA 1
ATOM 6007 C C . THR A 1 352 ? 3.051 33.117 38.713 1 46.552 352 THR AAA C 1
ATOM 6008 O O . THR A 1 352 ? 2.288 33.373 39.662 1 47.887 352 THR AAA O 1
ATOM 6019 N N . T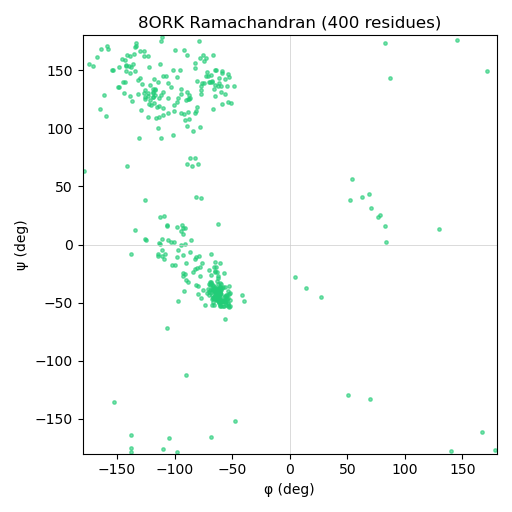HR A 1 353 ? 2.775 32.274 37.716 1 47.394 353 THR AAA N 1
ATOM 6020 C CA . THR A 1 353 ? 1.534 31.463 37.577 1 74.478 353 THR AAA CA 1
ATOM 6021 C C . THR A 1 353 ? 1.745 30.063 38.181 1 73.494 353 THR AAA C 1
ATOM 6022 O O . THR A 1 353 ? 0.956 29.171 37.871 1 69.516 353 THR AAA O 1
ATOM 6033 N N . ALA A 1 354 ? 2.777 29.866 39.004 1 55.97 354 ALA AAA N 1
ATOM 6034 C CA . ALA A 1 354 ? 3.124 28.556 39.603 1 53.501 354 ALA AAA CA 1
ATOM 6035 C C . ALA A 1 354 ? 2.092 28.199 40.668 1 56.004 354 ALA AAA C 1
ATOM 6036 O O . ALA A 1 354 ? 1.536 29.086 41.317 1 52.727 354 ALA AAA O 1
ATOM 6043 N N . PRO A 1 355 ? 1.803 26.891 40.874 1 57.839 355 PRO AAA N 1
ATOM 6044 C CA . PRO A 1 355 ? 0.83 26.466 41.88 1 60.35 355 PRO AAA CA 1
ATOM 6045 C C . PRO A 1 355 ? 1.247 26.888 43.296 1 67.121 355 PRO AAA C 1
ATOM 6046 O O . PRO A 1 355 ? 2.426 26.756 43.594 1 58.776 355 PRO AAA O 1
ATOM 6057 N N . LYS A 1 356 ? 0.289 27.344 44.118 1 60.81 356 LYS AAA N 1
ATOM 6058 C CA . LYS A 1 356 ? 0.477 27.771 45.539 1 59.391 356 LYS AAA CA 1
ATOM 6059 C C . LYS A 1 356 ? 1.424 26.815 46.272 1 73.028 356 LYS AAA C 1
ATOM 6060 O O . LYS A 1 356 ? 2.301 27.294 47.028 1 76.832 356 LYS AAA O 1
ATOM 6079 N N . VAL A 1 357 ? 1.241 25.511 46.059 1 69.077 357 VAL AAA N 1
ATOM 6080 C CA . VAL A 1 357 ? 1.962 24.427 46.788 1 70.532 357 VAL AAA CA 1
ATOM 6081 C C . VAL A 1 357 ? 3.467 24.45 46.475 1 54.814 357 VAL AAA C 1
ATOM 6082 O O . VAL A 1 357 ? 4.211 23.911 47.312 1 66.701 357 VAL AAA O 1
ATOM 6095 N N . VAL A 1 358 ? 3.921 25.029 45.348 1 54.171 358 VAL AAA N 1
ATOM 6096 C CA . VAL A 1 358 ? 5.385 25.119 45.021 1 55.417 358 VAL AAA CA 1
ATOM 6097 C C . VAL A 1 358 ? 5.923 26.564 45.134 1 41.547 358 VAL AAA C 1
ATOM 6098 O O . VAL A 1 358 ? 7.162 26.716 45.107 1 42.363 358 VAL AAA O 1
ATOM 6111 N N . VAL A 1 359 ? 5.076 27.586 45.245 1 44.743 359 VAL AAA N 1
ATOM 6112 C CA . VAL A 1 359 ? 5.518 29.012 45.323 1 46.91 359 VAL AAA CA 1
ATOM 6113 C C . VAL A 1 359 ? 6.511 29.175 46.485 1 46.137 359 VAL AAA C 1
ATOM 6114 O O . VAL A 1 359 ? 7.544 29.826 46.29 1 36.613 359 VAL AAA O 1
ATOM 6127 N N . GLY A 1 360 ? 6.212 28.593 47.65 1 40.274 360 GLY AAA N 1
ATOM 6128 C CA . GLY A 1 360 ? 7.07 28.647 48.845 1 45.213 360 GLY AAA CA 1
ATOM 6129 C C . GLY A 1 360 ? 8.491 28.212 48.532 1 40.931 360 GLY AAA C 1
ATOM 6130 O O . GLY A 1 360 ? 9.418 28.933 48.917 1 37.767 360 GLY AAA O 1
ATOM 6134 N N . LYS A 1 361 ? 8.658 27.083 47.835 1 38.612 361 LYS AAA N 1
ATOM 6135 C CA . LYS A 1 361 ? 9.975 26.538 47.424 1 43.954 361 LYS AAA CA 1
ATOM 6136 C C . LYS A 1 361 ? 10.687 27.542 46.503 1 32.804 361 LYS AAA C 1
ATOM 6137 O O . LYS A 1 361 ? 11.898 27.753 46.671 1 35.201 361 LYS AAA O 1
ATOM 6156 N N . LEU A 1 362 ? 9.975 28.093 45.53 1 31.518 362 LEU AAA N 1
ATOM 6157 C CA . LEU A 1 362 ? 10.56 29.042 44.544 1 37.128 362 LEU AAA CA 1
ATOM 6158 C C . LEU A 1 362 ? 11.005 30.316 45.281 1 29.686 362 LEU AAA C 1
ATOM 6159 O O . LEU A 1 362 ? 12.066 30.852 44.93 1 26.272 362 LEU AAA O 1
ATOM 6175 N N . VAL A 1 363 ? 10.174 30.821 46.187 1 29.515 363 VAL AAA N 1
ATOM 6176 C CA . VAL A 1 363 ? 10.499 32.047 46.971 1 33.04 363 VAL AAA CA 1
ATOM 6177 C C . VAL A 1 363 ? 11.762 31.758 47.787 1 32.934 363 VAL AAA C 1
ATOM 6178 O O . VAL A 1 363 ? 12.719 32.535 47.667 1 30.931 363 VAL AAA O 1
ATOM 6191 N N . ASN A 1 364 ? 11.798 30.649 48.527 1 33.255 364 ASN AAA N 1
ATOM 6192 C CA . ASN A 1 364 ? 12.969 30.276 49.361 1 37.3 364 ASN AAA CA 1
ATOM 6193 C C . ASN A 1 364 ? 14.176 30.105 48.452 1 34.832 364 ASN AAA C 1
ATOM 6194 O O . ASN A 1 364 ? 15.284 30.489 48.846 1 32.793 364 ASN AAA O 1
ATOM 6205 N N . TYR A 1 365 ? 13.996 29.567 47.249 1 29.413 365 TYR AAA N 1
ATOM 6206 C CA . TYR A 1 365 ? 15.128 29.4 46.323 1 25.209 365 TYR AAA CA 1
ATOM 6207 C C . TYR A 1 365 ? 15.649 30.772 45.883 1 22.918 365 TYR AAA C 1
ATOM 6208 O O . TYR A 1 365 ? 16.848 30.951 45.853 1 27.015 365 TYR AAA O 1
ATOM 6226 N N . LEU A 1 366 ? 14.776 31.7 45.5 1 25.893 366 LEU AAA N 1
ATOM 6227 C CA . LEU A 1 366 ? 15.212 33.046 45.039 1 29.065 366 LEU AAA CA 1
ATOM 6228 C C . LEU A 1 366 ? 15.974 33.75 46.192 1 27.99 366 LEU AAA C 1
ATOM 6229 O O . LEU A 1 366 ? 17.01 34.336 45.951 1 25.459 366 LEU AAA O 1
ATOM 6245 N N . GLU A 1 367 ? 15.444 33.705 47.397 1 25.191 367 GLU AAA N 1
ATOM 6246 C CA . GLU A 1 367 ? 16.043 34.431 48.555 1 25.669 367 GLU AAA CA 1
ATOM 6247 C C . GLU A 1 367 ? 17.388 33.803 48.919 1 29.484 367 GLU AAA C 1
ATOM 6248 O O . GLU A 1 367 ? 18.362 34.542 49.224 1 29.261 367 GLU AAA O 1
ATOM 6260 N N . SER A 1 368 ? 17.491 32.481 48.858 1 25.642 368 SER AAA N 1
ATOM 6261 C CA . SER A 1 368 ? 18.676 31.762 49.376 1 28.536 368 SER AAA CA 1
ATOM 6262 C C . SER A 1 368 ? 19.771 31.819 48.315 1 28.655 368 SER AAA C 1
ATOM 6263 O O . SER A 1 368 ? 20.914 31.994 48.66 1 28.372 368 SER AAA O 1
ATOM 6271 N N . LYS A 1 369 ? 19.413 31.77 47.035 1 28.661 369 LYS AAA N 1
ATOM 6272 C CA . LYS A 1 369 ? 20.39 31.683 45.918 1 31.29 369 LYS AAA CA 1
ATOM 6273 C C . LYS A 1 369 ? 20.772 33.072 45.391 1 24.622 369 LYS AAA C 1
ATOM 6274 O O . LYS A 1 369 ? 21.925 33.259 45.002 1 29.381 369 LYS AAA O 1
ATOM 6293 N N . TYR A 1 370 ? 19.834 34 45.286 1 23.791 370 TYR AAA N 1
ATOM 6294 C CA . TYR A 1 370 ? 20.061 35.277 44.55 1 27.151 370 TYR AAA CA 1
ATOM 6295 C C . TYR A 1 370 ? 20.019 36.501 45.483 1 30.138 370 TYR AAA C 1
ATOM 6296 O O . TYR A 1 370 ? 20.28 37.623 44.992 1 32.145 370 TYR AAA O 1
ATOM 6314 N N . GLY A 1 371 ? 19.636 36.292 46.732 1 33.415 371 GLY AAA N 1
ATOM 6315 C CA . GLY A 1 371 ? 19.843 37.269 47.814 1 34.324 371 GLY AAA CA 1
ATOM 6316 C C . GLY A 1 371 ? 18.842 38.382 47.761 1 37.266 371 GLY AAA C 1
ATOM 6317 O O . GLY A 1 371 ? 19.152 39.462 48.305 1 37.29 371 GLY AAA O 1
ATOM 6321 N N . CYS A 1 372 ? 17.663 38.138 47.179 1 26.949 372 CYS AAA N 1
ATOM 6322 C CA . CYS A 1 372 ? 16.558 39.119 47.187 1 28.804 372 CYS AAA CA 1
ATOM 6323 C C . CYS A 1 372 ? 15.631 38.891 48.379 1 27.042 372 CYS AAA C 1
ATOM 6324 O O . CYS A 1 372 ? 15.721 37.866 49.099 1 31.822 372 CYS AAA O 1
ATOM 6332 N N . ASP A 1 373 ? 14.778 39.865 48.616 1 30.201 373 ASP AAA N 1
ATOM 6333 C CA . ASP A 1 373 ? 13.65 39.761 49.564 1 32.612 373 ASP AAA CA 1
ATOM 6334 C C . ASP A 1 373 ? 12.363 39.744 48.738 1 29.942 373 ASP AAA C 1
ATOM 6335 O O . ASP A 1 373 ? 11.982 40.801 48.164 1 29.86 373 ASP AAA O 1
ATOM 6344 N N . VAL A 1 374 ? 11.67 38.614 48.713 1 29.125 374 VAL AAA N 1
ATOM 6345 C CA . VAL A 1 374 ? 10.358 38.528 48.023 1 30.639 374 VAL AAA CA 1
ATOM 6346 C C . VAL A 1 374 ? 9.297 39.069 48.972 1 30.317 374 VAL AAA C 1
ATOM 6347 O O . VAL A 1 374 ? 9.057 38.452 50.007 1 36.077 374 VAL AAA O 1
ATOM 6360 N N . VAL A 1 375 ? 8.706 40.196 48.616 1 31.401 375 VAL AAA N 1
ATOM 6361 C CA . VAL A 1 375 ? 7.759 40.944 49.487 1 37.624 375 VAL AAA CA 1
ATOM 6362 C C . VAL A 1 375 ? 6.337 40.576 49.09 1 49.867 375 VAL AAA C 1
ATOM 6363 O O . VAL A 1 375 ? 5.425 40.934 49.841 1 39.425 375 VAL AAA O 1
ATOM 6376 N N . GLY A 1 376 ? 6.162 39.878 47.966 1 38.205 376 GLY AAA N 1
ATOM 6377 C CA . GLY A 1 376 ? 4.82 39.548 47.451 1 42.475 376 GLY AAA CA 1
ATOM 6378 C C . GLY A 1 376 ? 4.871 38.644 46.235 1 35.46 376 GLY AAA C 1
ATOM 6379 O O . GLY A 1 376 ? 5.903 38.596 45.557 1 30.687 376 GLY AAA O 1
ATOM 6383 N N . VAL A 1 377 ? 3.794 37.897 46.021 1 34.59 377 VAL AAA N 1
ATOM 6384 C CA . VAL A 1 377 ? 3.606 37.002 44.85 1 40.6 377 VAL AAA CA 1
ATOM 6385 C C . VAL A 1 377 ? 2.281 37.399 44.206 1 49.714 377 VAL AAA C 1
ATOM 6386 O O . VAL A 1 377 ? 1.315 37.621 44.955 1 45.093 377 VAL AAA O 1
ATOM 6399 N N . THR A 1 378 ? 2.264 37.551 42.884 1 39.546 378 THR AAA N 1
ATOM 6400 C CA . THR A 1 378 ? 1.036 37.797 42.087 1 38.36 378 THR AAA CA 1
ATOM 6401 C C . THR A 1 378 ? 0.976 36.735 41.003 1 50.398 378 THR AAA C 1
ATOM 6402 O O . THR A 1 378 ? 1.965 36.515 40.299 1 46.581 378 THR AAA O 1
ATOM 6413 N N . PRO A 1 379 ? -0.164 36.015 40.896 1 46.241 379 PRO AAA N 1
ATOM 6414 C CA . PRO A 1 379 ? -0.39 35.064 39.808 1 46.847 379 PRO AAA CA 1
ATOM 6415 C C . PRO A 1 379 ? -1.086 35.699 38.593 1 57.167 379 PRO AAA C 1
ATOM 6416 O O . PRO A 1 379 ? -1.28 34.997 37.613 1 57.724 379 PRO AAA O 1
ATOM 6427 N N . HIS A 1 380 ? -1.387 37.003 38.67 1 49.695 380 HIS AAA N 1
ATOM 6428 C CA . HIS A 1 380 ? -2.246 37.748 37.706 1 66.256 380 HIS AAA CA 1
ATOM 6429 C C . HIS A 1 380 ? -1.418 38.328 36.549 1 56.318 380 HIS AAA C 1
ATOM 6430 O O . HIS A 1 380 ? -1.287 39.56 36.457 1 73.949 380 HIS AAA O 1
ATOM 6445 N N . LEU A 1 381 ? -0.907 37.459 35.68 1 63.033 381 LEU AAA N 1
ATOM 6446 C CA . LEU A 1 381 ? -0.006 37.835 34.56 1 68.832 381 LEU AAA CA 1
ATOM 6447 C C . LEU A 1 381 ? -0.793 38.093 33.272 1 71.541 381 LEU AAA C 1
ATOM 6448 O O . LEU A 1 381 ? -0.263 38.837 32.427 1 81.46 381 LEU AAA O 1
ATOM 6464 N N . SER A 1 382 ? -1.99 37.513 33.127 1 78.495 382 SER AAA N 1
ATOM 6465 C CA . SER A 1 382 ? -2.829 37.606 31.901 1 98.188 382 SER AAA CA 1
ATOM 6466 C C . SER A 1 382 ? -3.941 38.658 32.051 1 68.351 382 SER AAA C 1
ATOM 6467 O O . SER A 1 382 ? -4.474 39.065 31.016 1 75.959 382 SER AAA O 1
ATOM 6475 N N . ASN A 1 383 ? -4.287 39.098 33.265 1 65.873 383 ASN AAA N 1
ATOM 6476 C CA . ASN A 1 383 ? -5.375 40.094 33.47 1 62.051 383 ASN AAA CA 1
ATOM 6477 C C . ASN A 1 383 ? -4.794 41.404 34.012 1 53.439 383 ASN AAA C 1
ATOM 6478 O O . ASN A 1 383 ? -4.258 41.393 35.132 1 60.498 383 ASN AAA O 1
ATOM 6489 N N . ARG A 1 384 ? -4.959 42.494 33.261 1 47.1 384 ARG AAA N 1
ATOM 6490 C CA . ARG A 1 384 ? -4.402 43.843 33.551 1 52.2 384 ARG AAA CA 1
ATOM 6491 C C . ARG A 1 384 ? -5.053 44.42 34.811 1 50.652 384 ARG AAA C 1
ATOM 6492 O O . ARG A 1 384 ? -4.355 44.95 35.685 1 50.205 384 ARG AAA O 1
ATOM 6513 N N . PRO A 1 385 ? -6.402 44.406 34.938 1 72.098 385 PRO AAA N 1
ATOM 6514 C CA . PRO A 1 385 ? -7.063 45.003 36.104 1 71.874 385 PRO AAA CA 1
ATOM 6515 C C . PRO A 1 385 ? -6.673 44.33 37.429 1 42.444 385 PRO AAA C 1
ATOM 6516 O O . PRO A 1 385 ? -6.388 45.041 38.382 1 54.463 385 PRO AAA O 1
ATOM 6527 N N . LEU A 1 386 ? -6.624 42.994 37.452 1 45.1 386 LEU AAA N 1
ATOM 6528 C CA . LEU A 1 386 ? -6.217 42.21 38.65 1 56.515 386 LEU AAA CA 1
ATOM 6529 C C . LEU A 1 386 ? -4.739 42.46 38.976 1 61.754 386 LEU AAA C 1
ATOM 6530 O O . LEU A 1 386 ? -4.412 42.552 40.173 1 43.438 386 LEU AAA O 1
ATOM 6546 N N . LEU A 1 387 ? -3.858 42.547 37.974 1 59.653 387 LEU AAA N 1
ATOM 6547 C CA . LEU A 1 387 ? -2.427 42.85 38.245 1 44.036 387 LEU AAA CA 1
ATOM 6548 C C . LEU A 1 387 ? -2.327 44.277 38.772 1 37.71 387 LEU AAA C 1
ATOM 6549 O O . LEU A 1 387 ? -1.601 44.475 39.782 1 46.665 387 LEU AAA O 1
ATOM 6565 N N . ARG A 1 388 ? -3.048 45.223 38.16 1 42.665 388 ARG AAA N 1
ATOM 6566 C CA . ARG A 1 388 ? -3.079 46.641 38.63 1 58.705 388 ARG AAA CA 1
ATOM 6567 C C . ARG A 1 388 ? -3.429 46.675 40.118 1 59.092 388 ARG AAA C 1
ATOM 6568 O O . ARG A 1 388 ? -2.732 47.378 40.884 1 53.18 388 ARG AAA O 1
ATOM 6589 N N A ARG A 1 389 ? -4.481 45.944 40.502 0.5 61.519 389 ARG AAA N 1
ATOM 6590 N N B ARG A 1 389 ? -4.489 45.95 40.504 0.5 63.429 389 ARG AAA N 1
ATOM 6591 C CA A ARG A 1 389 ? -4.986 45.867 41.897 0.5 56.906 389 ARG AAA CA 1
ATOM 6592 C CA B ARG A 1 389 ? -4.985 45.846 41.904 0.5 59.695 389 ARG AAA CA 1
ATOM 6593 C C A ARG A 1 389 ? -3.867 45.319 42.79 0.5 50.137 389 ARG AAA C 1
ATOM 6594 C C B ARG A 1 389 ? -3.861 45.319 42.795 0.5 52.142 389 ARG AAA C 1
ATOM 6595 O O A ARG A 1 389 ? -3.597 45.94 43.827 0.5 49.395 389 ARG AAA O 1
ATOM 6596 O O B ARG A 1 389 ? -3.619 45.917 43.852 0.5 54.726 389 ARG AAA O 1
ATOM 6637 N N . ASP A 1 390 ? -3.221 44.226 42.373 1 56.266 390 ASP AAA N 1
ATOM 6638 C CA . ASP A 1 390 ? -2.059 43.624 43.085 1 63.553 390 ASP AAA CA 1
ATOM 6639 C C . ASP A 1 390 ? -0.953 44.678 43.262 1 55.477 390 ASP AAA C 1
ATOM 6640 O O . ASP A 1 390 ? -0.478 44.858 44.407 1 60.847 390 ASP AAA O 1
ATOM 6649 N N . LEU A 1 391 ? -0.575 45.378 42.186 1 58.778 391 LEU AAA N 1
ATOM 6650 C CA . LEU A 1 391 ? 0.51 46.399 42.226 1 58.567 391 LEU AAA CA 1
ATOM 6651 C C . LEU A 1 391 ? 0.17 47.473 43.265 1 51.344 391 LEU AAA C 1
ATOM 6652 O O . LEU A 1 391 ? 1.106 47.91 43.964 1 56.381 391 LEU AAA O 1
ATOM 6668 N N . LYS A 1 392 ? -1.107 47.853 43.409 1 53.298 392 LYS AAA N 1
ATOM 6669 C CA . LYS A 1 392 ? -1.535 48.884 44.395 1 55.089 392 LYS AAA CA 1
ATOM 6670 C C . LYS A 1 392 ? -1.084 48.458 45.794 1 53.533 392 LYS AAA C 1
ATOM 6671 O O . LYS A 1 392 ? -0.679 49.348 46.555 1 52.795 392 LYS AAA O 1
ATOM 6690 N N . LYS A 1 393 ? -1.123 47.157 46.099 1 52.177 393 LYS AAA N 1
ATOM 6691 C CA . LYS A 1 393 ? -0.694 46.616 47.419 1 54.655 393 LYS AAA CA 1
ATOM 6692 C C . LYS A 1 393 ? 0.822 46.767 47.586 1 56.755 393 LYS AAA C 1
ATOM 6693 O O . LYS A 1 393 ? 1.268 46.927 48.735 1 52.957 393 LYS AAA O 1
ATOM 6712 N N . TYR A 1 394 ? 1.595 46.681 46.499 1 62.216 394 TYR AAA N 1
ATOM 6713 C CA . TYR A 1 394 ? 3.071 46.483 46.557 1 63.212 394 TYR AAA CA 1
ATOM 6714 C C . TYR A 1 394 ? 3.852 47.686 46.011 1 68.195 394 TYR AAA C 1
ATOM 6715 O O . TYR A 1 394 ? 5.095 47.703 46.185 1 57.884 394 TYR AAA O 1
ATOM 6733 N N . ILE A 1 395 ? 3.181 48.652 45.378 1 64.679 395 ILE AAA N 1
ATOM 6734 C CA . ILE A 1 395 ? 3.85 49.747 44.608 1 76.062 395 ILE AAA CA 1
ATOM 6735 C C . ILE A 1 395 ? 4.755 50.575 45.539 1 83.258 395 ILE AAA C 1
ATOM 6736 O O . ILE A 1 395 ? 5.618 51.299 45.002 1 74.406 395 ILE AAA O 1
ATOM 6752 N N . ASN A 1 396 ? 4.6 50.474 46.866 1 55.512 396 ASN AAA N 1
ATOM 6753 C CA . ASN A 1 396 ? 5.465 51.211 47.829 1 59.708 396 ASN AAA CA 1
ATOM 6754 C C . ASN A 1 396 ? 6.385 50.254 48.61 1 75.465 396 ASN AAA C 1
ATOM 6755 O O . ASN A 1 396 ? 7.26 50.766 49.326 1 63.471 396 ASN AAA O 1
ATOM 6766 N N . LYS A 1 397 ? 6.263 48.928 48.437 1 55.668 397 LYS AAA N 1
ATOM 6767 C CA . LYS A 1 397 ? 7.05 47.917 49.202 1 60.302 397 LYS AAA CA 1
ATOM 6768 C C . LYS A 1 397 ? 8.076 47.192 48.315 1 48.737 397 LYS AAA C 1
ATOM 6769 O O . LYS A 1 397 ? 8.882 46.439 48.881 1 38.891 397 LYS AAA O 1
ATOM 6788 N N . ALA A 1 398 ? 8.042 47.361 46.991 1 41.254 398 ALA AAA N 1
ATOM 6789 C CA . ALA A 1 398 ? 8.846 46.553 46.039 1 37.777 398 ALA AAA CA 1
ATOM 6790 C C . ALA A 1 398 ? 9.751 47.466 45.222 1 35.641 398 ALA AAA C 1
ATOM 6791 O O . ALA A 1 398 ? 9.273 48.487 44.758 1 43.004 398 ALA AAA O 1
ATOM 6798 N N . ASP A 1 399 ? 11.004 47.06 45.019 1 33.937 399 ASP AAA N 1
ATOM 6799 C CA . ASP A 1 399 ? 11.953 47.71 44.083 1 26.509 399 ASP AAA CA 1
ATOM 6800 C C . ASP A 1 399 ? 11.683 47.273 42.632 1 32.876 399 ASP AAA C 1
ATOM 6801 O O . ASP A 1 399 ? 11.934 48.072 41.722 1 31.672 399 ASP AAA O 1
ATOM 6810 N N . LEU A 1 400 ? 11.295 46.02 42.399 1 35.823 400 LEU AAA N 1
ATOM 6811 C CA . LEU A 1 400 ? 11.082 45.516 41.013 1 32.019 400 LEU AAA CA 1
ATOM 6812 C C . LEU A 1 400 ? 10.059 44.397 41.026 1 30.204 400 LEU AAA C 1
ATOM 6813 O O . LEU A 1 400 ? 9.777 43.778 42.059 1 28.354 400 LEU AAA O 1
ATOM 6846 N N . LEU A 1 402 ? 9.774 40.768 39.323 1 24.859 402 LEU AAA N 1
ATOM 6847 C CA . LEU A 1 402 ? 10.466 39.658 38.694 1 28.774 402 LEU AAA CA 1
ATOM 6848 C C . LEU A 1 402 ? 9.426 38.779 37.988 1 26.216 402 LEU AAA C 1
ATOM 6849 O O . LEU A 1 402 ? 8.501 38.275 38.661 1 27.288 402 LEU AAA O 1
ATOM 6865 N N . THR A 1 403 ? 9.512 38.68 36.66 1 28.264 403 THR AAA N 1
ATOM 6866 C CA . THR A 1 403 ? 8.479 38.06 35.8 1 36.721 403 THR AAA CA 1
ATOM 6867 C C . THR A 1 403 ? 9.116 37.022 34.889 1 27.435 403 THR AAA C 1
ATOM 6868 O O . THR A 1 403 ? 10.131 37.374 34.245 1 26.693 403 THR AAA O 1
ATOM 6879 N N . GLU A 1 404 ? 8.463 35.87 34.705 1 35.217 404 GLU AAA N 1
ATOM 6880 C CA . GLU A 1 404 ? 8.887 34.844 33.718 1 42.057 404 GLU AAA CA 1
ATOM 6881 C C . GLU A 1 404 ? 8.876 35.456 32.318 1 31.118 404 GLU AAA C 1
ATOM 6882 O O . GLU A 1 404 ? 7.906 36.178 31.979 1 38.699 404 GLU AAA O 1
ATOM 6894 N N . LEU A 1 405 ? 9.916 35.179 31.53 1 29.28 405 LEU AAA N 1
ATOM 6895 C CA . LEU A 1 405 ? 10.065 35.695 30.157 1 30.826 405 LEU AAA CA 1
ATOM 6896 C C . LEU A 1 405 ? 9.279 34.784 29.2 1 47.285 405 LEU AAA C 1
ATOM 6897 O O . LEU A 1 405 ? 9.798 33.743 28.815 1 41.124 405 LEU AAA O 1
ATOM 6913 N N . LYS A 1 406 ? 8.059 35.195 28.857 1 45.155 406 LYS AAA N 1
ATOM 6914 C CA . LYS A 1 406 ? 7.122 34.547 27.9 1 40.696 406 LYS AAA CA 1
ATOM 6915 C C . LYS A 1 406 ? 6.418 35.662 27.126 1 39.068 406 LYS AAA C 1
ATOM 6916 O O . LYS A 1 406 ? 6.277 36.793 27.698 1 36.672 406 LYS AAA O 1
ATOM 6935 N N . ALA A 1 407 ? 5.956 35.404 25.9 1 36.059 407 ALA AAA N 1
ATOM 6936 C CA . ALA A 1 407 ? 5.306 36.456 25.075 1 39.393 407 ALA AAA CA 1
ATOM 6937 C C . ALA A 1 407 ? 4.153 37.07 25.886 1 31.778 407 ALA AAA C 1
ATOM 6938 O O . ALA A 1 407 ? 4.063 38.323 25.945 1 38.838 407 ALA AAA O 1
ATOM 6945 N N . ALA A 1 408 ? 3.366 36.238 26.563 1 38.706 408 ALA AAA N 1
ATOM 6946 C CA . ALA A 1 408 ? 2.191 36.652 27.375 1 47.52 408 ALA AAA CA 1
ATOM 6947 C C . ALA A 1 408 ? 2.602 37.618 28.502 1 45.079 408 ALA AAA C 1
ATOM 6948 O O . ALA A 1 408 ? 1.84 38.548 28.776 1 45.564 408 ALA AAA O 1
ATOM 6955 N N . ALA A 1 409 ? 3.799 37.469 29.08 1 53.679 409 ALA AAA N 1
ATOM 6956 C CA . ALA A 1 409 ? 4.306 38.289 30.213 1 43.559 409 ALA AAA CA 1
ATOM 6957 C C . ALA A 1 409 ? 4.608 39.725 29.778 1 49.343 409 ALA AAA C 1
ATOM 6958 O O . ALA A 1 409 ? 4.493 40.645 30.605 1 53.821 409 ALA AAA O 1
ATOM 6965 N N . VAL A 1 410 ? 5.059 39.905 28.544 1 44.326 410 VAL AAA N 1
ATOM 6966 C CA . VAL A 1 410 ? 5.472 41.228 28.003 1 52.068 410 VAL AAA CA 1
ATOM 6967 C C . VAL A 1 410 ? 4.227 42.075 27.744 1 60.177 410 VAL AAA C 1
ATOM 6968 O O . VAL A 1 410 ? 4.165 43.235 28.227 1 58.629 410 VAL AAA O 1
ATOM 6981 N N . ASP A 1 411 ? 3.267 41.522 27.004 1 61.039 411 ASP AAA N 1
ATOM 6982 C CA A ASP A 1 411 ? 2.054 42.226 26.511 0.6 79.324 411 ASP AAA CA 1
ATOM 6983 C CA B ASP A 1 411 ? 2.132 42.351 26.514 0.4 74.432 411 ASP AAA CA 1
ATOM 6984 C C . ASP A 1 411 ? 1.237 42.752 27.698 1 69.829 411 ASP AAA C 1
ATOM 6985 O O . ASP A 1 411 ? 0.668 43.84 27.602 1 70.42 411 ASP AAA O 1
ATOM 7001 N N . VAL A 1 412 ? 1.164 41.965 28.777 1 61.136 412 VAL AAA N 1
ATOM 7002 C CA . VAL A 1 412 ? 0.319 42.323 29.957 1 52.93 412 VAL AAA CA 1
ATOM 7003 C C . VAL A 1 412 ? 1.213 42.77 31.12 1 49.015 412 VAL AAA C 1
ATOM 7004 O O . VAL A 1 412 ? 1.245 43.976 31.394 1 56.193 412 VAL AAA O 1
ATOM 7017 N N . ALA A 1 413 ? 1.939 41.847 31.756 1 39.127 413 ALA AAA N 1
ATOM 7018 C CA . ALA A 1 413 ? 2.626 42.105 33.045 1 42.216 413 ALA AAA CA 1
ATOM 7019 C C . ALA A 1 413 ? 3.632 43.26 32.888 1 35.083 413 ALA AAA C 1
ATOM 7020 O O . ALA A 1 413 ? 3.624 44.179 33.694 1 37.912 413 ALA AAA O 1
ATOM 7027 N N . THR A 1 414 ? 4.466 43.25 31.857 1 32.705 414 THR AAA N 1
ATOM 7028 C CA . THR A 1 414 ? 5.505 44.292 31.68 1 30.975 414 THR AAA CA 1
ATOM 7029 C C . THR A 1 414 ? 4.838 45.668 31.544 1 34.652 414 THR AAA C 1
ATOM 7030 O O . THR A 1 414 ? 5.245 46.625 32.242 1 31.064 414 THR AAA O 1
ATOM 7041 N N . ARG A 1 415 ? 3.877 45.758 30.635 1 39.181 415 ARG AAA N 1
ATOM 7042 C CA . ARG A 1 415 ? 3.149 47.018 30.337 1 52.334 415 ARG AAA CA 1
ATOM 7043 C C . ARG A 1 415 ? 2.598 47.57 31.657 1 40.118 415 ARG AAA C 1
ATOM 7044 O O . ARG A 1 415 ? 2.89 48.727 31.977 1 42.487 415 ARG AAA O 1
ATOM 7065 N N . VAL A 1 416 ? 1.891 46.765 32.451 1 35.238 416 VAL AAA N 1
ATOM 7066 C CA . VAL A 1 416 ? 1.24 47.329 33.673 1 43.524 416 VAL AAA CA 1
ATOM 7067 C C . VAL A 1 416 ? 2.332 47.715 34.675 1 45.149 416 VAL AAA C 1
ATOM 7068 O O . VAL A 1 416 ? 2.19 48.765 35.276 1 48.376 416 VAL AAA O 1
ATOM 7081 N N . ALA A 1 417 ? 3.404 46.94 34.834 1 37.097 417 ALA AAA N 1
ATOM 7082 C CA . ALA A 1 417 ? 4.53 47.319 35.726 1 39.075 417 ALA AAA CA 1
ATOM 7083 C C . ALA A 1 417 ? 5.135 48.661 35.258 1 41.226 417 ALA AAA C 1
ATOM 7084 O O . ALA A 1 417 ? 5.334 49.543 36.093 1 43.566 417 ALA AAA O 1
ATOM 7091 N N . ILE A 1 418 ? 5.427 48.822 33.966 1 38.803 418 ILE AAA N 1
ATOM 7092 C CA . ILE A 1 418 ? 6.065 50.068 33.451 1 47.777 418 ILE AAA CA 1
ATOM 7093 C C . ILE A 1 418 ? 5.067 51.233 33.613 1 47.562 418 ILE AAA C 1
ATOM 7094 O O . ILE A 1 418 ? 5.508 52.301 34.027 1 50.936 418 ILE AAA O 1
ATOM 7110 N N . GLU A 1 419 ? 3.772 50.99 33.39 1 47.704 419 GLU AAA N 1
ATOM 7111 C CA . GLU A 1 419 ? 2.665 51.96 33.605 1 57.876 419 GLU AAA CA 1
ATOM 7112 C C . GLU A 1 419 ? 2.594 52.396 35.072 1 61.196 419 GLU AAA C 1
ATOM 7113 O O . GLU A 1 419 ? 2.308 53.57 35.307 1 66.444 419 GLU AAA O 1
ATOM 7125 N N . ALA A 1 420 ? 2.796 51.471 36.011 1 57.449 420 ALA AAA N 1
ATOM 7126 C CA . ALA A 1 420 ? 2.759 51.719 37.474 1 64.234 420 ALA AAA CA 1
ATOM 7127 C C . ALA A 1 420 ? 4.071 52.364 37.92 1 47.07 420 ALA AAA C 1
ATOM 7128 O O . ALA A 1 420 ? 4.154 52.764 39.086 1 72.774 420 ALA AAA O 1
ATOM 7135 N N . GLY A 1 421 ? 5.071 52.401 37.029 1 59.468 421 GLY AAA N 1
ATOM 7136 C CA . GLY A 1 421 ? 6.44 52.865 37.32 1 43.843 421 GLY AAA CA 1
ATOM 7137 C C . GLY A 1 421 ? 7.193 51.917 38.244 1 54.226 421 GLY AAA C 1
ATOM 7138 O O . GLY A 1 421 ? 7.86 52.39 39.165 1 55.872 421 GLY AAA O 1
ATOM 7142 N N . LEU A 1 422 ? 7.104 50.608 38.013 1 47.5 422 LEU AAA N 1
ATOM 7143 C CA . LEU A 1 422 ? 7.86 49.581 38.779 1 36.306 422 LEU AAA CA 1
ATOM 7144 C C . LEU A 1 422 ? 8.854 48.916 37.815 1 32.137 422 LEU AAA C 1
ATOM 7145 O O . LEU A 1 422 ? 8.412 48.473 36.734 1 37.056 422 LEU AAA O 1
ATOM 7161 N N . ASP A 1 423 ? 10.14 48.89 38.172 1 33.799 423 ASP AAA N 1
ATOM 7162 C CA . ASP A 1 423 ? 11.226 48.212 37.421 1 34.309 423 ASP AAA CA 1
ATOM 7163 C C . ASP A 1 423 ? 10.856 46.734 37.164 1 29.965 423 ASP AAA C 1
ATOM 7164 O O . ASP A 1 423 ? 10.137 46.097 37.996 1 29.599 423 ASP AAA O 1
ATOM 7173 N N . VAL A 1 424 ? 11.306 46.217 36.025 1 31.613 424 VAL AAA N 1
ATOM 7174 C CA . VAL A 1 424 ? 11.012 44.824 35.603 1 28.544 424 VAL AAA CA 1
ATOM 7175 C C . VAL A 1 424 ? 12.343 44.127 35.381 1 25.721 424 VAL AAA C 1
ATOM 7176 O O . VAL A 1 424 ? 13.171 44.648 34.625 1 34.166 424 VAL AAA O 1
ATOM 7189 N N . VAL A 1 425 ? 12.492 42.97 36.015 1 26.995 425 VAL AAA N 1
ATOM 7190 C CA . VAL A 1 425 ? 13.592 42.012 35.77 1 23.95 425 VAL AAA CA 1
ATOM 7191 C C . VAL A 1 425 ? 12.927 40.73 35.289 1 26.666 425 VAL AAA C 1
ATOM 7192 O O . VAL A 1 425 ? 12.017 40.246 35.96 1 25.319 425 VAL AAA O 1
ATOM 7205 N N . TYR A 1 426 ? 13.354 40.212 34.144 1 24.69 426 TYR AAA N 1
ATOM 7206 C CA . TYR A 1 426 ? 12.841 38.91 33.648 1 27.575 426 TYR AAA CA 1
ATOM 7207 C C . TYR A 1 426 ? 13.565 37.745 34.308 1 31.285 426 TYR AAA C 1
ATOM 7208 O O . TYR A 1 426 ? 14.715 37.857 34.765 1 25.963 426 TYR AAA O 1
ATOM 7226 N N . CYS A 1 427 ? 12.858 36.621 34.313 1 27.162 427 CYS AAA N 1
ATOM 7227 C CA A CYS A 1 427 ? 13.236 35.313 34.889 0.4 29.016 427 CYS AAA CA 1
ATOM 7228 C CA B CYS A 1 427 ? 13.463 35.345 34.771 0.6 24.31 427 CYS AAA CA 1
ATOM 7229 C C . CYS A 1 427 ? 13.072 34.23 33.808 1 27.831 427 CYS AAA C 1
ATOM 7230 O O . CYS A 1 427 ? 12.029 34.293 33.168 1 29.063 427 CYS AAA O 1
ATOM 7244 N N . ASP A 1 428 ? 14.003 33.302 33.671 1 25.107 428 ASP AAA N 1
ATOM 7245 C CA . ASP A 1 428 ? 13.819 32.033 32.924 1 27.271 428 ASP AAA CA 1
ATOM 7246 C C . ASP A 1 428 ? 13.485 30.931 33.928 1 28.888 428 ASP AAA C 1
ATOM 7247 O O . ASP A 1 428 ? 13.997 30.936 35.079 1 28.067 428 ASP AAA O 1
ATOM 7256 N N . ASN A 1 429 ? 12.616 30.013 33.529 1 25.749 429 ASN AAA N 1
ATOM 7257 C CA . ASN A 1 429 ? 12.358 28.781 34.307 1 27.224 429 ASN AAA CA 1
ATOM 7258 C C . ASN A 1 429 ? 13.358 27.725 33.837 1 29.025 429 ASN AAA C 1
ATOM 7259 O O . ASN A 1 429 ? 13.297 27.328 32.664 1 26.407 429 ASN AAA O 1
ATOM 7270 N N . ILE A 1 430 ? 14.29 27.296 34.684 1 21.875 430 ILE AAA N 1
ATOM 7271 C CA . ILE A 1 430 ? 15.437 26.458 34.22 1 23.062 430 ILE AAA CA 1
ATOM 7272 C C . ILE A 1 430 ? 15.472 25.141 34.979 1 23.167 430 ILE AAA C 1
ATOM 7273 O O . ILE A 1 430 ? 15.048 25.043 36.129 1 23.468 430 ILE AAA O 1
ATOM 7289 N N . PRO A 1 431 ? 16.032 24.083 34.364 1 24.236 431 PRO AAA N 1
ATOM 7290 C CA . PRO A 1 431 ? 16.23 22.824 35.067 1 26.31 431 PRO AAA CA 1
ATOM 7291 C C . PRO A 1 431 ? 17.45 22.985 35.977 1 23.837 431 PRO AAA C 1
ATOM 7292 O O . PRO A 1 431 ? 18.458 23.456 35.46 1 26.924 431 PRO AAA O 1
ATOM 7303 N N . VAL A 1 432 ? 17.306 22.624 37.253 1 25.071 432 VAL AAA N 1
ATOM 7304 C CA A VAL A 1 432 ? 18.378 22.656 38.297 0.5 28.283 432 VAL AAA CA 1
ATOM 7305 C CA B VAL A 1 432 ? 18.462 22.619 38.198 0.5 28.021 432 VAL AAA CA 1
ATOM 7306 C C . VAL A 1 432 ? 18.591 21.229 38.825 1 24.079 432 VAL AAA C 1
ATOM 7307 O O . VAL A 1 432 ? 17.58 20.581 39.127 1 24.215 432 VAL AAA O 1
ATOM 7331 N N . VAL A 1 433 ? 19.836 20.789 38.979 1 29.001 433 VAL AAA N 1
ATOM 7332 C CA . VAL A 1 433 ? 20.152 19.435 39.518 1 33.952 433 VAL AAA CA 1
ATOM 7333 C C . VAL A 1 433 ? 19.68 19.369 40.979 1 32.441 433 VAL AAA C 1
ATOM 7334 O O . VAL A 1 433 ? 19.769 20.38 41.656 1 35.334 433 VAL AAA O 1
ATOM 7347 N N . ILE A 1 434 ? 19.055 18.273 41.41 1 41.342 434 ILE AAA N 1
ATOM 7348 C CA . ILE A 1 434 ? 18.63 18.123 42.842 1 50.206 434 ILE AAA CA 1
ATOM 7349 C C . ILE A 1 434 ? 19.611 17.205 43.569 1 51.748 434 ILE AAA C 1
ATOM 7350 O O . ILE A 1 434 ? 19.639 17.259 44.798 1 69.235 434 ILE AAA O 1
ATOM 7366 N N . ASP A 1 435 ? 20.399 16.427 42.827 1 46.941 435 ASP AAA N 1
ATOM 7367 C CA . ASP A 1 435 ? 21.185 15.281 43.345 1 54.176 435 ASP AAA CA 1
ATOM 7368 C C . ASP A 1 435 ? 22.613 15.454 42.812 1 60.456 435 ASP AAA C 1
ATOM 7369 O O . ASP A 1 435 ? 22.886 14.966 41.697 1 48.53 435 ASP AAA O 1
ATOM 7378 N N . GLU A 1 436 ? 23.461 16.135 43.599 1 61.612 436 GLU AAA N 1
ATOM 7379 C CA A GLU A 1 436 ? 24.887 16.448 43.294 0.5 79.925 436 GLU AAA CA 1
ATOM 7380 C CA B GLU A 1 436 ? 24.877 16.453 43.253 0.5 79.123 436 GLU AAA CA 1
ATOM 7381 C C . GLU A 1 436 ? 25.655 15.172 42.93 1 58.929 436 GLU AAA C 1
ATOM 7382 O O . GLU A 1 436 ? 26.681 15.301 42.257 1 69.477 436 GLU AAA O 1
ATOM 7404 N N . SER A 1 437 ? 25.178 14.005 43.381 1 48.137 437 SER AAA N 1
ATOM 7405 C CA . SER A 1 437 ? 25.733 12.672 43.017 1 46.436 437 SER AAA CA 1
ATOM 7406 C C . SER A 1 437 ? 25.548 12.375 41.516 1 46.084 437 SER AAA C 1
ATOM 7407 O O . SER A 1 437 ? 26.172 11.412 41.021 1 46.231 437 SER AAA O 1
ATOM 7415 N N . TYR A 1 438 ? 24.695 13.13 40.811 1 47.298 438 TYR AAA N 1
ATOM 7416 C CA . TYR A 1 438 ? 24.634 13.124 39.324 1 47.222 438 TYR AAA CA 1
ATOM 7417 C C . TYR A 1 438 ? 25.412 14.352 38.862 1 41.98 438 TYR AAA C 1
ATOM 7418 O O . TYR A 1 438 ? 25.747 15.205 39.669 1 44.489 438 TYR AAA O 1
ATOM 7436 N N . GLY A 1 439 ? 25.726 14.46 37.587 1 41.089 439 GLY AAA N 1
ATOM 7437 C CA . GLY A 1 439 ? 26.665 15.517 37.178 1 54.696 439 GLY AAA CA 1
ATOM 7438 C C . GLY A 1 439 ? 26.146 16.949 37.311 1 43.611 439 GLY AAA C 1
ATOM 7439 O O . GLY A 1 439 ? 25.173 17.248 38.028 1 47.552 439 GLY AAA O 1
ATOM 7443 N N . ASN A 1 440 ? 26.892 17.828 36.67 1 35.868 440 ASN AAA N 1
ATOM 7444 C CA . ASN A 1 440 ? 26.592 19.241 36.386 1 34.989 440 ASN AAA CA 1
ATOM 7445 C C . ASN A 1 440 ? 25.792 19.267 35.078 1 27.91 440 ASN AAA C 1
ATOM 7446 O O . ASN A 1 440 ? 26.278 18.703 34.087 1 31.421 440 ASN AAA O 1
ATOM 7457 N N . ILE A 1 441 ? 24.622 19.891 35.062 1 30.166 441 ILE AAA N 1
ATOM 7458 C CA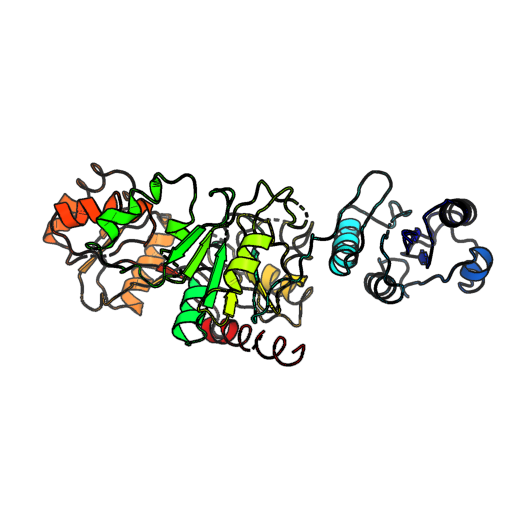 . ILE A 1 441 ? 23.764 19.847 33.85 1 29.879 441 ILE AAA CA 1
ATOM 7459 C C . ILE A 1 441 ? 24.463 20.562 32.687 1 27.683 441 ILE AAA C 1
ATOM 7460 O O . ILE A 1 441 ? 24.439 20.011 31.566 1 26.681 441 ILE AAA O 1
ATOM 7476 N N . ASP A 1 442 ? 25.121 21.702 32.921 1 26.862 442 ASP AAA N 1
ATOM 7477 C CA . ASP A 1 442 ? 25.771 22.474 31.833 1 28.092 442 ASP AAA CA 1
ATOM 7478 C C . ASP A 1 442 ? 26.895 21.649 31.224 1 24.353 442 ASP AAA C 1
ATOM 7479 O O . ASP A 1 442 ? 26.968 21.576 29.986 1 27.036 442 ASP AAA O 1
ATOM 7488 N N . ASP A 1 443 ? 27.697 20.992 32.057 1 27.525 443 ASP AAA N 1
ATOM 7489 C CA . ASP A 1 443 ? 28.815 20.137 31.592 1 29.46 443 ASP AAA CA 1
ATOM 7490 C C . ASP A 1 443 ? 28.268 18.931 30.809 1 29.747 443 ASP AAA C 1
ATOM 7491 O O . ASP A 1 443 ? 28.905 18.522 29.808 1 28.787 443 ASP AAA O 1
ATOM 7500 N N . ALA A 1 444 ? 27.133 18.378 31.22 1 27.765 444 ALA AAA N 1
ATOM 7501 C CA . ALA A 1 444 ? 26.506 17.236 30.514 1 28.279 444 ALA AAA CA 1
ATOM 7502 C C . ALA A 1 444 ? 26.074 17.683 29.113 1 26.46 444 ALA AAA C 1
ATOM 7503 O O . ALA A 1 444 ? 26.27 16.901 28.163 1 28.878 444 ALA AAA O 1
ATOM 7510 N N . ILE A 1 445 ? 25.539 18.906 28.971 1 26.662 445 ILE AAA N 1
ATOM 7511 C CA . ILE A 1 445 ? 25.024 19.421 27.666 1 26.502 445 ILE AAA CA 1
ATOM 7512 C C . ILE A 1 445 ? 26.241 19.651 26.761 1 29.649 445 ILE AAA C 1
ATOM 7513 O O . ILE A 1 445 ? 26.242 19.22 25.607 1 25.873 445 ILE AAA O 1
ATOM 7529 N N . ILE A 1 446 ? 27.298 20.236 27.303 1 29.491 446 ILE AAA N 1
ATOM 7530 C CA . ILE A 1 446 ? 28.513 20.569 26.519 1 32.92 446 ILE AAA CA 1
ATOM 7531 C C . ILE A 1 446 ? 29.198 19.259 26.106 1 24.264 446 ILE AAA C 1
ATOM 7532 O O . ILE A 1 446 ? 29.66 19.201 24.966 1 30.871 446 ILE AAA O 1
ATOM 7548 N N . GLU A 1 447 ? 29.21 18.237 26.96 1 27.858 447 GLU AAA N 1
ATOM 7549 C CA A GLU A 1 447 ? 29.759 16.908 26.586 0.6 32.077 447 GLU AAA CA 1
ATOM 7550 C CA B GLU A 1 447 ? 29.753 16.898 26.597 0.4 31.694 447 GLU AAA CA 1
ATOM 7551 C C . GLU A 1 447 ? 29.024 16.396 25.341 1 31.567 447 GLU AAA C 1
ATOM 7552 O O . GLU A 1 447 ? 29.687 15.912 24.436 1 33.476 447 GLU AAA O 1
ATOM 7574 N N . VAL A 1 448 ? 27.701 16.537 25.274 1 38.066 448 VAL AAA N 1
ATOM 7575 C CA . VAL A 1 448 ? 26.93 16.045 24.094 1 28.75 448 VAL AAA CA 1
ATOM 7576 C C . VAL A 1 448 ? 27.35 16.824 22.854 1 26.125 448 VAL AAA C 1
ATOM 7577 O O . VAL A 1 448 ? 27.519 16.203 21.773 1 29.069 448 VAL AAA O 1
ATOM 7590 N N . VAL A 1 449 ? 27.54 18.132 23.004 1 27.028 449 VAL AAA N 1
ATOM 7591 C CA . VAL A 1 449 ? 27.901 19.049 21.894 1 30.334 449 VAL AAA CA 1
ATOM 7592 C C . VAL A 1 449 ? 29.284 18.628 21.382 1 31.678 449 VAL AAA C 1
ATOM 7593 O O . VAL A 1 449 ? 29.435 18.508 20.167 1 31.488 449 VAL AAA O 1
ATOM 7606 N N . GLU A 1 450 ? 30.225 18.393 22.294 1 31.633 450 GLU AAA N 1
ATOM 7607 C CA A GLU A 1 450 ? 31.611 17.973 21.932 0.6 36.09 450 GLU AAA CA 1
ATOM 7608 C CA B GLU A 1 450 ? 31.616 17.957 21.969 0.4 36.078 450 GLU AAA CA 1
ATOM 7609 C C . GLU A 1 450 ? 31.563 16.627 21.215 1 33.186 450 GLU AAA C 1
ATOM 7610 O O . GLU A 1 450 ? 32.209 16.467 20.19 1 35.366 450 GLU AAA O 1
ATOM 7649 N N . ALA A 1 452 ? 29.036 15.516 19.448 1 27.564 452 ALA AAA N 1
ATOM 7650 C CA . ALA A 1 452 ? 28.412 15.771 18.158 1 36.367 452 ALA AAA CA 1
ATOM 7651 C C . ALA A 1 452 ? 29.443 16.322 17.155 1 34.483 452 ALA AAA C 1
ATOM 7652 O O . ALA A 1 452 ? 29.426 15.887 15.985 1 33.129 452 ALA AAA O 1
ATOM 7659 N N . ILE A 1 453 ? 30.259 17.279 17.588 1 34.487 453 ILE AAA N 1
ATOM 7660 C CA . ILE A 1 453 ? 31.304 17.928 16.749 1 35.471 453 ILE AAA CA 1
ATOM 7661 C C . ILE A 1 453 ? 32.321 16.859 16.344 1 35.58 453 ILE AAA C 1
ATOM 7662 O O . ILE A 1 453 ? 32.684 16.814 15.161 1 36.245 453 ILE AAA O 1
ATOM 7678 N N . ASP A 1 454 ? 32.718 16.011 17.283 1 34.82 454 ASP AAA N 1
ATOM 7679 C CA A ASP A 1 454 ? 33.686 14.914 17.024 0.6 33.26 454 ASP AAA CA 1
ATOM 7680 C CA B ASP A 1 454 ? 33.676 14.894 17.047 0.4 38.016 454 ASP AAA CA 1
ATOM 7681 C C . ASP A 1 454 ? 33.1 13.945 15.994 1 47.596 454 ASP AAA C 1
ATOM 7682 O O . ASP A 1 454 ? 33.838 13.593 15.043 1 40.172 454 ASP AAA O 1
ATOM 7698 N N . ASP A 1 455 ? 31.844 13.521 16.185 1 39.274 455 ASP AAA N 1
ATOM 7699 C CA . ASP A 1 455 ? 31.144 12.642 15.214 1 31.502 455 ASP AAA CA 1
ATOM 7700 C C . ASP A 1 455 ? 31.219 13.289 13.834 1 38.552 455 ASP AAA C 1
ATOM 7701 O O . ASP A 1 455 ? 31.496 12.571 12.853 1 39.063 455 ASP AAA O 1
ATOM 7710 N N . PHE A 1 456 ? 30.86 14.569 13.753 1 31.271 456 PHE AAA N 1
ATOM 7711 C CA . PHE A 1 456 ? 30.758 15.315 12.481 1 38.949 456 PHE AAA CA 1
ATOM 7712 C C . PHE A 1 456 ? 32.135 15.326 11.805 1 53.437 456 PHE AAA C 1
ATOM 7713 O O . PHE A 1 456 ? 32.21 15.054 10.609 1 38.428 456 PHE AAA O 1
ATOM 7730 N N . LYS A 1 457 ? 33.19 15.654 12.553 1 47.871 457 LYS AAA N 1
ATOM 7731 C CA . LYS A 1 457 ? 34.564 15.766 12.001 1 53.219 457 LYS AAA CA 1
ATOM 7732 C C . LYS A 1 457 ? 35.021 14.388 11.505 1 47.634 457 LYS AAA C 1
ATOM 7733 O O . LYS A 1 457 ? 35.551 14.322 10.385 1 57.684 457 LYS AAA O 1
ATOM 7752 N N . ASN A 1 458 ? 34.746 13.329 12.27 1 47.905 458 ASN AAA N 1
ATOM 7753 C CA A ASN A 1 458 ? 35.228 11.954 11.979 0.6 55.568 458 ASN AAA CA 1
ATOM 7754 C CA B ASN A 1 458 ? 35.207 11.94 11.996 0.4 58.022 458 ASN AAA CA 1
ATOM 7755 C C . ASN A 1 458 ? 34.489 11.389 10.758 1 57.475 458 ASN AAA C 1
ATOM 7756 O O . ASN A 1 458 ? 35.152 10.719 9.949 1 98.306 458 ASN AAA O 1
ATOM 7776 N N . ASN A 1 459 ? 33.185 11.66 10.623 1 64.809 459 ASN AAA N 1
ATOM 7777 C CA A ASN A 1 459 ? 32.385 11.247 9.438 0.4 66.2 459 ASN AAA CA 1
ATOM 7778 C CA B ASN A 1 459 ? 32.398 11.237 9.43 0.6 63.531 459 ASN AAA CA 1
ATOM 7779 C C . ASN A 1 459 ? 32.751 12.149 8.249 1 76.18 459 ASN AAA C 1
ATOM 7780 O O . ASN A 1 459 ? 32.44 11.759 7.114 1 73.506 459 ASN AAA O 1
ATOM 7800 N N . ARG A 1 460 ? 33.381 13.303 8.529 1 102.923 460 ARG AAA N 1
ATOM 7801 C CA . ARG A 1 460 ? 33.806 14.371 7.572 1 95.106 460 ARG AAA CA 1
ATOM 7802 C C . ARG A 1 460 ? 32.578 15.182 7.121 1 128.703 460 ARG AAA C 1
ATOM 7803 O O . ARG A 1 460 ? 31.584 14.643 6.633 1 155.076 460 ARG AAA O 1
#